Protein AF-A0A7S2Y6X2-F1 (afdb_monomer_lite)

Radius of gyration: 32.53 Å; chains: 1; bounding box: 78×64×89 Å

Secondary structure (DSSP, 8-state):
--HHHHHHHHHHHHHHHS-HHHHHHHHHHHHTT-SHHHHHHHHHHHHHHHHHHHHHHHHH-GGGHHHHHHHHHHHHHHHHHHHHHHHHH------HHHHHHHHHHHHTTS----------PPP-SHHHHHHHHHHHHHHHHHHHHHHHHH---HHHHHHHHHHHHHHHHHHHHHHTTSTTS-----HHHHHHHHHHHHS--THHHH-----S--------------------PPPHHHHHHHHHHHHHHHS--PPPHHHHHHHHHHHHHHHHHHHHTT-S-GGG--GGGGHHHHHHHHHHHS---S-TT------S---STTS-TTTSB-HHHHHHHHHHHHHHHHHHHHHHHHSTT-HHHHHHHHHHHHHHTS-TTT-BHHHHHHHHHHHHHHHHHHHHHS-GGG---HHHHHHHHHHHHHHHHHHHHHHHHHHHHHHHHHHHHHHHHHHHHHHHHHHHHHGGG-

Organism: NCBI:txid265537

pLDDT: mean 73.39, std 16.49, range [26.5, 90.88]

Foldseek 3Di:
DDVVVVCVVVVVCCVPLVPPVVLVVLLVCLVVVPPLVVSVVVLVVSLVVLVVSLVCLCVVPVVPCVPSVVVNVVSVVSNVVVVLSNLVNPDDDPLPLLQVLLLVLLCPPVDLDDPSVDPPDQDPDPLSLQLVLLSLVLLLLSLLQCCLPPNDDPSSVVSLVNSLVSVLVLAVQVVVPPPPPDPDDDPVRVVVVVVCVQPPDLLVVLDDDPDPDDDPPDPPPPPPVCPPPDRSHDDLVSLLSSLVSVVSSPDNDHDDPVSSVVSSVSSNSSSVSCVVVVSHRPNVDDPVSNVVSVVVVCVVPDDDDDDPPDPPCPPVVVPPLLAGQRFAFDLPLLVLLVPLLVLLLVLLVVLCVVVPPDPLSVSLNSLSVVLVPDDRHGDGLVSNLSSLVSSLVSLVVDQVPDDPVSHSPDSSVSSVVSSVVSVVSNVVNVVRNVVVVVVVVVSVVSSCVSVVVVVVVVVVVVVVPD

Structure (mmCIF, N/CA/C/O backbone):
data_AF-A0A7S2Y6X2-F1
#
_entry.id   AF-A0A7S2Y6X2-F1
#
loop_
_atom_site.gro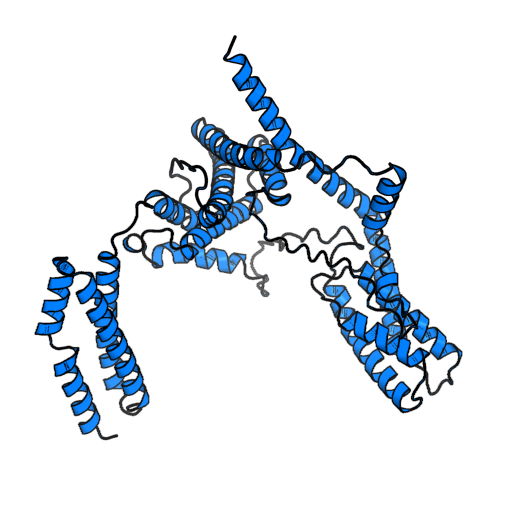up_PDB
_atom_site.id
_atom_site.type_symbol
_atom_site.label_atom_id
_atom_site.label_alt_id
_atom_site.label_comp_id
_atom_site.label_asym_id
_atom_site.label_entity_id
_atom_site.label_seq_id
_atom_site.pdbx_PDB_ins_code
_atom_site.Cartn_x
_atom_site.Cartn_y
_atom_site.Cartn_z
_atom_site.occupancy
_atom_site.B_iso_or_equiv
_atom_site.auth_seq_id
_atom_site.auth_comp_id
_atom_site.auth_asym_id
_atom_site.auth_atom_id
_atom_site.pdbx_PDB_model_num
ATOM 1 N N . THR A 1 1 ? 30.422 -34.957 28.552 1.00 59.53 1 THR A N 1
ATOM 2 C CA . THR A 1 1 ? 31.085 -35.410 27.317 1.00 59.53 1 THR A CA 1
ATOM 3 C C . THR A 1 1 ? 32.576 -35.330 27.522 1.00 59.53 1 THR A C 1
ATOM 5 O O . THR A 1 1 ? 33.057 -34.336 28.054 1.00 59.53 1 THR A O 1
ATOM 8 N N . SER A 1 2 ? 33.296 -36.404 27.213 1.00 77.38 2 SER A N 1
ATOM 9 C CA . SER A 1 2 ? 34.759 -36.416 27.315 1.00 77.38 2 SER A CA 1
ATOM 10 C C . SER A 1 2 ? 35.371 -35.797 26.058 1.00 77.38 2 SER A C 1
ATOM 12 O O . SER A 1 2 ? 34.874 -36.019 24.955 1.00 77.38 2 SER A O 1
ATOM 14 N N . PHE A 1 3 ? 36.490 -35.084 26.188 1.00 78.75 3 PHE A N 1
ATOM 15 C CA . PHE A 1 3 ? 37.264 -34.591 25.041 1.00 78.75 3 PHE A CA 1
ATOM 16 C C . PHE A 1 3 ? 37.654 -35.717 24.057 1.00 78.75 3 PHE A C 1
ATOM 18 O O . PHE A 1 3 ? 37.726 -35.504 22.849 1.00 78.75 3 PHE A O 1
ATOM 25 N N . SER A 1 4 ? 37.835 -36.945 24.556 1.00 81.81 4 SER A N 1
ATOM 26 C CA . SER A 1 4 ? 38.104 -38.125 23.723 1.00 81.81 4 SER A CA 1
ATOM 27 C C . SER A 1 4 ? 36.946 -38.491 22.786 1.00 81.81 4 SER A C 1
ATOM 29 O O . SER A 1 4 ? 37.185 -39.007 21.697 1.00 81.81 4 SER A O 1
ATOM 31 N N . GLU A 1 5 ? 35.701 -38.214 23.181 1.00 83.31 5 GLU A N 1
ATOM 32 C CA . GLU A 1 5 ? 34.513 -38.439 22.349 1.00 83.31 5 GLU A CA 1
ATOM 33 C C . GLU A 1 5 ? 34.414 -37.378 21.251 1.00 83.31 5 GLU A C 1
ATOM 35 O O . GLU A 1 5 ? 34.171 -37.728 20.098 1.00 83.31 5 GLU A O 1
ATOM 40 N N . LEU A 1 6 ? 34.706 -36.113 21.583 1.00 84.62 6 LEU A N 1
ATOM 41 C CA . LEU A 1 6 ? 34.789 -35.013 20.616 1.00 84.62 6 LEU A CA 1
ATOM 42 C C . LEU A 1 6 ? 35.841 -35.304 19.544 1.00 84.62 6 LEU A C 1
ATOM 44 O O . LEU A 1 6 ? 35.545 -35.232 18.352 1.00 84.62 6 LEU A O 1
ATOM 48 N N . TYR A 1 7 ? 37.057 -35.679 19.955 1.00 85.69 7 TYR A N 1
ATOM 49 C CA . TYR A 1 7 ? 38.126 -36.001 19.012 1.00 85.69 7 TYR A CA 1
ATOM 50 C C . TYR A 1 7 ? 37.735 -37.165 18.098 1.00 85.69 7 TYR A C 1
ATOM 52 O O . TYR A 1 7 ? 37.906 -37.068 16.886 1.00 85.69 7 TYR A O 1
ATOM 60 N N . ARG A 1 8 ? 37.161 -38.239 18.656 1.00 86.62 8 ARG A N 1
ATOM 61 C CA . ARG A 1 8 ? 36.721 -39.398 17.872 1.00 86.62 8 ARG A CA 1
ATOM 62 C C . ARG A 1 8 ? 35.659 -39.013 16.840 1.00 86.62 8 ARG A C 1
ATOM 64 O O . ARG A 1 8 ? 35.823 -39.345 15.672 1.00 86.62 8 ARG A O 1
ATOM 71 N N . GLU A 1 9 ? 34.621 -38.280 17.240 1.00 86.44 9 GLU A N 1
ATOM 72 C CA . GLU A 1 9 ? 33.540 -37.889 16.327 1.00 86.44 9 GLU A CA 1
ATOM 73 C C . GLU A 1 9 ? 34.017 -36.967 15.199 1.00 86.44 9 GLU A C 1
ATOM 75 O O . GLU A 1 9 ? 33.665 -37.179 14.038 1.00 86.44 9 GLU A O 1
ATOM 80 N N . PHE A 1 10 ? 34.849 -35.967 15.506 1.00 85.12 10 PHE A N 1
ATOM 81 C CA . PHE A 1 10 ? 35.412 -35.085 14.479 1.00 85.12 10 PHE A CA 1
ATOM 82 C C . PHE A 1 10 ? 36.413 -35.810 13.574 1.00 85.12 10 PHE A C 1
ATOM 84 O O . PHE A 1 10 ? 36.488 -35.513 12.381 1.00 85.12 10 PHE A O 1
ATOM 91 N N . HIS A 1 11 ? 37.164 -36.775 14.106 1.00 86.25 11 HIS A N 1
ATOM 92 C CA . HIS A 1 11 ? 38.108 -37.566 13.325 1.00 86.25 11 HIS A CA 1
ATOM 93 C C . HIS A 1 11 ? 37.397 -38.525 12.361 1.00 86.25 11 HIS A C 1
ATOM 95 O O . HIS A 1 11 ? 37.735 -38.559 11.178 1.00 86.25 11 HIS A O 1
ATOM 101 N N . GLU A 1 12 ? 36.368 -39.236 12.828 1.00 86.00 12 GLU A N 1
ATOM 102 C CA . GLU A 1 12 ? 35.522 -40.097 11.990 1.00 86.00 12 GLU A CA 1
ATOM 103 C C . GLU A 1 12 ? 34.808 -39.286 10.899 1.00 86.00 12 GLU A C 1
ATOM 105 O O . GLU A 1 12 ? 34.782 -39.680 9.729 1.00 86.00 12 GLU A O 1
ATOM 110 N N . PHE A 1 13 ? 34.289 -38.106 11.251 1.00 84.94 13 PHE A N 1
ATOM 111 C CA . PHE A 1 13 ? 33.659 -37.204 10.290 1.00 84.94 13 PHE A CA 1
ATOM 112 C C . PHE A 1 13 ? 34.651 -36.678 9.242 1.00 84.94 13 PHE A C 1
ATOM 114 O O . PHE A 1 13 ? 34.328 -36.655 8.051 1.00 84.94 13 PHE A O 1
ATOM 121 N N . SER A 1 14 ? 35.866 -36.314 9.664 1.00 83.44 14 SER A N 1
ATOM 122 C CA . SER A 1 14 ? 36.937 -35.854 8.775 1.00 83.44 14 SER A CA 1
ATOM 123 C C . SER A 1 14 ? 37.327 -36.922 7.746 1.00 83.44 14 SER A C 1
ATOM 125 O O . SER A 1 14 ? 37.345 -36.649 6.548 1.00 83.44 14 SER A O 1
ATOM 127 N N . GLN A 1 15 ? 37.533 -38.168 8.187 1.00 81.31 15 GLN A N 1
ATOM 128 C CA . GLN A 1 15 ? 37.893 -39.286 7.304 1.00 81.31 15 GLN A CA 1
ATOM 129 C C . GLN A 1 15 ? 36.755 -39.718 6.362 1.00 81.31 15 GLN A C 1
ATOM 131 O O . GLN A 1 15 ? 36.995 -40.214 5.257 1.00 81.31 15 GLN A O 1
ATOM 136 N N . GLY A 1 16 ? 35.500 -39.557 6.785 1.00 78.06 16 GLY A N 1
ATOM 137 C CA . GLY A 1 16 ? 34.335 -39.938 5.990 1.00 78.06 16 GLY A CA 1
ATOM 138 C C . GLY A 1 16 ? 33.939 -38.882 4.959 1.00 78.06 16 GLY A C 1
ATOM 139 O O . GLY A 1 16 ? 33.927 -39.152 3.753 1.00 78.06 16 GLY A O 1
ATOM 140 N N . PHE A 1 17 ? 33.591 -37.692 5.454 1.00 72.12 17 PHE A N 1
ATOM 141 C CA . PHE A 1 17 ? 32.843 -36.663 4.725 1.00 72.12 17 PHE A CA 1
ATOM 142 C C . PHE A 1 17 ? 33.683 -35.453 4.295 1.00 72.12 17 PHE A C 1
ATOM 144 O O . PHE A 1 17 ? 33.226 -34.696 3.439 1.00 72.12 17 PHE A O 1
ATOM 151 N N . LEU A 1 18 ? 34.883 -35.269 4.857 1.00 75.38 18 LEU A N 1
ATOM 152 C CA . LEU A 1 18 ? 35.821 -34.187 4.511 1.00 75.38 18 LEU A CA 1
ATOM 153 C C . LEU A 1 18 ? 37.168 -34.711 4.004 1.00 75.38 18 LEU A C 1
ATOM 155 O O . LEU A 1 18 ? 38.168 -33.995 4.020 1.00 75.38 18 LEU A O 1
ATOM 159 N N . ASP A 1 19 ? 37.197 -35.955 3.533 1.00 83.31 19 ASP A N 1
ATOM 160 C CA . ASP A 1 19 ? 38.401 -36.536 2.961 1.00 83.31 19 ASP A CA 1
ATOM 161 C C . ASP A 1 19 ? 38.896 -35.678 1.782 1.00 83.31 19 ASP A C 1
ATOM 163 O O . ASP A 1 19 ? 38.143 -35.353 0.852 1.00 83.31 19 ASP A O 1
ATOM 167 N N . VAL A 1 20 ? 40.170 -35.291 1.833 1.00 80.88 20 VAL A N 1
ATOM 168 C CA . VAL A 1 20 ? 40.781 -34.329 0.906 1.00 80.88 20 VAL A CA 1
ATOM 169 C C . VAL A 1 20 ? 40.758 -34.865 -0.524 1.00 80.88 20 VAL A C 1
ATOM 171 O O . VAL A 1 20 ? 40.501 -34.108 -1.457 1.00 80.88 20 VAL A O 1
ATOM 174 N N . SER A 1 21 ? 40.953 -36.177 -0.708 1.00 82.00 21 SER A N 1
ATOM 175 C CA . SER A 1 21 ? 40.884 -36.795 -2.039 1.00 82.00 21 SER A CA 1
ATOM 176 C C . SER A 1 21 ? 39.471 -36.702 -2.610 1.00 82.00 21 SER A C 1
ATOM 178 O O . SER A 1 21 ? 39.278 -36.197 -3.710 1.00 82.00 21 SER A O 1
ATOM 180 N N . LYS A 1 22 ? 38.457 -37.108 -1.834 1.00 81.06 22 LYS A N 1
ATOM 181 C CA . LYS A 1 22 ? 37.060 -37.144 -2.298 1.00 81.06 22 LYS A CA 1
ATOM 182 C C . LYS A 1 22 ? 36.500 -35.753 -2.582 1.00 81.06 22 LYS A C 1
ATOM 184 O O . LYS A 1 22 ? 35.732 -35.588 -3.526 1.00 81.06 22 LYS A O 1
ATOM 189 N N . THR A 1 23 ? 36.842 -34.769 -1.752 1.00 81.06 23 THR A N 1
ATOM 190 C CA . THR A 1 23 ? 36.396 -33.377 -1.922 1.00 81.06 23 THR A CA 1
ATOM 191 C C . THR A 1 23 ? 37.056 -32.721 -3.132 1.00 81.06 23 THR A C 1
ATOM 193 O O . THR A 1 23 ? 36.370 -32.040 -3.895 1.00 81.06 23 THR A O 1
ATOM 196 N N . LYS A 1 24 ? 38.348 -32.987 -3.366 1.00 83.25 24 LYS A N 1
ATOM 197 C CA . LYS A 1 24 ? 39.066 -32.534 -4.560 1.00 83.25 24 LYS A CA 1
ATOM 198 C C . LYS A 1 24 ? 38.526 -33.180 -5.837 1.00 83.25 24 LYS A C 1
ATOM 200 O O . LYS A 1 24 ? 38.216 -32.455 -6.776 1.00 83.25 24 LYS A O 1
ATOM 205 N N . ASP A 1 25 ? 38.329 -34.498 -5.845 1.00 82.81 25 ASP A N 1
ATOM 206 C CA . ASP A 1 25 ? 37.770 -35.218 -6.998 1.00 82.81 25 ASP A CA 1
ATOM 207 C C . ASP A 1 25 ? 36.377 -34.690 -7.359 1.00 82.81 25 ASP A C 1
ATOM 209 O O . ASP A 1 25 ? 36.046 -34.512 -8.529 1.00 82.81 25 ASP A O 1
ATOM 213 N N . LEU A 1 26 ? 35.556 -34.391 -6.348 1.00 81.50 26 LEU A N 1
ATOM 214 C CA . LEU A 1 26 ? 34.228 -33.826 -6.548 1.00 81.50 26 LEU A CA 1
ATOM 215 C C . LEU A 1 26 ? 34.307 -32.399 -7.115 1.00 81.50 26 LEU A C 1
ATOM 217 O O . LEU A 1 26 ? 33.567 -32.068 -8.040 1.00 81.50 26 LEU A O 1
ATOM 221 N N . ALA A 1 27 ? 35.208 -31.559 -6.599 1.00 81.44 27 ALA A N 1
ATOM 222 C CA . ALA A 1 27 ? 35.426 -30.214 -7.128 1.00 81.44 27 ALA A CA 1
ATOM 223 C C . ALA A 1 27 ? 35.930 -30.244 -8.584 1.00 81.44 27 ALA A C 1
ATOM 225 O O . ALA A 1 27 ? 35.465 -29.459 -9.408 1.00 81.44 27 ALA A O 1
ATOM 226 N N . GLU A 1 28 ? 36.818 -31.181 -8.927 1.00 82.88 28 GLU A N 1
ATOM 227 C CA . GLU A 1 28 ? 37.303 -31.380 -10.297 1.00 82.88 28 GLU A CA 1
ATOM 228 C C . GLU A 1 28 ? 36.206 -31.911 -11.233 1.00 82.88 28 GLU A C 1
ATOM 230 O O . GLU A 1 28 ? 36.119 -31.461 -12.375 1.00 82.88 28 GLU A O 1
ATOM 235 N N . GLN A 1 29 ? 35.326 -32.803 -10.763 1.00 80.00 29 GLN A N 1
ATOM 236 C CA . GLN A 1 29 ? 34.155 -33.269 -11.524 1.00 80.00 29 GLN A CA 1
ATOM 237 C C . GLN A 1 29 ? 33.185 -32.125 -11.840 1.00 80.00 29 GLN A C 1
ATOM 239 O O . GLN A 1 29 ? 32.742 -31.988 -12.983 1.00 80.00 29 GLN A O 1
ATOM 244 N N . LEU A 1 30 ? 32.912 -31.271 -10.848 1.00 75.94 30 LEU A N 1
ATOM 245 C CA . LEU A 1 30 ? 32.106 -30.062 -11.016 1.00 75.94 30 LEU A CA 1
ATOM 246 C C . LEU A 1 30 ? 32.770 -29.083 -11.995 1.00 75.94 30 LEU A C 1
ATOM 248 O O . LEU A 1 30 ? 32.112 -28.594 -12.909 1.00 75.94 30 LEU A O 1
ATOM 252 N N . TYR A 1 31 ? 34.078 -28.848 -11.866 1.00 76.31 31 TYR A N 1
ATOM 253 C CA . TYR A 1 31 ? 34.822 -27.943 -12.746 1.00 76.31 31 TYR A CA 1
ATOM 254 C C . TYR A 1 31 ? 34.881 -28.437 -14.201 1.00 76.31 31 TYR A C 1
ATOM 256 O O . TYR A 1 31 ? 34.699 -27.659 -15.135 1.00 76.31 31 TYR A O 1
ATOM 264 N N . GLN A 1 32 ? 35.089 -29.740 -14.412 1.00 78.19 32 GLN A N 1
ATOM 265 C CA . GLN A 1 32 ? 35.142 -30.351 -15.746 1.00 78.19 32 GLN A CA 1
ATOM 266 C C . GLN A 1 32 ? 33.758 -30.536 -16.392 1.00 78.19 32 GLN A C 1
ATOM 268 O O . GLN A 1 32 ? 33.685 -30.989 -17.535 1.00 78.19 32 GLN A O 1
ATOM 273 N N . ASN A 1 33 ? 32.671 -30.177 -15.696 1.00 67.75 33 ASN A N 1
ATOM 274 C CA . ASN A 1 33 ? 31.295 -30.231 -16.196 1.00 67.75 33 ASN A CA 1
ATOM 275 C C . ASN A 1 33 ? 30.862 -31.640 -16.670 1.00 67.75 33 ASN A C 1
ATOM 277 O O . ASN A 1 33 ? 30.034 -31.777 -17.573 1.00 67.75 33 ASN A O 1
ATOM 281 N N . LYS A 1 34 ? 31.438 -32.697 -16.078 1.00 57.97 34 LYS A N 1
ATOM 282 C CA . LYS A 1 34 ? 31.071 -34.101 -16.331 1.00 57.97 34 LYS A CA 1
ATOM 283 C C . LYS A 1 34 ? 30.041 -34.539 -15.283 1.00 57.97 34 LYS A C 1
ATOM 285 O O . LYS A 1 34 ? 30.251 -34.315 -14.098 1.00 57.97 34 LYS A O 1
ATOM 290 N N . ASP A 1 35 ? 28.933 -35.140 -15.719 1.00 60.91 35 ASP A N 1
ATOM 291 C CA . ASP A 1 35 ? 27.859 -35.677 -14.859 1.00 60.91 35 ASP A CA 1
ATOM 292 C C . ASP A 1 35 ? 27.267 -34.681 -13.839 1.00 60.91 35 ASP A C 1
ATOM 294 O O . ASP A 1 35 ? 27.099 -34.981 -12.652 1.00 60.91 35 ASP A O 1
ATOM 298 N N . THR A 1 36 ? 26.898 -33.488 -14.318 1.00 66.81 36 THR A N 1
ATOM 299 C CA . THR A 1 36 ? 26.380 -32.372 -13.503 1.00 66.81 36 THR A CA 1
ATOM 300 C C . THR A 1 36 ? 25.256 -32.772 -12.553 1.00 66.81 36 THR A C 1
ATOM 302 O O . THR A 1 36 ? 25.286 -32.400 -11.387 1.00 66.81 36 THR A O 1
ATOM 305 N N . THR A 1 37 ? 24.282 -33.571 -12.988 1.00 72.00 37 THR A N 1
ATOM 306 C CA . THR A 1 37 ? 23.109 -33.904 -12.161 1.00 72.00 37 THR A CA 1
ATOM 307 C C . THR A 1 37 ? 23.457 -34.805 -10.972 1.00 72.00 37 THR A C 1
ATOM 309 O O . THR A 1 37 ? 22.963 -34.591 -9.866 1.00 72.00 37 THR A O 1
ATOM 312 N N . MET A 1 38 ? 24.336 -35.795 -11.164 1.00 71.44 38 MET A N 1
ATOM 313 C CA . MET A 1 38 ? 24.763 -36.685 -10.077 1.00 71.44 38 MET A CA 1
ATOM 314 C C . MET A 1 38 ? 25.735 -35.989 -9.123 1.00 71.44 38 MET A C 1
ATOM 316 O O . MET A 1 38 ? 25.617 -36.154 -7.907 1.00 71.44 38 MET A O 1
ATOM 320 N N . ALA A 1 39 ? 26.654 -35.176 -9.652 1.00 73.12 39 ALA A N 1
ATOM 321 C CA . ALA A 1 39 ? 27.572 -34.387 -8.839 1.00 73.12 39 ALA A CA 1
ATOM 322 C C . ALA A 1 39 ? 26.821 -33.354 -7.975 1.00 73.12 39 ALA A C 1
ATOM 324 O O . ALA A 1 39 ? 27.085 -33.262 -6.778 1.00 73.12 39 ALA A O 1
ATOM 325 N N . VAL A 1 40 ? 25.820 -32.659 -8.534 1.00 76.69 40 VAL A N 1
ATOM 326 C CA . VAL A 1 40 ? 24.956 -31.709 -7.803 1.00 76.69 40 VAL A CA 1
ATOM 327 C C . VAL A 1 40 ? 24.217 -32.399 -6.653 1.00 76.69 40 VAL A C 1
ATOM 329 O O . VAL A 1 40 ? 24.297 -31.940 -5.513 1.00 76.69 40 VAL A O 1
ATOM 332 N N . ASN A 1 41 ? 23.564 -33.537 -6.912 1.00 80.81 41 ASN A N 1
ATOM 333 C CA . ASN A 1 41 ? 22.854 -34.293 -5.873 1.00 80.81 41 ASN A CA 1
ATOM 334 C C . ASN A 1 41 ? 23.802 -34.769 -4.763 1.00 80.81 41 ASN A C 1
ATOM 336 O O . ASN A 1 41 ? 23.464 -34.736 -3.579 1.00 80.81 41 ASN A O 1
ATOM 340 N N . ARG A 1 42 ? 25.023 -35.180 -5.126 1.00 81.25 42 ARG A N 1
ATOM 341 C CA . ARG A 1 42 ? 26.044 -35.596 -4.159 1.00 81.25 42 ARG A CA 1
ATOM 342 C C . ARG A 1 42 ? 26.486 -34.438 -3.264 1.00 81.25 42 ARG A C 1
ATOM 344 O O . ARG A 1 42 ? 26.600 -34.634 -2.057 1.00 81.25 42 ARG A O 1
ATOM 351 N N . VAL A 1 43 ? 26.687 -33.244 -3.820 1.00 82.56 43 VAL A N 1
ATOM 352 C CA . VAL A 1 43 ? 27.017 -32.038 -3.040 1.00 82.56 43 VAL A CA 1
ATOM 353 C C . VAL A 1 43 ? 25.881 -31.655 -2.103 1.00 82.56 43 VAL A C 1
ATOM 355 O O . VAL A 1 43 ? 26.135 -31.384 -0.933 1.00 82.56 43 VAL A O 1
ATOM 358 N N . GLN A 1 44 ? 24.635 -31.666 -2.579 1.00 83.31 44 GLN A N 1
ATOM 359 C CA . GLN A 1 44 ? 23.472 -31.341 -1.749 1.00 83.31 44 GLN A CA 1
ATOM 360 C C . GLN A 1 44 ? 23.348 -32.311 -0.564 1.00 83.31 44 GLN A C 1
ATOM 362 O O . GLN A 1 44 ? 23.188 -31.882 0.581 1.00 83.31 44 GLN A O 1
ATOM 367 N N . ASN A 1 45 ? 23.533 -33.612 -0.804 1.00 85.06 45 ASN A N 1
ATOM 368 C CA . ASN A 1 45 ? 23.550 -34.617 0.260 1.00 85.06 45 ASN A CA 1
ATOM 369 C C . ASN A 1 45 ? 24.684 -34.366 1.272 1.00 85.06 45 ASN A C 1
ATOM 371 O O . ASN A 1 45 ? 24.449 -34.397 2.483 1.00 85.06 45 ASN A O 1
ATOM 375 N N . LEU A 1 46 ? 25.894 -34.045 0.803 1.00 83.88 46 LEU A N 1
ATOM 376 C CA . LEU A 1 46 ? 27.014 -33.690 1.683 1.00 83.88 46 LEU A CA 1
ATOM 377 C C . LEU A 1 46 ? 26.715 -32.441 2.518 1.00 83.88 46 LEU A C 1
ATOM 379 O O . LEU A 1 46 ? 26.910 -32.462 3.728 1.00 83.88 46 LEU A O 1
ATOM 383 N N . GLN A 1 47 ? 26.159 -31.390 1.917 1.00 84.44 47 GLN A N 1
ATOM 384 C CA . GLN A 1 47 ? 25.799 -30.158 2.620 1.00 84.44 47 GLN A CA 1
ATOM 385 C C . GLN A 1 47 ? 24.740 -30.382 3.703 1.00 84.44 47 GLN A C 1
ATOM 387 O O . GLN A 1 47 ? 24.842 -29.793 4.780 1.00 84.44 47 GLN A O 1
ATOM 392 N N . THR A 1 48 ? 23.744 -31.243 3.463 1.00 85.81 48 THR A N 1
ATOM 393 C CA . THR A 1 48 ? 22.762 -31.599 4.506 1.00 85.81 48 THR A CA 1
ATOM 394 C C . THR A 1 48 ? 23.417 -32.339 5.671 1.00 85.81 48 THR A C 1
ATOM 396 O O . THR A 1 48 ? 23.143 -32.019 6.828 1.00 85.81 48 THR A O 1
ATOM 399 N N . SER A 1 49 ? 24.352 -33.250 5.383 1.00 86.94 49 SER A N 1
ATOM 400 C CA . SER A 1 49 ? 25.108 -33.984 6.404 1.00 86.94 49 SER A CA 1
ATOM 401 C C . SER A 1 49 ? 26.047 -33.071 7.193 1.00 86.94 49 SER A C 1
ATOM 403 O O . SER A 1 49 ? 26.117 -33.168 8.416 1.00 86.94 49 SER A O 1
ATOM 405 N N . TRP A 1 50 ? 26.712 -32.128 6.521 1.00 88.06 50 TRP A N 1
ATOM 406 C CA . TRP A 1 50 ? 27.561 -31.122 7.156 1.00 88.06 50 TRP A CA 1
ATOM 407 C C . TRP A 1 50 ? 26.757 -30.208 8.084 1.00 88.06 50 TRP A C 1
ATOM 409 O O . TRP A 1 50 ? 27.122 -30.060 9.245 1.00 88.06 50 TRP A O 1
ATOM 419 N N . LYS A 1 51 ? 25.616 -29.673 7.626 1.00 85.38 51 LYS A N 1
ATOM 420 C CA . LYS A 1 51 ? 24.730 -28.824 8.445 1.00 85.38 51 LYS A CA 1
ATOM 421 C C . LYS A 1 51 ? 24.180 -29.577 9.665 1.00 85.38 51 LYS A C 1
ATOM 423 O O . LYS A 1 51 ? 24.125 -29.009 10.756 1.00 85.38 51 LYS A O 1
ATOM 428 N N . ALA A 1 52 ? 23.811 -30.849 9.502 1.00 86.88 52 ALA A N 1
ATOM 429 C CA . ALA A 1 52 ? 23.338 -31.693 10.600 1.00 86.88 52 ALA A CA 1
ATOM 430 C C . ALA A 1 52 ? 24.441 -31.978 11.634 1.00 86.88 52 ALA A C 1
ATOM 432 O O . ALA A 1 52 ? 24.198 -31.857 12.835 1.00 86.88 52 ALA A O 1
ATOM 433 N N . PHE A 1 53 ? 25.657 -32.297 11.180 1.00 88.56 53 PHE A N 1
ATOM 434 C CA . PHE A 1 53 ? 26.805 -32.522 12.058 1.00 88.56 53 PHE A CA 1
ATOM 435 C C . PHE A 1 53 ? 27.208 -31.244 12.803 1.00 88.56 53 PHE A C 1
ATOM 437 O O . PHE A 1 53 ? 27.360 -31.277 14.018 1.00 88.56 53 PHE A O 1
ATOM 444 N N . SER A 1 54 ? 27.295 -30.103 12.113 1.00 87.94 54 SER A N 1
ATOM 445 C CA . SER A 1 54 ? 27.609 -28.810 12.730 1.00 87.94 54 SER A CA 1
ATOM 446 C C . SER A 1 54 ? 26.630 -28.442 13.848 1.00 87.94 54 SER A C 1
ATOM 448 O O . SER A 1 54 ? 27.066 -28.036 14.924 1.00 87.94 54 SER A O 1
ATOM 450 N N . ARG A 1 55 ? 25.321 -28.643 13.629 1.00 87.56 55 ARG A N 1
ATOM 451 C CA . ARG A 1 55 ? 24.290 -28.405 14.650 1.00 87.56 55 ARG A CA 1
ATOM 452 C C . ARG A 1 55 ? 24.450 -29.346 15.847 1.00 87.56 55 ARG A C 1
ATOM 454 O O . ARG A 1 55 ? 24.512 -28.881 16.981 1.00 87.56 55 ARG A O 1
ATOM 461 N N . ARG A 1 56 ? 24.598 -30.653 15.596 1.00 88.94 56 ARG A N 1
ATOM 462 C CA . ARG A 1 56 ? 24.773 -31.662 16.653 1.00 88.94 56 ARG A CA 1
ATOM 463 C C . ARG A 1 56 ? 26.011 -31.389 17.506 1.00 88.94 56 ARG A C 1
ATOM 465 O O . ARG A 1 56 ? 25.946 -31.504 18.728 1.00 88.94 56 ARG A O 1
ATOM 472 N N . SER A 1 57 ? 27.125 -31.020 16.878 1.00 84.62 57 SER A N 1
ATOM 473 C CA . SER A 1 57 ? 28.387 -30.750 17.570 1.00 84.62 57 SER A CA 1
ATOM 474 C C . SER A 1 57 ? 28.303 -29.511 18.465 1.00 84.62 57 SER A C 1
ATOM 476 O O . SER A 1 57 ? 28.798 -29.552 19.588 1.00 84.62 57 SER A O 1
ATOM 478 N N . MET A 1 58 ? 27.623 -28.447 18.022 1.00 85.00 58 MET A N 1
ATOM 479 C CA . MET A 1 58 ? 27.369 -27.257 18.848 1.00 85.00 58 MET A CA 1
ATOM 480 C C . MET A 1 58 ? 26.447 -27.552 20.043 1.00 85.00 58 MET A C 1
ATOM 482 O O . MET A 1 58 ? 26.663 -27.022 21.129 1.00 85.00 58 MET A O 1
ATOM 486 N N . GLU A 1 59 ? 25.451 -28.426 19.877 1.00 87.69 59 GLU A N 1
ATOM 487 C CA . GLU A 1 59 ? 24.518 -28.803 20.952 1.00 87.69 59 GLU A CA 1
ATOM 488 C C . GLU A 1 59 ? 25.141 -29.770 21.975 1.00 87.69 59 GLU A C 1
ATOM 490 O O . GLU A 1 59 ? 24.908 -29.644 23.175 1.00 87.69 59 GLU A O 1
ATOM 495 N N . THR A 1 60 ? 25.955 -30.725 21.518 1.00 86.38 60 THR A N 1
ATOM 496 C CA . THR A 1 60 ? 26.485 -31.823 22.352 1.00 86.38 60 THR A CA 1
ATOM 497 C C . THR A 1 60 ? 27.747 -31.427 23.131 1.00 86.38 60 THR A C 1
ATOM 499 O O . THR A 1 60 ? 28.010 -31.947 24.220 1.00 86.38 60 THR A O 1
ATOM 502 N N . PHE A 1 61 ? 28.539 -30.494 22.594 1.00 85.12 61 PHE A N 1
ATOM 503 C CA . PHE A 1 61 ? 29.849 -30.113 23.132 1.00 85.12 61 PHE A CA 1
ATOM 504 C C . PHE A 1 61 ? 29.925 -28.633 23.538 1.00 85.12 61 PHE A C 1
ATOM 506 O O . PHE A 1 61 ? 30.949 -27.985 23.337 1.00 85.12 61 PHE A O 1
ATOM 513 N N . GLN A 1 62 ? 28.869 -28.111 24.172 1.00 80.25 62 GLN A N 1
ATOM 514 C CA . GLN A 1 62 ? 28.812 -26.723 24.669 1.00 80.25 62 GLN A CA 1
ATOM 515 C C . GLN A 1 62 ? 29.984 -26.352 25.598 1.00 80.25 62 GLN A C 1
ATOM 517 O O . GLN A 1 62 ? 30.416 -25.207 25.624 1.00 80.25 62 GLN A O 1
ATOM 522 N N . GLY A 1 63 ? 30.540 -27.320 26.337 1.00 81.56 63 GLY A N 1
ATOM 523 C CA . GLY A 1 63 ? 31.693 -27.108 27.223 1.00 81.56 63 GLY A CA 1
ATOM 524 C C . GLY A 1 63 ? 33.053 -26.944 26.523 1.00 81.56 63 GLY A C 1
ATOM 525 O O . GLY A 1 63 ? 34.035 -26.689 27.212 1.00 81.56 63 GLY A O 1
ATOM 526 N N . TYR A 1 64 ? 33.120 -27.103 25.196 1.00 85.31 64 TYR A N 1
ATOM 527 C CA . TYR A 1 64 ? 34.333 -26.973 24.369 1.00 85.31 64 TYR A CA 1
ATOM 528 C C . TYR A 1 64 ? 34.091 -26.028 23.177 1.00 85.31 64 TYR A C 1
ATOM 530 O O . TYR A 1 64 ? 34.506 -26.301 22.047 1.00 85.31 64 TYR A O 1
ATOM 538 N N . GLU A 1 65 ? 33.343 -24.944 23.401 1.00 85.50 65 GLU A N 1
ATOM 539 C CA . GLU A 1 65 ? 32.959 -23.982 22.358 1.00 85.50 65 GLU A CA 1
ATOM 540 C C . GLU A 1 65 ? 34.174 -23.394 21.620 1.00 85.50 65 GLU A C 1
ATOM 542 O O . GLU A 1 65 ? 34.142 -23.236 20.400 1.00 85.50 65 GLU A O 1
ATOM 547 N N . ASP A 1 66 ? 35.273 -23.167 22.338 1.00 87.19 66 ASP A N 1
ATOM 548 C CA . ASP A 1 66 ? 36.552 -22.671 21.825 1.00 87.19 66 ASP A CA 1
ATOM 549 C C . ASP A 1 66 ? 37.172 -23.562 20.736 1.00 87.19 66 ASP A C 1
ATOM 551 O O . ASP A 1 66 ? 37.855 -23.062 19.841 1.00 87.19 66 ASP A O 1
ATOM 555 N N . ILE A 1 67 ? 36.900 -24.869 20.768 1.00 86.12 67 ILE A N 1
ATOM 556 C CA . ILE A 1 67 ? 37.395 -25.848 19.791 1.00 86.12 67 ILE A CA 1
ATOM 557 C C . ILE A 1 67 ? 36.329 -26.158 18.734 1.00 86.12 67 ILE A C 1
ATOM 559 O O . ILE A 1 67 ? 36.633 -26.278 17.545 1.00 86.12 67 ILE A O 1
ATOM 563 N N . VAL A 1 68 ? 35.065 -26.274 19.139 1.00 87.50 68 VAL A N 1
ATOM 564 C CA . VAL A 1 68 ? 33.962 -26.653 18.244 1.00 87.50 68 VAL A CA 1
ATOM 565 C C . VAL A 1 68 ? 33.611 -25.524 17.277 1.00 87.50 68 VAL A C 1
ATOM 567 O O . VAL A 1 68 ? 33.413 -25.788 16.090 1.00 87.50 68 VAL A O 1
ATOM 570 N N . ALA A 1 69 ? 33.570 -24.271 17.737 1.00 87.06 69 ALA A N 1
ATOM 571 C CA . ALA A 1 69 ? 33.221 -23.122 16.903 1.00 87.06 69 ALA A CA 1
ATOM 572 C C . ALA A 1 69 ? 34.152 -22.936 15.684 1.00 87.06 69 ALA A C 1
ATOM 574 O O . ALA A 1 69 ? 33.633 -22.860 14.565 1.00 87.06 69 ALA A O 1
ATOM 575 N N . PRO A 1 70 ? 35.497 -22.927 15.816 1.00 89.69 70 PRO A N 1
ATOM 576 C CA . PRO A 1 70 ? 36.382 -22.797 14.656 1.00 89.69 70 PRO A CA 1
ATOM 577 C C . PRO A 1 70 ? 36.318 -24.007 13.711 1.00 89.69 70 PRO A C 1
ATOM 579 O O . PRO A 1 70 ? 36.422 -23.837 12.494 1.00 89.69 70 PRO A O 1
ATOM 582 N N . LEU A 1 71 ? 36.092 -25.222 14.226 1.00 86.50 71 LEU A N 1
ATOM 583 C CA . LEU A 1 71 ? 35.914 -26.415 13.388 1.00 86.50 71 LEU A CA 1
ATOM 584 C C . LEU A 1 71 ? 34.594 -26.381 12.607 1.00 86.50 71 LEU A C 1
ATOM 586 O O . LEU A 1 71 ? 34.548 -26.748 11.438 1.00 86.50 71 LEU A O 1
ATOM 590 N N . VAL A 1 72 ? 33.508 -25.902 13.209 1.00 88.38 72 VAL A N 1
ATOM 591 C CA . VAL A 1 72 ? 32.240 -25.714 12.492 1.00 88.38 72 VAL A CA 1
ATOM 592 C C . VAL A 1 72 ? 32.342 -24.580 11.467 1.00 88.38 72 VAL A C 1
ATOM 594 O O . VAL A 1 72 ? 31.784 -24.689 10.369 1.00 88.38 72 VAL A O 1
ATOM 597 N N . ALA A 1 73 ? 33.093 -23.520 11.772 1.00 86.69 73 ALA A N 1
ATOM 598 C CA . ALA A 1 73 ? 33.359 -22.442 10.826 1.00 86.69 73 ALA A CA 1
ATOM 599 C C . ALA A 1 73 ? 34.122 -22.941 9.587 1.00 86.69 73 ALA A C 1
ATOM 601 O O . ALA A 1 73 ? 33.758 -22.585 8.466 1.00 86.69 73 ALA A O 1
ATOM 602 N N . SER A 1 74 ? 35.119 -23.819 9.750 1.00 87.31 74 SER A N 1
ATOM 603 C CA . SER A 1 74 ? 35.856 -24.389 8.612 1.00 87.31 74 SER A CA 1
ATOM 604 C C . SER A 1 74 ? 34.980 -25.293 7.735 1.00 87.31 74 SER A C 1
ATOM 606 O O . SER A 1 74 ? 35.017 -25.175 6.510 1.00 87.31 74 SER A O 1
ATOM 608 N N . ILE A 1 75 ? 34.106 -26.108 8.338 1.00 87.38 75 ILE A N 1
ATOM 609 C CA . ILE A 1 75 ? 33.091 -26.895 7.612 1.00 87.38 75 ILE A CA 1
ATOM 610 C C . ILE A 1 75 ? 32.164 -25.973 6.811 1.00 87.38 75 ILE A C 1
ATOM 612 O O . ILE A 1 75 ? 31.862 -26.238 5.646 1.00 87.38 75 ILE A O 1
ATOM 616 N N . SER A 1 76 ? 31.743 -24.861 7.415 1.00 84.00 76 SER A N 1
ATOM 617 C CA . SER A 1 76 ? 30.859 -23.880 6.778 1.00 84.00 76 SER A CA 1
ATOM 618 C C . SER A 1 76 ? 31.529 -23.172 5.595 1.00 84.00 76 SER A C 1
ATOM 620 O O . SER A 1 76 ? 30.872 -22.917 4.585 1.00 84.00 76 SER A O 1
ATOM 622 N N . LEU A 1 77 ? 32.837 -22.902 5.675 1.00 86.31 77 LEU A N 1
ATOM 623 C CA . LEU A 1 77 ? 33.613 -22.343 4.563 1.00 86.31 77 LEU A CA 1
ATOM 624 C C . LEU A 1 77 ? 33.671 -23.304 3.370 1.00 86.31 77 LEU A C 1
ATOM 626 O O . LEU A 1 77 ? 33.418 -22.890 2.238 1.00 86.31 77 LEU A O 1
ATOM 630 N N . VAL A 1 78 ? 33.936 -24.591 3.620 1.00 85.00 78 VAL A N 1
ATOM 631 C CA . VAL A 1 78 ? 33.935 -25.623 2.569 1.00 85.00 78 VAL A CA 1
ATOM 632 C C . VAL A 1 78 ? 32.541 -25.760 1.951 1.00 85.00 78 VAL A C 1
ATOM 634 O O . VAL A 1 78 ? 32.407 -25.772 0.726 1.00 85.00 78 VAL A O 1
ATOM 637 N N . ALA A 1 79 ? 31.492 -25.779 2.779 1.00 84.31 79 ALA A N 1
ATOM 638 C CA . ALA A 1 79 ? 30.107 -25.821 2.317 1.00 84.31 79 ALA A CA 1
ATOM 639 C C . ALA A 1 79 ? 29.775 -24.656 1.377 1.00 84.31 79 ALA A C 1
ATOM 641 O O . ALA A 1 79 ? 29.249 -24.882 0.286 1.00 84.31 79 ALA A O 1
ATOM 642 N N . ARG A 1 80 ? 30.153 -23.432 1.762 1.00 81.44 80 ARG A N 1
ATOM 643 C CA . ARG A 1 80 ? 29.927 -22.212 0.978 1.00 81.44 80 ARG A CA 1
ATOM 644 C C . ARG A 1 80 ? 30.716 -22.199 -0.335 1.00 81.44 80 ARG A C 1
ATOM 646 O O . ARG A 1 80 ? 30.199 -21.730 -1.346 1.00 81.44 80 ARG A O 1
ATOM 653 N N . GLY A 1 81 ? 31.929 -22.757 -0.347 1.00 82.88 81 GLY A N 1
ATOM 654 C CA . GLY A 1 81 ? 32.713 -22.947 -1.572 1.00 82.88 81 GLY A CA 1
ATOM 655 C C . GLY A 1 81 ? 31.989 -23.826 -2.597 1.00 82.88 81 GLY A C 1
ATOM 656 O O . GLY A 1 81 ? 31.883 -23.459 -3.767 1.00 82.88 81 GLY A O 1
ATOM 657 N N . PHE A 1 82 ? 31.408 -24.944 -2.152 1.00 81.94 82 PHE A N 1
ATOM 658 C CA . PHE A 1 82 ? 30.599 -25.804 -3.018 1.00 81.94 82 PHE A CA 1
ATOM 659 C C . PHE A 1 82 ? 29.260 -25.170 -3.426 1.00 81.94 82 PHE A C 1
ATOM 661 O O . PHE A 1 82 ? 28.850 -25.350 -4.569 1.00 81.94 82 PHE A O 1
ATOM 668 N N . GLU A 1 83 ? 28.593 -24.405 -2.551 1.00 78.88 83 GLU A N 1
ATOM 669 C CA . GLU A 1 83 ? 27.388 -23.634 -2.922 1.00 78.88 83 GLU A CA 1
ATOM 670 C C . GLU A 1 83 ? 27.691 -22.646 -4.065 1.00 78.88 83 GLU A C 1
ATOM 672 O O . GLU A 1 83 ? 26.918 -22.555 -5.017 1.00 78.88 83 GLU A O 1
ATOM 677 N N . SER A 1 84 ? 28.847 -21.974 -4.019 1.00 75.44 84 SER A N 1
ATOM 678 C CA . SER A 1 84 ? 29.301 -21.067 -5.083 1.00 75.44 84 SER A CA 1
ATOM 679 C C . SER A 1 84 ? 29.574 -21.803 -6.404 1.00 75.44 84 SER A C 1
ATOM 681 O O . SER A 1 84 ? 29.102 -21.386 -7.461 1.00 75.44 84 SER A O 1
ATOM 683 N N . LEU A 1 85 ? 30.263 -22.951 -6.352 1.00 76.50 85 LEU A N 1
ATOM 684 C CA . LEU A 1 85 ? 30.533 -23.776 -7.538 1.00 76.50 85 LEU A CA 1
ATOM 685 C C . LEU A 1 85 ? 29.252 -24.336 -8.173 1.00 76.50 85 LEU A C 1
ATOM 687 O O . LEU A 1 85 ? 29.144 -24.373 -9.396 1.00 76.50 85 LEU A O 1
ATOM 691 N N . LEU A 1 86 ? 28.269 -24.746 -7.365 1.00 74.69 86 LEU A N 1
ATOM 692 C CA . LEU A 1 86 ? 26.960 -25.173 -7.865 1.00 74.69 86 LEU A CA 1
ATOM 693 C C . LEU A 1 86 ? 26.207 -24.019 -8.538 1.00 74.69 86 LEU A C 1
ATOM 695 O O . LEU A 1 86 ? 25.642 -24.216 -9.612 1.00 74.69 86 LEU A O 1
ATOM 699 N N . GLY A 1 87 ? 26.247 -22.818 -7.949 1.00 65.06 87 GLY A N 1
ATOM 700 C CA . GLY A 1 87 ? 25.665 -21.610 -8.544 1.00 65.06 87 GLY A CA 1
ATOM 701 C C . GLY A 1 87 ? 26.278 -21.256 -9.903 1.00 65.06 87 GLY A C 1
ATOM 702 O O . GLY A 1 87 ? 25.557 -20.902 -10.835 1.00 65.06 87 GLY A O 1
ATOM 703 N N . ALA A 1 88 ? 27.589 -21.453 -10.062 1.00 66.06 88 ALA A N 1
ATOM 704 C CA . ALA A 1 88 ? 28.285 -21.246 -11.332 1.00 66.06 88 ALA A CA 1
ATOM 705 C C . ALA A 1 88 ? 27.908 -22.272 -12.425 1.00 66.06 88 ALA A C 1
ATOM 707 O O . ALA A 1 88 ? 28.057 -21.991 -13.615 1.00 66.06 88 ALA A O 1
ATOM 708 N N . LEU A 1 89 ? 27.426 -23.463 -12.044 1.00 64.88 89 LEU A N 1
ATOM 709 C CA . LEU A 1 89 ? 27.102 -24.569 -12.958 1.00 64.88 89 LEU A CA 1
ATOM 710 C C . LEU A 1 89 ? 25.626 -24.643 -13.366 1.00 64.88 89 LEU A C 1
ATOM 712 O O . LEU A 1 89 ? 25.308 -25.339 -14.337 1.00 64.88 89 LEU A O 1
ATOM 716 N N . GLU A 1 90 ? 24.725 -23.935 -12.676 1.00 59.50 90 GLU A N 1
ATOM 717 C CA . GLU A 1 90 ? 23.329 -23.762 -13.097 1.00 59.50 90 GLU A CA 1
ATOM 718 C C . GLU A 1 90 ? 23.276 -22.989 -14.434 1.00 59.50 90 GLU A C 1
ATOM 720 O O . GLU A 1 90 ? 23.074 -21.781 -14.482 1.00 59.50 90 GLU A O 1
ATOM 725 N N . LYS A 1 91 ? 23.447 -23.681 -15.570 1.00 52.44 91 LYS A N 1
ATOM 726 C CA . LYS A 1 91 ? 23.135 -23.109 -16.889 1.00 52.44 91 LYS A CA 1
ATOM 727 C C . LYS A 1 91 ? 21.625 -22.898 -16.994 1.00 52.44 91 LYS A C 1
ATOM 729 O O . LYS A 1 91 ? 20.913 -23.903 -16.994 1.00 52.44 91 LYS A O 1
ATOM 734 N N . LYS A 1 92 ? 21.168 -21.644 -17.161 1.00 51.50 92 LYS A N 1
ATOM 735 C CA . LYS A 1 92 ? 19.910 -21.185 -17.825 1.00 51.50 92 LYS A CA 1
ATOM 736 C C . LYS A 1 92 ? 19.567 -19.739 -17.409 1.00 51.50 92 LYS A C 1
ATOM 738 O O . LYS A 1 92 ? 19.990 -19.331 -16.336 1.00 51.50 92 LYS A O 1
ATOM 743 N N . PRO A 1 93 ? 18.611 -19.069 -18.082 1.00 46.53 93 PRO A N 1
ATOM 744 C CA . PRO A 1 93 ? 18.433 -18.780 -19.506 1.00 46.53 93 PRO A CA 1
ATOM 745 C C . PRO A 1 93 ? 18.848 -17.317 -19.813 1.00 46.53 93 PRO A C 1
ATOM 747 O O . PRO A 1 93 ? 19.363 -16.610 -18.954 1.00 46.53 93 PRO A O 1
ATOM 750 N N . ALA A 1 94 ? 18.651 -16.863 -21.052 1.00 47.44 94 ALA A N 1
ATOM 751 C CA . ALA A 1 94 ? 19.045 -15.550 -21.574 1.00 47.44 94 ALA A CA 1
ATOM 752 C C . ALA A 1 94 ? 18.263 -14.351 -20.973 1.00 47.44 94 ALA A C 1
ATOM 754 O O . ALA A 1 94 ? 17.547 -13.659 -21.687 1.00 47.44 94 ALA A O 1
ATOM 755 N N . TYR A 1 95 ? 18.414 -14.076 -19.674 1.00 54.44 95 TYR A N 1
ATOM 756 C CA . TYR A 1 95 ? 17.886 -12.873 -19.000 1.00 54.44 95 TYR A CA 1
ATOM 757 C C . TYR A 1 95 ? 18.992 -11.853 -18.678 1.00 54.44 95 TYR A C 1
ATOM 759 O O . TYR A 1 95 ? 18.990 -11.196 -17.633 1.00 54.44 95 TYR A O 1
ATOM 767 N N . VAL A 1 96 ? 19.969 -11.719 -19.582 1.00 54.47 96 VAL A N 1
ATOM 768 C CA . VAL A 1 96 ? 21.069 -10.744 -19.449 1.00 54.47 96 VAL A CA 1
ATOM 769 C C . VAL A 1 96 ? 20.520 -9.311 -19.345 1.00 54.47 96 VAL A C 1
ATOM 771 O O . VAL A 1 96 ? 21.050 -8.503 -18.583 1.00 54.47 96 VAL A O 1
ATOM 774 N N . ASP A 1 97 ? 19.408 -9.024 -20.030 1.00 63.81 97 ASP A N 1
ATOM 775 C CA . ASP A 1 97 ? 18.758 -7.708 -20.019 1.00 63.81 97 ASP A CA 1
ATOM 776 C C . ASP A 1 97 ? 18.107 -7.382 -18.657 1.00 63.81 97 ASP A C 1
ATOM 778 O O . ASP A 1 97 ? 18.471 -6.395 -18.021 1.00 63.81 97 ASP A O 1
ATOM 782 N N . LEU A 1 98 ? 17.258 -8.270 -18.113 1.00 69.94 98 LEU A N 1
ATOM 783 C CA . LEU A 1 98 ? 16.606 -8.058 -16.805 1.00 69.94 98 LEU A CA 1
ATOM 784 C C . LEU A 1 98 ? 17.605 -7.989 -15.639 1.00 69.94 98 LEU A C 1
ATOM 786 O O . LEU A 1 98 ? 17.399 -7.237 -14.688 1.00 69.94 98 LEU A O 1
ATOM 790 N N . THR A 1 99 ? 18.714 -8.732 -15.714 1.00 70.56 99 THR A N 1
ATOM 791 C CA . THR A 1 99 ? 19.789 -8.659 -14.706 1.00 70.56 99 THR A CA 1
ATOM 792 C C . THR A 1 99 ? 20.446 -7.279 -14.700 1.00 70.56 99 THR A C 1
ATOM 794 O O . THR A 1 99 ? 20.711 -6.713 -13.637 1.00 70.56 99 THR A O 1
ATOM 797 N N . THR A 1 100 ? 20.691 -6.724 -15.887 1.00 73.94 100 THR A N 1
ATOM 798 C CA . THR A 1 100 ? 21.276 -5.389 -16.054 1.00 73.94 100 THR A CA 1
ATOM 799 C C . THR A 1 100 ? 20.299 -4.319 -15.573 1.00 73.94 100 THR A C 1
ATOM 801 O O . THR A 1 100 ? 20.673 -3.460 -14.779 1.00 73.94 100 THR A O 1
ATOM 804 N N . GLN A 1 101 ? 19.022 -4.431 -15.941 1.00 75.19 101 GLN A N 1
ATOM 805 C CA . GLN A 1 101 ? 17.969 -3.517 -15.491 1.00 75.19 101 GLN A CA 1
ATOM 806 C C . GLN A 1 101 ? 17.776 -3.557 -13.972 1.00 75.19 101 GLN A C 1
ATOM 808 O O . GLN A 1 101 ? 17.654 -2.510 -13.341 1.00 75.19 101 GLN A O 1
ATOM 813 N N . MET A 1 102 ? 17.823 -4.741 -13.356 1.00 77.88 102 MET A N 1
ATOM 814 C CA . MET A 1 102 ? 17.763 -4.880 -11.901 1.00 77.88 102 MET A CA 1
ATOM 815 C C . MET A 1 102 ? 18.935 -4.165 -11.217 1.00 77.88 102 MET A C 1
ATOM 817 O O . MET A 1 102 ? 18.726 -3.450 -10.237 1.00 77.88 102 MET A O 1
ATOM 821 N N . LYS A 1 103 ? 20.156 -4.302 -11.753 1.00 77.25 103 LYS A N 1
ATOM 822 C CA . LYS A 1 103 ? 21.338 -3.580 -11.257 1.00 77.25 103 LYS A CA 1
ATOM 823 C C . LYS A 1 103 ? 21.175 -2.070 -11.379 1.00 77.25 103 LYS A C 1
ATOM 825 O O . LYS A 1 103 ? 21.419 -1.363 -10.405 1.00 77.25 103 LYS A O 1
ATOM 830 N N . VAL A 1 104 ? 20.719 -1.579 -12.534 1.00 78.25 104 VAL A N 1
ATOM 831 C CA . VAL A 1 104 ? 20.446 -0.149 -12.756 1.00 78.25 104 VAL A CA 1
ATOM 832 C C . VAL A 1 104 ? 19.411 0.354 -11.746 1.00 78.25 104 VAL A C 1
ATOM 834 O O . VAL A 1 104 ? 19.650 1.349 -11.062 1.00 78.25 104 VAL A O 1
ATOM 837 N N . CYS A 1 105 ? 18.318 -0.385 -11.561 1.00 81.06 105 CYS A N 1
ATOM 838 C CA . CYS A 1 105 ? 17.241 -0.032 -10.644 1.00 81.06 105 CYS A CA 1
ATOM 839 C C . CYS A 1 105 ? 17.668 -0.010 -9.168 1.00 81.06 105 CYS A C 1
ATOM 841 O O . CYS A 1 105 ? 17.305 0.930 -8.460 1.00 81.06 105 CYS A O 1
ATOM 843 N N . PHE A 1 106 ? 18.466 -0.981 -8.704 1.00 81.94 106 PHE A N 1
ATOM 844 C CA . PHE A 1 106 ? 19.038 -0.945 -7.352 1.00 81.94 106 PHE A CA 1
ATOM 845 C C . PHE A 1 106 ? 20.128 0.120 -7.200 1.00 81.94 106 PHE A C 1
ATOM 847 O O . PHE A 1 106 ? 20.306 0.665 -6.118 1.00 81.94 106 PHE A O 1
ATOM 854 N N . SER A 1 107 ? 20.861 0.445 -8.265 1.00 79.62 107 SER A N 1
ATOM 855 C CA . SER A 1 107 ? 21.903 1.474 -8.210 1.00 79.62 107 SER A CA 1
ATOM 856 C C . SER A 1 107 ? 21.351 2.903 -8.192 1.00 79.62 107 SER A C 1
ATOM 858 O O . SER A 1 107 ? 22.094 3.832 -7.878 1.00 79.62 107 SER A O 1
ATOM 860 N N . PHE A 1 108 ? 20.067 3.111 -8.501 1.00 76.50 108 PHE A N 1
ATOM 861 C CA . PHE A 1 108 ? 19.423 4.422 -8.420 1.00 76.50 108 PHE A CA 1
ATOM 862 C C . PHE A 1 108 ? 19.430 4.939 -6.966 1.00 76.50 108 PHE A C 1
ATOM 864 O O . PHE A 1 108 ? 19.104 4.177 -6.053 1.00 76.50 108 PHE A O 1
ATOM 871 N N . PRO A 1 109 ? 19.797 6.211 -6.699 1.00 70.44 109 PRO A N 1
ATOM 872 C CA . PRO A 1 109 ? 20.001 7.336 -7.627 1.00 70.44 109 PRO A CA 1
ATOM 873 C C . PRO A 1 109 ? 21.453 7.550 -8.105 1.00 70.44 109 PRO A C 1
ATOM 875 O O . PRO A 1 109 ? 21.782 8.615 -8.608 1.00 70.44 109 PRO A O 1
ATOM 878 N N . ARG A 1 110 ? 22.369 6.598 -7.910 1.00 66.00 110 ARG A N 1
ATOM 879 C CA . ARG A 1 110 ? 23.810 6.787 -8.169 1.00 66.00 110 ARG A CA 1
ATOM 880 C C . ARG A 1 110 ? 24.166 6.822 -9.660 1.00 66.00 110 ARG A C 1
ATOM 882 O O . ARG A 1 110 ? 25.076 7.553 -10.039 1.00 66.00 110 ARG A O 1
ATOM 889 N N . ASN A 1 111 ? 23.442 6.071 -10.488 1.00 62.09 111 ASN A N 1
ATOM 890 C CA . ASN A 1 111 ? 23.691 5.945 -11.924 1.00 62.09 111 ASN A CA 1
ATOM 891 C C . ASN A 1 111 ? 22.579 6.643 -12.721 1.00 62.09 111 ASN A C 1
ATOM 893 O O . ASN A 1 111 ? 21.617 6.011 -13.142 1.00 62.09 111 ASN A O 1
ATOM 897 N N . TYR A 1 112 ? 22.702 7.959 -12.909 1.00 55.44 112 TYR A N 1
ATOM 898 C CA . TYR A 1 112 ? 21.791 8.734 -13.768 1.00 55.44 112 TYR A CA 1
ATOM 899 C C . TYR A 1 112 ? 22.078 8.568 -15.269 1.00 55.44 112 TYR A C 1
ATOM 901 O O . TYR A 1 112 ? 21.265 8.987 -16.083 1.00 55.44 112 TYR A O 1
ATOM 909 N N . ALA A 1 113 ? 23.247 8.030 -15.628 1.00 43.72 113 ALA A N 1
ATOM 910 C CA . ALA A 1 113 ? 23.879 8.291 -16.919 1.00 43.72 113 ALA A CA 1
ATOM 911 C C . ALA A 1 113 ? 23.908 7.112 -17.901 1.00 43.72 113 ALA A C 1
ATOM 913 O O . ALA A 1 113 ? 24.467 7.281 -18.979 1.00 43.72 113 ALA A O 1
ATOM 914 N N . ASP A 1 114 ? 23.357 5.942 -17.564 1.00 44.34 114 ASP A N 1
ATOM 915 C CA . ASP A 1 114 ? 23.453 4.798 -18.476 1.00 44.34 114 ASP A CA 1
ATOM 916 C C . ASP A 1 114 ? 22.216 4.653 -19.364 1.00 44.34 114 ASP A C 1
ATOM 918 O O . ASP A 1 114 ? 21.107 4.379 -18.903 1.00 44.34 114 ASP A O 1
ATOM 922 N N . GLU A 1 115 ? 22.466 4.817 -20.663 1.00 47.16 115 GLU A N 1
ATOM 923 C CA . GLU A 1 115 ? 21.608 4.512 -21.805 1.00 47.16 115 GLU A CA 1
ATOM 924 C C . GLU A 1 115 ? 21.332 3.000 -21.901 1.00 47.16 115 GLU A C 1
ATOM 926 O O . GLU A 1 115 ? 21.644 2.350 -22.906 1.00 47.16 115 GLU A O 1
ATOM 931 N N . SER A 1 116 ? 20.733 2.388 -20.879 1.00 45.28 116 SER A N 1
ATOM 932 C CA . SER A 1 116 ? 20.148 1.067 -21.079 1.00 45.28 116 SER A CA 1
ATOM 933 C C . SER A 1 116 ? 18.926 1.245 -21.975 1.00 45.28 116 SER A C 1
ATOM 935 O O . SER A 1 116 ? 17.831 1.545 -21.506 1.00 45.28 116 SER A O 1
ATOM 937 N N . LYS A 1 117 ? 19.140 1.104 -23.287 1.00 49.41 117 LYS A N 1
ATOM 938 C CA . LYS A 1 117 ? 18.099 0.937 -24.304 1.00 49.41 117 LYS A CA 1
ATOM 939 C C . LYS A 1 117 ? 17.291 -0.298 -23.930 1.00 49.41 117 LYS A C 1
ATOM 941 O O . LYS A 1 117 ? 17.617 -1.407 -24.342 1.00 49.41 117 LYS A O 1
ATOM 946 N N . THR A 1 118 ? 16.271 -0.114 -23.108 1.00 50.31 118 THR A N 1
ATOM 947 C CA . THR A 1 118 ? 15.350 -1.178 -22.748 1.00 50.31 118 THR A CA 1
ATOM 948 C C . THR A 1 118 ? 14.477 -1.461 -23.965 1.00 50.31 118 THR A C 1
ATOM 950 O O . THR A 1 118 ? 13.696 -0.626 -24.422 1.00 50.31 118 THR A O 1
ATOM 953 N N . SER A 1 119 ? 14.617 -2.651 -24.541 1.00 49.91 119 SER A N 1
ATOM 954 C CA . SER A 1 119 ? 13.563 -3.204 -25.381 1.00 49.91 119 SER A CA 1
ATOM 955 C C . SER A 1 119 ? 12.562 -3.863 -24.441 1.00 49.91 119 SER A C 1
ATOM 957 O O . SER A 1 119 ? 12.667 -5.058 -24.165 1.00 49.91 119 SER A O 1
ATOM 959 N N . LEU A 1 120 ? 11.625 -3.077 -23.901 1.00 55.41 120 LEU A N 1
ATOM 960 C CA . LEU A 1 120 ? 10.426 -3.623 -23.263 1.00 55.41 120 LEU A CA 1
ATOM 961 C C . LEU A 1 120 ? 9.710 -4.467 -24.327 1.00 55.41 120 LEU A C 1
ATOM 963 O O . LEU A 1 120 ? 9.061 -3.944 -25.229 1.00 55.41 120 LEU A O 1
ATOM 967 N N . THR A 1 121 ? 9.928 -5.780 -24.294 1.00 52.88 121 THR A N 1
ATOM 968 C CA . THR A 1 121 ? 9.243 -6.723 -25.182 1.00 52.88 121 THR A CA 1
ATOM 969 C C . THR A 1 121 ? 7.842 -6.982 -24.645 1.00 52.88 121 THR A C 1
ATOM 971 O O . THR A 1 121 ? 7.599 -6.872 -23.441 1.00 52.88 121 THR A O 1
ATOM 974 N N . SER A 1 122 ? 6.901 -7.297 -25.540 1.00 49.47 122 SER A N 1
ATOM 975 C CA . SER A 1 122 ? 5.518 -7.598 -25.166 1.00 49.47 122 SER A CA 1
ATOM 976 C C . SER A 1 122 ? 5.478 -8.677 -24.069 1.00 49.47 122 SER A C 1
ATOM 978 O O . SER A 1 122 ? 6.146 -9.706 -24.228 1.00 49.47 122 SER A O 1
ATOM 980 N N . PRO A 1 123 ? 4.711 -8.483 -22.984 1.00 52.09 123 PRO A N 1
ATOM 981 C CA . PRO A 1 123 ? 4.685 -9.406 -21.853 1.00 52.09 123 PRO A CA 1
ATOM 982 C C . PRO A 1 123 ? 4.188 -10.791 -22.299 1.00 52.09 123 PRO A C 1
ATOM 984 O O . PRO A 1 123 ? 3.076 -10.923 -22.804 1.00 52.09 123 PRO A O 1
ATOM 987 N N . GLY A 1 124 ? 5.004 -11.834 -22.115 1.00 51.88 124 GLY A N 1
ATOM 988 C CA . GLY A 1 124 ? 4.630 -13.216 -22.439 1.00 51.88 124 GLY A CA 1
ATOM 989 C C . GLY A 1 124 ? 3.945 -13.956 -21.283 1.00 51.88 124 GLY A C 1
ATOM 990 O O . GLY A 1 124 ? 3.110 -14.827 -21.516 1.00 51.88 124 GLY A O 1
ATOM 991 N N . THR A 1 125 ? 4.271 -13.622 -20.027 1.00 57.34 125 THR A N 1
ATOM 992 C CA . THR A 1 125 ? 3.719 -14.268 -18.817 1.00 57.34 125 THR A CA 1
ATOM 993 C C . THR A 1 125 ? 3.307 -13.261 -17.730 1.00 57.34 125 THR A C 1
ATOM 995 O O . THR A 1 125 ? 3.833 -12.153 -17.652 1.00 57.34 125 THR A O 1
ATOM 998 N N . ARG A 1 126 ? 2.377 -13.653 -16.841 1.00 58.34 126 ARG A N 1
ATOM 999 C CA . ARG A 1 126 ? 1.869 -12.830 -15.714 1.00 58.34 126 ARG A CA 1
ATOM 1000 C C . ARG A 1 126 ? 2.984 -12.284 -14.815 1.00 58.34 126 ARG A C 1
ATOM 1002 O O . ARG A 1 126 ? 2.938 -11.133 -14.395 1.00 58.34 126 ARG A O 1
ATOM 1009 N N . GLU A 1 127 ? 3.993 -13.104 -14.541 1.00 60.81 127 GLU A N 1
ATOM 1010 C CA . GLU A 1 127 ? 5.151 -12.722 -13.724 1.00 60.81 127 GLU A CA 1
ATOM 1011 C C . GLU A 1 127 ? 6.019 -11.665 -14.417 1.00 60.81 127 GLU A C 1
ATOM 1013 O O . GLU A 1 127 ? 6.539 -10.769 -13.755 1.00 60.81 127 GLU A O 1
ATOM 1018 N N . GLN A 1 128 ? 6.118 -11.714 -15.750 1.00 65.12 128 GLN A N 1
ATOM 1019 C CA . GLN A 1 128 ? 6.808 -10.688 -16.530 1.00 65.12 128 GLN A CA 1
ATOM 1020 C C . GLN A 1 128 ? 6.038 -9.370 -16.484 1.00 65.12 128 GLN A C 1
ATOM 1022 O O . GLN A 1 128 ? 6.648 -8.348 -16.198 1.00 65.12 128 GLN A O 1
ATOM 1027 N N . TRP A 1 129 ? 4.711 -9.382 -16.655 1.00 66.00 129 TRP A N 1
ATOM 1028 C CA . TRP A 1 129 ? 3.897 -8.166 -16.525 1.00 66.00 129 TRP A CA 1
ATOM 1029 C C . TRP A 1 129 ? 4.091 -7.477 -15.169 1.00 66.00 129 TRP A C 1
ATOM 1031 O O . TRP A 1 129 ? 4.402 -6.289 -15.110 1.00 66.00 129 TRP A O 1
ATOM 1041 N N . MET A 1 130 ? 4.000 -8.245 -14.077 1.00 66.38 130 MET A N 1
ATOM 1042 C CA . MET A 1 130 ? 4.168 -7.715 -12.721 1.00 66.38 130 MET A CA 1
ATOM 1043 C C . MET A 1 130 ? 5.545 -7.074 -12.491 1.00 66.38 130 MET A C 1
ATOM 1045 O O . MET A 1 130 ? 5.665 -6.200 -11.632 1.00 66.38 130 MET A O 1
ATOM 1049 N N . CYS A 1 131 ? 6.577 -7.494 -13.224 1.00 69.94 131 CYS A N 1
ATOM 1050 C CA . CYS A 1 131 ? 7.916 -6.906 -13.151 1.00 69.94 131 CYS A CA 1
ATOM 1051 C C . CYS A 1 131 ? 8.099 -5.723 -14.118 1.00 69.94 131 CYS A C 1
ATOM 1053 O O . CYS A 1 131 ? 8.779 -4.759 -13.770 1.00 69.94 131 CYS A O 1
ATOM 1055 N N . LEU A 1 132 ? 7.497 -5.789 -15.309 1.00 72.94 132 LEU A N 1
ATOM 1056 C CA . LEU A 1 132 ? 7.656 -4.805 -16.383 1.00 72.94 132 LEU A CA 1
ATOM 1057 C C . LEU A 1 132 ? 6.892 -3.501 -16.117 1.00 72.94 132 LEU A C 1
ATOM 1059 O O . LEU A 1 132 ? 7.357 -2.442 -16.522 1.00 72.94 132 LEU A O 1
ATOM 1063 N N . GLU A 1 133 ? 5.761 -3.548 -15.412 1.00 77.19 133 GLU A N 1
ATOM 1064 C CA . GLU A 1 133 ? 4.955 -2.358 -15.102 1.00 77.19 133 GLU A CA 1
ATOM 1065 C C . GLU A 1 133 ? 5.705 -1.351 -14.191 1.00 77.19 133 GLU A C 1
ATOM 1067 O O . GLU A 1 133 ? 5.916 -0.214 -14.626 1.00 77.19 133 GLU A O 1
ATOM 1072 N N . PRO A 1 134 ? 6.229 -1.722 -13.000 1.00 77.69 134 PRO A N 1
ATOM 1073 C CA . PRO A 1 134 ? 7.039 -0.800 -12.194 1.00 77.69 134 PRO A CA 1
ATOM 1074 C C . PRO A 1 134 ? 8.340 -0.382 -12.879 1.00 77.69 134 PRO A C 1
ATOM 1076 O O . PRO A 1 134 ? 8.826 0.727 -12.657 1.00 77.69 134 PRO A O 1
ATOM 1079 N N . LEU A 1 135 ? 8.909 -1.261 -13.712 1.00 81.19 135 LEU A N 1
ATOM 1080 C CA . LEU A 1 135 ? 10.097 -0.945 -14.495 1.00 81.19 135 LEU A CA 1
ATOM 1081 C C . LEU A 1 135 ? 9.801 0.181 -15.492 1.00 81.19 135 LEU A C 1
ATOM 1083 O O . LEU A 1 135 ? 10.528 1.171 -15.502 1.00 81.19 135 LEU A O 1
ATOM 1087 N N . ALA A 1 136 ? 8.715 0.079 -16.262 1.00 81.00 136 ALA A N 1
ATOM 1088 C CA . ALA A 1 136 ? 8.301 1.103 -17.216 1.00 81.00 136 ALA A CA 1
ATOM 1089 C C . ALA A 1 136 ? 8.026 2.449 -16.523 1.00 81.00 136 ALA A C 1
ATOM 1091 O O . ALA A 1 136 ? 8.496 3.486 -16.992 1.00 81.00 136 ALA A O 1
ATOM 1092 N N . PHE A 1 137 ? 7.375 2.445 -15.354 1.00 82.88 137 PHE A N 1
ATOM 1093 C CA . PHE A 1 137 ? 7.235 3.663 -14.548 1.00 82.88 137 PHE A CA 1
ATOM 1094 C C . PHE A 1 137 ? 8.581 4.217 -14.076 1.00 82.88 137 PHE A C 1
ATOM 1096 O O . PHE A 1 137 ? 8.796 5.427 -14.137 1.00 82.88 137 PHE A O 1
ATOM 1103 N N . SER A 1 138 ? 9.513 3.361 -13.649 1.00 82.62 138 SER A N 1
ATOM 1104 C CA . SER A 1 138 ? 10.849 3.806 -13.248 1.00 82.62 138 SER A CA 1
ATOM 1105 C C . SER A 1 138 ? 11.610 4.477 -14.400 1.00 82.62 138 SER A C 1
ATOM 1107 O O . SER A 1 138 ? 12.270 5.490 -14.170 1.00 82.62 138 SER A O 1
ATOM 1109 N N . GLU A 1 139 ? 11.457 3.987 -15.637 1.00 80.69 139 GLU A N 1
ATOM 1110 C CA . GLU A 1 139 ? 12.046 4.615 -16.826 1.00 80.69 139 GLU A CA 1
ATOM 1111 C C . GLU A 1 139 ? 11.406 5.976 -17.127 1.00 80.69 139 GLU A C 1
ATOM 1113 O O . GLU A 1 139 ? 12.126 6.945 -17.360 1.00 80.69 139 GLU A O 1
ATOM 1118 N N . LEU A 1 140 ? 10.076 6.098 -17.032 1.00 84.31 140 LEU A N 1
ATOM 1119 C CA . LEU A 1 140 ? 9.384 7.384 -17.202 1.00 84.31 140 LEU A CA 1
ATOM 1120 C C . LEU A 1 140 ? 9.835 8.420 -16.161 1.00 84.31 140 LEU A C 1
ATOM 1122 O O . LEU A 1 140 ? 10.067 9.584 -16.492 1.00 84.31 140 LEU A O 1
ATOM 1126 N N . PHE A 1 141 ? 10.014 8.009 -14.903 1.00 83.06 141 PHE A N 1
ATOM 1127 C CA . PHE A 1 141 ? 10.535 8.885 -13.853 1.00 83.06 141 PHE A CA 1
ATOM 1128 C C . PHE A 1 141 ? 11.992 9.295 -14.099 1.00 83.06 141 PHE A C 1
ATOM 1130 O O . PHE A 1 141 ? 12.348 10.451 -13.864 1.00 83.06 141 PHE A O 1
ATOM 1137 N N . ARG A 1 142 ? 12.847 8.392 -14.593 1.00 79.69 142 ARG A N 1
ATOM 1138 C CA . ARG A 1 142 ? 14.223 8.745 -14.981 1.00 79.69 142 ARG A CA 1
ATOM 1139 C C . ARG A 1 142 ? 14.247 9.697 -16.168 1.00 79.69 142 ARG A C 1
ATOM 1141 O O . ARG A 1 142 ? 15.005 10.662 -16.126 1.00 79.69 142 ARG A O 1
ATOM 1148 N N . ALA A 1 143 ? 13.398 9.476 -17.171 1.00 80.00 143 ALA A N 1
ATOM 1149 C CA . ALA A 1 143 ? 13.240 10.372 -18.311 1.00 80.00 143 ALA A CA 1
ATOM 1150 C C . ALA A 1 143 ? 12.793 11.770 -17.859 1.00 80.00 143 ALA A C 1
ATOM 1152 O O . ALA A 1 143 ? 13.370 12.763 -18.292 1.00 80.00 143 ALA A O 1
ATOM 1153 N N . LEU A 1 144 ? 11.847 11.856 -16.917 1.00 83.50 144 LEU A N 1
ATOM 1154 C CA . LEU A 1 144 ? 11.418 13.121 -16.317 1.00 83.50 144 LEU A CA 1
ATOM 1155 C C . LEU A 1 144 ? 12.561 13.836 -15.581 1.00 83.50 144 LEU A C 1
ATOM 1157 O O . LEU A 1 144 ? 12.724 15.050 -15.712 1.00 83.50 144 LEU A O 1
ATOM 1161 N N . ILE A 1 145 ? 13.347 13.105 -14.785 1.00 80.12 145 ILE A N 1
ATOM 1162 C CA . ILE A 1 145 ? 14.482 13.693 -14.064 1.00 80.12 145 ILE A CA 1
ATOM 1163 C C . ILE A 1 145 ? 15.545 14.167 -15.061 1.00 80.12 145 ILE A C 1
ATOM 1165 O O . ILE A 1 145 ? 15.989 15.306 -14.953 1.00 80.12 145 ILE A O 1
ATOM 1169 N N . SER A 1 146 ? 15.885 13.338 -16.052 1.00 78.88 146 SER A N 1
ATOM 1170 C CA . SER A 1 146 ? 16.851 13.652 -17.110 1.00 78.88 146 SER A CA 1
ATOM 1171 C C . SER A 1 146 ? 16.435 14.881 -17.923 1.00 78.88 146 SER A C 1
ATOM 1173 O O . SER A 1 146 ? 17.226 15.810 -18.079 1.00 78.88 146 SER A O 1
ATOM 1175 N N . ALA A 1 147 ? 15.168 14.946 -18.351 1.00 80.19 147 ALA A N 1
ATOM 1176 C CA . ALA A 1 147 ? 14.609 16.079 -19.087 1.00 80.19 147 ALA A CA 1
ATOM 1177 C C . ALA A 1 147 ? 14.736 17.399 -18.312 1.00 80.19 147 ALA A C 1
ATOM 1179 O O . ALA A 1 147 ? 15.020 18.443 -18.895 1.00 80.19 147 ALA A O 1
ATOM 1180 N N . ASN A 1 148 ? 14.578 17.356 -16.989 1.00 79.31 148 ASN A N 1
ATOM 1181 C CA . ASN A 1 148 ? 14.688 18.540 -16.143 1.00 79.31 148 ASN A CA 1
ATOM 1182 C C . ASN A 1 148 ? 16.130 18.904 -15.763 1.00 79.31 148 ASN A C 1
ATOM 1184 O O . ASN A 1 148 ? 16.402 20.068 -15.473 1.00 79.31 148 ASN A O 1
ATOM 1188 N N . THR A 1 149 ? 17.058 17.942 -15.724 1.00 76.25 149 THR A N 1
ATOM 1189 C CA . THR A 1 149 ? 18.468 18.211 -15.394 1.00 76.25 149 THR A CA 1
ATOM 1190 C C . THR A 1 149 ? 19.304 18.587 -16.612 1.00 76.25 149 THR A C 1
ATOM 1192 O O . THR A 1 149 ? 20.181 19.440 -16.495 1.00 76.25 149 THR A O 1
ATOM 1195 N N . PHE A 1 150 ? 19.051 17.956 -17.760 1.00 75.56 150 PHE A N 1
ATOM 1196 C CA . PHE A 1 150 ? 19.851 18.094 -18.982 1.00 75.56 150 PHE A CA 1
ATOM 1197 C C . PHE A 1 150 ? 19.086 18.739 -20.148 1.00 75.56 150 PHE A C 1
ATOM 1199 O O . PHE A 1 150 ? 19.707 19.115 -21.140 1.00 75.56 150 PHE A O 1
ATOM 1206 N N . GLY A 1 151 ? 17.767 18.923 -20.022 1.00 75.62 151 GLY A N 1
ATOM 1207 C CA . GLY A 1 151 ? 16.890 19.380 -21.102 1.00 75.62 151 GLY A CA 1
ATOM 1208 C C . GLY A 1 151 ? 16.245 18.221 -21.870 1.00 75.62 151 GLY A C 1
ATOM 1209 O O . GLY A 1 151 ? 16.624 17.059 -21.721 1.00 75.62 151 GLY A O 1
ATOM 1210 N N . LEU A 1 152 ? 15.246 18.535 -22.702 1.00 79.62 152 LEU A N 1
ATOM 1211 C CA . LEU A 1 152 ? 14.616 17.549 -23.585 1.00 79.62 152 LEU A CA 1
ATOM 1212 C C . LEU A 1 152 ? 15.549 17.206 -24.753 1.00 79.62 152 LEU A C 1
ATOM 1214 O O . LEU A 1 152 ? 15.655 17.965 -25.715 1.00 79.62 152 LEU A O 1
ATOM 1218 N N . ASP A 1 153 ? 16.201 16.050 -24.659 1.00 80.62 153 ASP A N 1
ATOM 1219 C CA . ASP A 1 153 ? 16.974 15.441 -25.743 1.00 80.62 153 ASP A CA 1
ATOM 1220 C C . ASP A 1 153 ? 16.132 14.425 -26.541 1.00 80.62 153 ASP A C 1
ATOM 1222 O O . ASP A 1 153 ? 15.151 13.863 -26.041 1.00 80.62 153 ASP A O 1
ATOM 1226 N N . ALA A 1 154 ? 16.537 14.160 -27.786 1.00 80.38 154 ALA A N 1
ATOM 1227 C CA . ALA A 1 154 ? 15.903 13.183 -28.667 1.00 80.38 154 ALA A CA 1
ATOM 1228 C C . ALA A 1 154 ? 15.919 11.766 -28.068 1.00 80.38 154 ALA A C 1
ATOM 1230 O O . ALA A 1 154 ? 14.960 11.017 -28.245 1.00 80.38 154 ALA A O 1
ATOM 1231 N N . SER A 1 155 ? 16.969 11.414 -27.318 1.00 77.12 155 SER A N 1
ATOM 1232 C CA . SER A 1 155 ? 17.081 10.128 -26.618 1.00 77.12 155 SER A CA 1
ATOM 1233 C C . SER A 1 155 ? 16.014 9.960 -25.525 1.00 77.12 155 SER A C 1
ATOM 1235 O O . SER A 1 155 ? 15.349 8.926 -25.452 1.00 77.12 155 SER A O 1
ATOM 1237 N N . THR A 1 156 ? 15.789 11.000 -24.719 1.00 76.88 156 THR A N 1
ATOM 1238 C CA . THR A 1 156 ? 14.779 11.026 -23.653 1.00 76.88 156 THR A CA 1
ATOM 1239 C C . THR A 1 156 ? 13.359 10.961 -24.219 1.00 76.88 156 THR A C 1
ATOM 1241 O O . THR A 1 156 ? 12.505 10.274 -23.660 1.00 76.88 156 THR A O 1
ATOM 1244 N N . LEU A 1 157 ? 13.105 11.640 -25.343 1.00 80.69 157 LEU A N 1
ATOM 1245 C CA . LEU A 1 157 ? 11.817 11.591 -26.041 1.00 80.69 157 LEU A CA 1
ATOM 1246 C C . LEU A 1 157 ? 11.548 10.229 -26.697 1.00 80.69 157 LEU A C 1
ATOM 1248 O O . LEU A 1 157 ? 10.419 9.750 -26.649 1.00 80.69 157 LEU A O 1
ATOM 1252 N N . ASP A 1 158 ? 12.567 9.583 -27.268 1.00 79.88 158 ASP A N 1
ATOM 1253 C CA . ASP A 1 158 ? 12.456 8.229 -27.829 1.00 79.88 158 ASP A CA 1
ATOM 1254 C C . ASP A 1 158 ? 12.184 7.188 -26.730 1.00 79.88 158 ASP A C 1
ATOM 1256 O O . ASP A 1 158 ? 11.285 6.358 -26.871 1.00 79.88 158 ASP A O 1
ATOM 1260 N N . LEU A 1 159 ? 12.880 7.277 -25.589 1.00 79.31 159 LEU A N 1
ATOM 1261 C CA . LEU A 1 159 ? 12.613 6.427 -24.422 1.00 79.31 159 LEU A CA 1
ATOM 1262 C C . LEU A 1 159 ? 11.184 6.620 -23.895 1.00 79.31 159 LEU A C 1
ATOM 1264 O O . LEU A 1 159 ? 10.477 5.645 -23.628 1.00 79.31 159 LEU A O 1
ATOM 1268 N N . TRP A 1 160 ? 10.748 7.874 -23.772 1.00 82.75 160 TRP A N 1
ATOM 1269 C CA . TRP A 1 160 ? 9.395 8.220 -23.350 1.00 82.75 160 TRP A CA 1
ATOM 1270 C C . TRP A 1 160 ? 8.332 7.679 -24.313 1.00 82.75 160 TRP A C 1
ATOM 1272 O O . TRP A 1 160 ? 7.381 7.029 -23.890 1.00 82.75 160 TRP A O 1
ATOM 1282 N N . SER A 1 161 ? 8.511 7.886 -25.618 1.00 81.44 161 SER A N 1
ATOM 1283 C CA . SER A 1 161 ? 7.573 7.409 -26.639 1.00 81.44 161 SER A CA 1
ATOM 1284 C C . SER A 1 161 ? 7.424 5.885 -26.599 1.00 81.44 161 SER A C 1
ATOM 1286 O O . SER A 1 161 ? 6.313 5.371 -26.507 1.00 81.44 161 SER A O 1
ATOM 1288 N N . ARG A 1 162 ? 8.538 5.143 -26.540 1.00 79.81 162 ARG A N 1
ATOM 1289 C CA . ARG A 1 162 ? 8.517 3.669 -26.476 1.00 79.81 162 ARG A CA 1
ATOM 1290 C C . ARG A 1 162 ? 7.834 3.131 -25.223 1.00 79.81 162 ARG A C 1
ATOM 1292 O O . ARG A 1 162 ? 7.099 2.149 -25.290 1.00 79.81 162 ARG A O 1
ATOM 1299 N N . THR A 1 163 ? 8.095 3.752 -24.076 1.00 77.38 163 THR A N 1
ATOM 1300 C CA . THR A 1 163 ? 7.497 3.341 -22.797 1.00 77.38 163 THR A CA 1
ATOM 1301 C C . THR A 1 163 ? 6.001 3.643 -22.762 1.00 77.38 163 THR A C 1
ATOM 1303 O O . THR A 1 163 ? 5.228 2.808 -22.299 1.00 77.38 163 THR A O 1
ATOM 1306 N N . VAL A 1 164 ? 5.562 4.773 -23.321 1.00 81.19 164 VAL A N 1
ATOM 1307 C CA . VAL A 1 164 ? 4.134 5.081 -23.478 1.00 81.19 164 VAL A CA 1
ATOM 1308 C C . VAL A 1 164 ? 3.462 4.125 -24.468 1.00 81.19 164 VAL A C 1
ATOM 1310 O O . VAL A 1 164 ? 2.420 3.569 -24.135 1.00 81.19 164 VAL A O 1
ATOM 1313 N N . GLN A 1 165 ? 4.074 3.840 -25.620 1.00 78.12 165 GLN A N 1
ATOM 1314 C CA . GLN A 1 165 ? 3.555 2.872 -26.597 1.00 78.12 165 GLN A CA 1
ATOM 1315 C C . GLN A 1 165 ? 3.402 1.465 -26.015 1.00 78.12 165 GLN A C 1
ATOM 1317 O O . GLN A 1 165 ? 2.426 0.776 -26.309 1.00 78.12 165 GLN A O 1
ATOM 1322 N N . TYR A 1 166 ? 4.319 1.049 -25.137 1.00 76.81 166 TYR A N 1
ATOM 1323 C CA . TYR A 1 166 ? 4.172 -0.191 -24.376 1.00 76.81 166 TYR A CA 1
ATOM 1324 C C . TYR A 1 166 ? 2.884 -0.193 -23.536 1.00 76.81 166 TYR A C 1
ATOM 1326 O O . TYR A 1 166 ? 2.132 -1.166 -23.570 1.00 76.81 166 TYR A O 1
ATOM 1334 N N . PHE A 1 167 ? 2.585 0.900 -22.825 1.00 76.50 167 PHE A N 1
ATOM 1335 C CA . PHE A 1 167 ? 1.343 1.026 -22.058 1.00 76.50 167 PHE A CA 1
ATOM 1336 C C . PHE A 1 167 ? 0.094 1.071 -22.949 1.00 76.50 167 PHE A C 1
ATOM 1338 O O . PHE A 1 167 ? -0.917 0.461 -22.603 1.00 76.50 167 PHE A O 1
ATOM 1345 N N . LEU A 1 168 ? 0.158 1.743 -24.100 1.00 73.75 168 LEU A N 1
ATOM 1346 C CA . LEU A 1 168 ? -0.950 1.824 -25.057 1.00 73.75 168 LEU A CA 1
ATOM 1347 C C . LEU A 1 168 ? -1.289 0.452 -25.662 1.00 73.75 168 LEU A C 1
ATOM 1349 O O . LEU A 1 168 ? -2.445 0.033 -25.613 1.00 73.75 168 LEU A O 1
ATOM 1353 N N . ALA A 1 169 ? -0.279 -0.299 -26.112 1.00 71.81 169 ALA A N 1
ATOM 1354 C CA . ALA A 1 169 ? -0.457 -1.641 -26.673 1.00 71.81 169 ALA A CA 1
ATOM 1355 C C . ALA A 1 169 ? -1.119 -2.619 -25.684 1.00 71.81 169 ALA A C 1
ATOM 1357 O O . ALA A 1 169 ? -1.884 -3.503 -26.074 1.00 71.81 169 ALA A O 1
ATOM 1358 N N . VAL A 1 170 ? -0.845 -2.454 -24.389 1.00 68.25 170 VAL A N 1
ATOM 1359 C CA . VAL A 1 170 ? -1.473 -3.247 -23.328 1.00 68.25 170 VAL A CA 1
ATOM 1360 C C . VAL A 1 170 ? -2.950 -2.888 -23.177 1.00 68.25 170 VAL A C 1
ATOM 1362 O O . VAL A 1 170 ? -3.791 -3.779 -23.054 1.00 68.25 170 VAL A O 1
ATOM 1365 N N . VAL A 1 171 ? -3.283 -1.596 -23.212 1.00 66.75 171 VAL A N 1
ATOM 1366 C CA . VAL A 1 171 ? -4.665 -1.124 -23.065 1.00 66.75 171 VAL A CA 1
ATOM 1367 C C . VAL A 1 171 ? -5.536 -1.582 -24.232 1.00 66.75 171 VAL A C 1
ATOM 1369 O O . VAL A 1 171 ? -6.638 -2.081 -23.988 1.00 66.75 171 VAL A O 1
ATOM 1372 N N . ASP A 1 172 ? -5.049 -1.508 -25.470 1.00 59.81 172 ASP A N 1
ATOM 1373 C CA . ASP A 1 172 ? -5.797 -1.966 -26.650 1.00 59.81 172 ASP A CA 1
ATOM 1374 C C . ASP A 1 172 ? -6.155 -3.455 -26.577 1.00 59.81 172 ASP A C 1
ATOM 1376 O O . ASP A 1 172 ? -7.272 -3.851 -26.919 1.00 59.81 172 ASP A O 1
ATOM 1380 N N . CYS A 1 173 ? -5.267 -4.284 -26.015 1.00 52.84 173 CYS A N 1
ATOM 1381 C CA . CYS A 1 173 ? -5.547 -5.702 -25.774 1.00 52.84 173 CYS A CA 1
ATOM 1382 C C . CYS A 1 173 ? -6.705 -5.927 -24.782 1.00 52.84 173 CYS A C 1
ATOM 1384 O O . CYS A 1 173 ? -7.368 -6.963 -24.833 1.00 52.84 173 CYS A O 1
ATOM 1386 N N . THR A 1 174 ? -6.964 -4.974 -23.880 1.00 51.88 174 THR A N 1
ATOM 1387 C CA . THR A 1 174 ? -8.028 -5.065 -22.863 1.00 51.88 174 THR A CA 1
ATOM 1388 C C . THR A 1 174 ? -9.340 -4.399 -23.276 1.00 51.88 174 THR A C 1
ATOM 1390 O O . THR A 1 174 ? -10.415 -4.871 -22.901 1.00 51.88 174 THR A O 1
ATOM 1393 N N . ALA A 1 175 ? -9.285 -3.340 -24.090 1.00 50.09 175 ALA A N 1
ATOM 1394 C CA . ALA A 1 175 ? -10.460 -2.586 -24.527 1.00 50.09 175 ALA A CA 1
ATOM 1395 C C . ALA A 1 175 ? -11.396 -3.404 -25.437 1.00 50.09 175 ALA A C 1
ATOM 1397 O O . ALA A 1 175 ? -12.614 -3.214 -25.399 1.00 50.09 175 ALA A O 1
ATOM 1398 N N . VAL A 1 176 ? -10.853 -4.370 -26.187 1.00 43.75 176 VAL A N 1
ATOM 1399 C CA . VAL A 1 176 ? -11.626 -5.290 -27.042 1.00 43.75 176 VAL A CA 1
ATOM 1400 C C . VAL A 1 176 ? -12.586 -6.185 -26.229 1.00 43.75 176 VAL A C 1
ATOM 1402 O O . VAL A 1 176 ? -13.556 -6.696 -26.784 1.00 43.75 176 VAL A O 1
ATOM 1405 N N . GLY A 1 177 ? -12.388 -6.336 -24.910 1.00 37.78 177 GLY A N 1
ATOM 1406 C CA . GLY A 1 177 ? -13.219 -7.190 -24.048 1.00 37.78 177 GLY A CA 1
ATOM 1407 C C . GLY A 1 177 ? -14.417 -6.521 -23.354 1.00 37.78 177 GLY A C 1
ATOM 1408 O O . GLY A 1 177 ? -15.348 -7.223 -22.970 1.00 37.78 177 GLY A O 1
ATOM 1409 N N . ASN A 1 178 ? -14.435 -5.191 -23.193 1.00 40.75 178 ASN A N 1
ATOM 1410 C CA . ASN A 1 178 ? -15.335 -4.515 -22.235 1.00 40.75 178 ASN A CA 1
ATOM 1411 C C . ASN A 1 178 ? -16.497 -3.710 -22.852 1.00 40.75 178 ASN A C 1
ATOM 1413 O O . ASN A 1 178 ? -17.189 -2.977 -22.149 1.00 40.75 178 ASN A O 1
ATOM 1417 N N . THR A 1 179 ? -16.758 -3.831 -24.153 1.00 34.81 179 THR A N 1
ATOM 1418 C CA . THR A 1 179 ? -17.747 -2.988 -24.857 1.00 34.81 179 THR A CA 1
ATOM 1419 C C . THR A 1 179 ? -19.203 -3.478 -24.808 1.00 34.81 179 THR A C 1
ATOM 1421 O O . THR A 1 179 ? -20.055 -2.860 -25.442 1.00 34.81 179 THR A O 1
ATOM 1424 N N . GLN A 1 180 ? -19.547 -4.531 -24.052 1.00 38.28 180 GLN A N 1
ATOM 1425 C CA . GLN A 1 180 ? -20.893 -5.139 -24.116 1.00 38.28 180 GLN A CA 1
ATOM 1426 C C . GLN A 1 180 ? -21.854 -4.889 -22.933 1.00 38.28 180 GLN A C 1
ATOM 1428 O O . GLN A 1 180 ? -22.978 -5.377 -22.993 1.00 38.28 180 GLN A O 1
ATOM 1433 N N . HIS A 1 181 ? -21.516 -4.105 -21.899 1.00 40.44 181 HIS A N 1
ATOM 1434 C CA . HIS A 1 181 ? -22.352 -4.063 -20.680 1.00 40.44 181 HIS A CA 1
ATOM 1435 C C . HIS A 1 181 ? -22.663 -2.676 -20.077 1.00 40.44 181 HIS A C 1
ATOM 1437 O O . HIS A 1 181 ? -22.645 -2.530 -18.866 1.00 40.44 181 HIS A O 1
ATOM 1443 N N . GLU A 1 182 ? -23.041 -1.655 -20.857 1.00 41.44 182 GLU A N 1
ATOM 1444 C CA . GLU A 1 182 ? -23.600 -0.406 -20.272 1.00 41.44 182 GLU A CA 1
ATOM 1445 C C . GLU A 1 182 ? -24.742 0.224 -21.097 1.00 41.44 182 GLU A C 1
ATOM 1447 O O . GLU A 1 182 ? -24.789 1.430 -21.322 1.00 41.44 182 GLU A O 1
ATOM 1452 N N . ALA A 1 183 ? -25.713 -0.576 -21.545 1.00 37.72 183 ALA A N 1
ATOM 1453 C CA . ALA A 1 183 ? -26.917 -0.062 -22.206 1.00 37.72 183 ALA A CA 1
ATOM 1454 C C . ALA A 1 183 ? -28.186 -0.533 -21.478 1.00 37.72 183 ALA A C 1
ATOM 1456 O O . ALA A 1 183 ? -28.797 -1.522 -21.870 1.00 37.72 183 ALA A O 1
ATOM 1457 N N . GLY A 1 184 ? -28.586 0.154 -20.397 1.00 45.50 184 GLY A N 1
ATOM 1458 C CA . GLY A 1 184 ? -29.866 -0.168 -19.748 1.00 45.50 184 GLY A CA 1
ATOM 1459 C C . GLY A 1 184 ? -30.171 0.431 -18.374 1.00 45.50 184 GLY A C 1
ATOM 1460 O O . GLY A 1 184 ? -30.832 -0.240 -17.589 1.00 45.50 184 GLY A O 1
ATOM 1461 N N . SER A 1 185 ? -29.733 1.650 -18.037 1.00 49.53 185 SER A N 1
ATOM 1462 C CA . SER A 1 185 ? -30.180 2.296 -16.787 1.00 49.53 185 SER A CA 1
ATOM 1463 C C . SER A 1 185 ? -30.828 3.655 -17.044 1.00 49.53 185 SER A C 1
ATOM 1465 O O . SER A 1 185 ? -30.275 4.493 -17.751 1.00 49.53 185 SER A O 1
ATOM 1467 N N . THR A 1 186 ? -32.033 3.844 -16.502 1.00 62.88 186 THR A N 1
ATOM 1468 C CA . THR A 1 186 ? -32.796 5.098 -16.544 1.00 62.88 186 THR A CA 1
ATOM 1469 C C . THR A 1 186 ? -32.049 6.196 -15.781 1.00 62.88 186 THR A C 1
ATOM 1471 O O . THR A 1 186 ? -31.520 5.931 -14.700 1.00 62.88 186 THR A O 1
ATOM 1474 N N . ASP A 1 187 ? -32.046 7.427 -16.299 1.00 71.62 187 ASP A N 1
ATOM 1475 C CA . ASP A 1 187 ? -31.277 8.569 -15.762 1.00 71.62 187 ASP A CA 1
ATOM 1476 C C . ASP A 1 187 ? -31.558 8.850 -14.268 1.00 71.62 187 ASP A C 1
ATOM 1478 O O . ASP A 1 187 ? -30.648 9.107 -13.481 1.00 71.62 187 ASP A O 1
ATOM 1482 N N . GLU A 1 188 ? -32.805 8.665 -13.829 1.00 74.12 188 GLU A N 1
ATOM 1483 C CA . GLU A 1 188 ? -33.222 8.827 -12.428 1.00 74.12 188 GLU A CA 1
ATOM 1484 C C . GLU A 1 188 ? -32.618 7.764 -11.489 1.00 74.12 188 GLU A C 1
ATOM 1486 O O . GLU A 1 188 ? -32.171 8.072 -10.384 1.00 74.12 188 GLU A O 1
ATOM 1491 N N . SER A 1 189 ? -32.506 6.512 -11.947 1.00 75.12 189 SER A N 1
ATOM 1492 C CA . SER A 1 189 ? -31.865 5.438 -11.174 1.00 75.12 189 SER A CA 1
ATOM 1493 C C . SER A 1 189 ? -30.357 5.668 -11.043 1.00 75.12 189 SER A C 1
ATOM 1495 O O . SER A 1 189 ? -29.763 5.391 -9.999 1.00 75.12 189 SER A O 1
ATOM 1497 N N . VAL A 1 190 ? -29.732 6.219 -12.086 1.00 74.56 190 VAL A N 1
ATOM 1498 C CA . VAL A 1 190 ? -28.316 6.604 -12.065 1.00 74.56 190 VAL A CA 1
ATOM 1499 C C . VAL A 1 190 ? -28.087 7.775 -11.108 1.00 74.56 190 VAL A C 1
ATOM 1501 O O . VAL A 1 190 ? -27.100 7.769 -10.370 1.00 74.56 190 VAL A O 1
ATOM 1504 N N . ALA A 1 191 ? -28.994 8.756 -11.073 1.00 74.56 191 ALA A N 1
ATOM 1505 C CA . ALA A 1 191 ? -28.931 9.881 -10.144 1.00 74.56 191 ALA A CA 1
ATOM 1506 C C . ALA A 1 191 ? -29.054 9.436 -8.675 1.00 74.56 191 ALA A C 1
ATOM 1508 O O . ALA A 1 191 ? -28.231 9.840 -7.854 1.00 74.56 191 ALA A O 1
ATOM 1509 N N . GLU A 1 192 ? -29.994 8.542 -8.354 1.00 77.19 192 GLU A N 1
ATOM 1510 C CA . GLU A 1 192 ? -30.152 7.992 -6.997 1.00 77.19 192 GLU A CA 1
ATOM 1511 C C . GLU A 1 192 ? -28.930 7.163 -6.567 1.00 77.19 192 GLU A C 1
ATOM 1513 O O . GLU A 1 192 ? -28.433 7.301 -5.447 1.00 77.19 192 GLU A O 1
ATOM 1518 N N . LYS A 1 193 ? -28.369 6.341 -7.467 1.00 76.56 193 LYS A N 1
ATOM 1519 C CA . LYS A 1 193 ? -27.117 5.608 -7.197 1.00 76.56 193 LYS A CA 1
ATOM 1520 C C . LYS A 1 193 ? -25.951 6.559 -6.924 1.00 76.56 193 LYS A C 1
ATOM 1522 O O . LYS A 1 193 ? -25.172 6.318 -6.003 1.00 76.56 193 LYS A O 1
ATOM 1527 N N . ARG A 1 194 ? -25.844 7.658 -7.682 1.00 75.25 194 ARG A N 1
ATOM 1528 C CA . ARG A 1 194 ? -24.838 8.706 -7.439 1.00 75.25 194 ARG A CA 1
ATOM 1529 C C . ARG A 1 194 ? -25.052 9.367 -6.082 1.00 75.25 194 ARG A C 1
ATOM 1531 O O . ARG A 1 194 ? -24.086 9.521 -5.343 1.00 75.25 194 ARG A O 1
ATOM 1538 N N . PHE A 1 195 ? -26.289 9.699 -5.724 1.00 77.31 195 PHE A N 1
ATOM 1539 C CA . PHE A 1 195 ? -26.599 10.285 -4.423 1.00 77.31 195 PHE A CA 1
ATOM 1540 C C . PHE A 1 195 ? -26.178 9.367 -3.266 1.00 77.31 195 PHE A C 1
ATOM 1542 O O . PHE A 1 195 ? -25.450 9.803 -2.379 1.00 77.31 195 PHE A O 1
ATOM 1549 N N . ARG A 1 196 ? -26.517 8.074 -3.326 1.00 78.25 196 ARG A N 1
ATOM 1550 C CA . ARG A 1 196 ? -26.114 7.092 -2.301 1.00 78.25 196 ARG A CA 1
ATOM 1551 C C . ARG A 1 196 ? -24.616 6.821 -2.259 1.00 78.25 196 ARG A C 1
ATOM 1553 O O . ARG A 1 196 ? -24.092 6.506 -1.198 1.00 78.25 196 ARG A O 1
ATOM 1560 N N . SER A 1 197 ? -23.923 6.950 -3.391 1.00 75.44 197 SER A N 1
ATOM 1561 C CA . SER A 1 197 ? -22.460 6.863 -3.408 1.00 75.44 197 SER A CA 1
ATOM 1562 C C . SER A 1 197 ? -21.799 8.042 -2.689 1.00 75.44 197 SER A C 1
ATOM 1564 O O . SER A 1 197 ? -20.731 7.861 -2.119 1.00 75.44 197 SER A O 1
ATOM 1566 N N . LEU A 1 198 ? -22.437 9.219 -2.690 1.00 71.50 198 LEU A N 1
ATOM 1567 C CA . LEU A 1 198 ? -21.941 10.441 -2.046 1.00 71.50 198 LEU A CA 1
ATOM 1568 C C . LEU A 1 198 ? -22.310 10.502 -0.562 1.00 71.50 198 LEU A C 1
ATOM 1570 O O . LEU A 1 198 ? -21.498 10.921 0.253 1.00 71.50 198 LEU A O 1
ATOM 1574 N N . PHE A 1 199 ? -23.514 10.050 -0.214 1.00 73.44 199 PHE A N 1
ATOM 1575 C CA . PHE A 1 199 ? -24.010 10.003 1.158 1.00 73.44 199 PHE A CA 1
ATOM 1576 C C . PHE A 1 199 ? -24.453 8.576 1.491 1.00 73.44 199 PHE A C 1
ATOM 1578 O O . PHE A 1 199 ? -25.641 8.254 1.374 1.00 73.44 199 PHE A O 1
ATOM 1585 N N . PRO A 1 200 ? -23.510 7.694 1.867 1.00 79.12 200 PRO A N 1
ATOM 1586 C CA . PRO A 1 200 ? -23.855 6.346 2.286 1.00 79.12 200 PRO A CA 1
ATOM 1587 C C . PRO A 1 200 ? -24.714 6.382 3.554 1.00 79.12 200 PRO A C 1
ATOM 1589 O O . PRO A 1 200 ? -24.372 7.042 4.536 1.00 79.12 200 PRO A O 1
ATOM 1592 N N . ASP A 1 201 ? -25.823 5.646 3.552 1.00 78.75 201 ASP A N 1
ATOM 1593 C CA . ASP A 1 201 ? -26.662 5.488 4.739 1.00 78.75 201 ASP A CA 1
ATOM 1594 C C . ASP A 1 201 ? -26.105 4.381 5.641 1.00 78.75 201 ASP A C 1
ATOM 1596 O O . ASP A 1 201 ? -26.445 3.201 5.514 1.00 78.75 201 ASP A O 1
ATOM 1600 N N . TYR A 1 202 ? -25.228 4.775 6.561 1.00 80.25 202 TYR A N 1
ATOM 1601 C CA . TYR A 1 202 ? -24.595 3.858 7.503 1.00 80.25 202 TYR A CA 1
ATOM 1602 C C . TYR A 1 202 ? -25.530 3.354 8.608 1.00 80.25 202 TYR A C 1
ATOM 1604 O O . TYR A 1 202 ? -25.201 2.364 9.262 1.00 80.25 202 TYR A O 1
ATOM 1612 N N . HIS A 1 203 ? -26.703 3.963 8.819 1.00 77.81 203 HIS A N 1
ATOM 1613 C CA . HIS A 1 203 ? -27.631 3.506 9.860 1.00 77.81 203 HIS A CA 1
ATOM 1614 C C . HIS A 1 203 ? -28.192 2.112 9.561 1.00 77.81 203 HIS A C 1
ATOM 1616 O O . HIS A 1 203 ? -28.493 1.353 10.486 1.00 77.81 203 HIS A O 1
ATOM 1622 N N . ARG A 1 204 ? -28.269 1.724 8.280 1.00 78.75 204 ARG A N 1
ATOM 1623 C CA . ARG A 1 204 ? -28.725 0.386 7.866 1.00 78.75 204 ARG A CA 1
ATOM 1624 C C . ARG A 1 204 ? -27.831 -0.737 8.397 1.00 78.75 204 ARG A C 1
ATOM 1626 O O . ARG A 1 204 ? -28.354 -1.794 8.743 1.00 78.75 204 ARG A O 1
ATOM 1633 N N . ASP A 1 205 ? -26.530 -0.494 8.549 1.00 77.94 205 ASP A N 1
ATOM 1634 C CA . ASP A 1 205 ? -25.567 -1.484 9.059 1.00 77.94 205 ASP A CA 1
ATOM 1635 C C . ASP A 1 205 ? -25.771 -1.781 10.560 1.00 77.94 205 ASP A C 1
ATOM 1637 O O . ASP A 1 205 ? -25.461 -2.871 11.061 1.00 77.94 205 ASP A O 1
ATOM 1641 N N . PHE A 1 206 ? -26.315 -0.810 11.297 1.00 78.62 206 PHE A N 1
ATOM 1642 C CA . PHE A 1 206 ? -26.521 -0.893 12.745 1.00 78.62 206 PHE A CA 1
ATOM 1643 C C . PHE A 1 206 ? -27.973 -1.160 13.140 1.00 78.62 206 PHE A C 1
ATOM 1645 O O . PHE A 1 206 ? -28.221 -1.520 14.291 1.00 78.62 206 PHE A O 1
ATOM 1652 N N . ALA A 1 207 ? -28.911 -1.090 12.191 1.00 75.94 207 ALA A N 1
ATOM 1653 C CA . ALA A 1 207 ? -30.306 -1.429 12.418 1.00 75.94 207 ALA A CA 1
ATOM 1654 C C . ALA A 1 207 ? -30.450 -2.852 12.992 1.00 75.94 207 ALA A C 1
ATOM 1656 O O . ALA A 1 207 ? -29.856 -3.836 12.525 1.00 75.94 207 ALA A O 1
ATOM 1657 N N . ILE A 1 208 ? -31.248 -2.964 14.050 1.00 66.12 208 ILE A N 1
ATOM 1658 C CA . ILE A 1 208 ? -31.532 -4.231 14.719 1.00 66.12 208 ILE A CA 1
ATOM 1659 C C . ILE A 1 208 ? -32.810 -4.788 14.110 1.00 66.12 208 ILE A C 1
ATOM 1661 O O . ILE A 1 208 ? -33.915 -4.396 14.480 1.00 66.12 208 ILE A O 1
ATOM 1665 N N . LYS A 1 209 ? -32.655 -5.696 13.146 1.00 63.84 209 LYS A N 1
ATOM 1666 C CA . LYS A 1 209 ? -33.773 -6.469 12.609 1.00 63.84 209 LYS A CA 1
ATOM 1667 C C . LYS A 1 209 ? -34.234 -7.466 13.680 1.00 63.84 209 LYS A C 1
ATOM 1669 O O . LYS A 1 209 ? -33.493 -8.376 14.046 1.00 63.84 209 LYS A O 1
ATOM 1674 N N . ASN A 1 210 ? -35.431 -7.250 14.220 1.00 46.56 210 ASN A N 1
ATOM 1675 C CA . ASN A 1 210 ? -36.102 -8.176 15.130 1.00 46.56 210 ASN A CA 1
ATOM 1676 C C . ASN A 1 210 ? -36.872 -9.220 14.312 1.00 46.56 210 ASN A C 1
ATOM 1678 O O . ASN A 1 210 ? -38.095 -9.155 14.240 1.00 46.56 210 ASN A O 1
ATOM 1682 N N . THR A 1 211 ? -36.167 -10.172 13.707 1.00 37.47 211 THR A N 1
ATOM 1683 C CA . THR A 1 211 ? -36.798 -11.378 13.160 1.00 37.47 211 THR A CA 1
ATOM 1684 C C . THR A 1 211 ? -35.776 -12.508 13.158 1.00 37.47 211 THR A C 1
ATOM 1686 O O . THR A 1 211 ? -34.733 -12.403 12.521 1.00 37.47 211 THR A O 1
ATOM 1689 N N . GLU A 1 212 ? -36.064 -13.573 13.906 1.00 42.38 212 GLU A N 1
ATOM 1690 C CA . GLU A 1 212 ? -35.340 -14.852 13.840 1.00 42.38 212 GLU A CA 1
ATOM 1691 C C . GLU A 1 212 ? -35.760 -15.701 12.624 1.00 42.38 212 GLU A C 1
ATOM 1693 O O . GLU A 1 212 ? -35.232 -16.787 12.437 1.00 42.38 212 GLU A O 1
ATOM 1698 N N . ASP A 1 213 ? -36.626 -15.185 11.752 1.00 36.94 213 ASP A N 1
ATOM 1699 C CA . ASP A 1 213 ? -36.976 -15.790 10.468 1.00 36.94 213 ASP A CA 1
ATOM 1700 C C . ASP A 1 213 ? -36.731 -14.776 9.354 1.00 36.94 213 ASP A C 1
ATOM 1702 O O . ASP A 1 213 ? -37.627 -14.050 8.940 1.00 36.94 213 ASP A O 1
ATOM 1706 N N . GLU A 1 214 ? -35.485 -14.696 8.910 1.00 35.97 214 GLU A N 1
ATOM 1707 C CA . GLU A 1 214 ? -35.137 -14.456 7.515 1.00 35.97 214 GLU A CA 1
ATOM 1708 C C . GLU A 1 214 ? -33.664 -14.837 7.373 1.00 35.97 214 GLU A C 1
ATOM 1710 O O . GLU A 1 214 ? -32.774 -14.268 8.012 1.00 35.97 214 GLU A O 1
ATOM 1715 N N . LEU A 1 215 ? -33.430 -15.877 6.567 1.00 34.09 215 LEU A N 1
ATOM 1716 C CA . LEU A 1 215 ? -32.129 -16.206 5.989 1.00 34.09 215 LEU A CA 1
ATOM 1717 C C . LEU A 1 215 ? -31.413 -14.905 5.623 1.00 34.09 215 LEU A C 1
ATOM 1719 O O . LEU A 1 215 ? -32.096 -13.994 5.154 1.00 34.09 215 LEU A O 1
ATOM 1723 N N . PRO A 1 216 ? -30.087 -14.801 5.833 1.00 32.78 216 PRO A N 1
ATOM 1724 C CA . PRO A 1 216 ? -29.366 -13.564 5.584 1.00 32.78 216 PRO A CA 1
ATOM 1725 C C . PRO A 1 216 ? -29.749 -13.067 4.195 1.00 32.78 216 PRO A C 1
ATOM 1727 O O . PRO A 1 216 ? -29.394 -13.709 3.206 1.00 32.78 216 PRO A O 1
ATOM 1730 N N . GLU A 1 217 ? -30.516 -11.965 4.142 1.00 29.69 217 GLU A N 1
ATOM 1731 C CA . GLU A 1 217 ? -30.635 -11.158 2.936 1.00 29.69 217 GLU A CA 1
ATOM 1732 C C . GLU A 1 217 ? -29.207 -11.018 2.478 1.00 29.69 217 GLU A C 1
ATOM 1734 O O . GLU A 1 217 ? -28.362 -10.53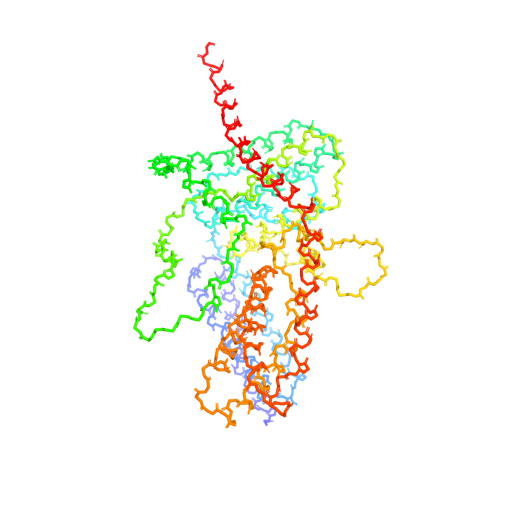3 3.240 1.00 29.69 217 GLU A O 1
ATOM 1739 N N . THR A 1 218 ? -28.951 -11.597 1.311 1.00 30.28 218 THR A N 1
ATOM 1740 C CA . THR A 1 218 ? -27.670 -11.591 0.651 1.00 30.28 218 THR A CA 1
ATOM 1741 C C . THR A 1 218 ? -27.099 -10.205 0.857 1.00 30.28 218 THR A C 1
ATOM 1743 O O . THR A 1 218 ? -27.537 -9.229 0.249 1.00 30.28 218 THR A O 1
ATOM 1746 N N . ALA A 1 219 ? -26.103 -10.120 1.742 1.00 29.48 219 ALA A N 1
ATOM 1747 C CA . ALA A 1 219 ? -25.002 -9.249 1.444 1.00 29.48 219 ALA A CA 1
ATOM 1748 C C . ALA A 1 219 ? -24.754 -9.506 -0.041 1.00 29.48 219 ALA A C 1
ATOM 1750 O O . ALA A 1 219 ? -24.572 -10.669 -0.418 1.00 29.48 219 ALA A O 1
ATOM 1751 N N . ASP A 1 220 ? -24.802 -8.463 -0.862 1.00 27.97 220 ASP A N 1
ATOM 1752 C CA . ASP A 1 220 ? -24.019 -8.400 -2.090 1.00 27.97 220 ASP A CA 1
ATOM 1753 C C . ASP A 1 220 ? -22.546 -8.574 -1.670 1.00 27.97 220 ASP A C 1
ATOM 1755 O O . ASP A 1 220 ? -21.704 -7.684 -1.734 1.00 27.97 220 ASP A O 1
ATOM 1759 N N . ARG A 1 221 ? -22.223 -9.758 -1.150 1.00 27.25 221 ARG A N 1
ATOM 1760 C CA . ARG A 1 221 ? -21.040 -10.468 -1.517 1.00 27.25 221 ARG A CA 1
ATOM 1761 C C . ARG A 1 221 ? -21.278 -10.710 -2.989 1.00 27.25 221 ARG A C 1
ATOM 1763 O O . ARG A 1 221 ? -21.898 -11.693 -3.380 1.00 27.25 221 ARG A O 1
ATOM 1770 N N . ASN A 1 222 ? -20.746 -9.796 -3.783 1.00 27.06 222 ASN A N 1
ATOM 1771 C CA . ASN A 1 222 ? -20.088 -10.197 -5.004 1.00 27.06 222 ASN A CA 1
ATOM 1772 C C . ASN A 1 222 ? -19.009 -11.216 -4.584 1.00 27.06 222 ASN A C 1
ATOM 1774 O O . ASN A 1 222 ? -17.822 -10.916 -4.528 1.00 27.06 222 ASN A O 1
ATOM 1778 N N . GLU A 1 223 ? -19.438 -12.433 -4.241 1.00 27.27 223 GLU A N 1
ATOM 1779 C CA . GLU A 1 223 ? -18.774 -13.662 -4.635 1.00 27.27 223 GLU A CA 1
ATOM 1780 C C . GLU A 1 223 ? -19.032 -13.769 -6.144 1.00 27.27 223 GLU A C 1
ATOM 1782 O O . GLU A 1 223 ? -19.662 -14.696 -6.645 1.00 27.27 223 GLU A O 1
ATOM 1787 N N . ASP A 1 224 ? -18.545 -12.761 -6.878 1.00 26.50 224 ASP A N 1
ATOM 1788 C CA . ASP A 1 224 ? -18.002 -13.049 -8.175 1.00 26.50 224 ASP A CA 1
ATOM 1789 C C . ASP A 1 224 ? -16.850 -13.992 -7.850 1.00 26.50 224 ASP A C 1
ATOM 1791 O O . ASP A 1 224 ? -15.787 -13.598 -7.360 1.00 26.50 224 ASP A O 1
ATOM 1795 N N . ASP A 1 225 ? -17.120 -15.271 -8.064 1.00 28.84 225 ASP A N 1
ATOM 1796 C CA . ASP A 1 225 ? -16.138 -16.284 -8.383 1.00 28.84 225 ASP A CA 1
ATOM 1797 C C . ASP A 1 225 ? -15.437 -15.796 -9.666 1.00 28.84 225 ASP A C 1
ATOM 1799 O O . ASP A 1 225 ? -15.652 -16.279 -10.778 1.00 28.84 225 ASP A O 1
ATOM 1803 N N . VAL A 1 226 ? -14.652 -14.718 -9.534 1.00 31.67 226 VAL A N 1
ATOM 1804 C CA . VAL A 1 226 ? -13.751 -14.248 -10.565 1.00 31.67 226 VAL A CA 1
ATOM 1805 C C . VAL A 1 226 ? -12.586 -15.214 -10.481 1.00 31.67 226 VAL A C 1
ATOM 1807 O O . VAL A 1 226 ? -11.522 -14.933 -9.924 1.00 31.67 226 VAL A O 1
ATOM 1810 N N . GLU A 1 227 ? -12.772 -16.366 -11.113 1.00 30.56 227 GLU A N 1
ATOM 1811 C CA . GLU A 1 227 ? -11.695 -16.993 -11.852 1.00 30.56 227 GLU A CA 1
ATOM 1812 C C . GLU A 1 227 ? -11.237 -15.946 -12.885 1.00 30.56 227 GLU A C 1
ATOM 1814 O O . GLU A 1 227 ? -11.660 -15.910 -14.042 1.00 30.56 227 GLU A O 1
ATOM 1819 N N . SER A 1 228 ? -10.465 -14.966 -12.394 1.00 30.33 228 SER A N 1
ATOM 1820 C CA . SER A 1 228 ? -10.018 -13.806 -13.146 1.00 30.33 228 SER A CA 1
ATOM 1821 C C . SER A 1 228 ? -9.049 -14.322 -14.174 1.00 30.33 228 SER A C 1
ATOM 1823 O O . SER A 1 228 ? -7.855 -14.513 -13.939 1.00 30.33 228 SER A O 1
ATOM 1825 N N . LYS A 1 229 ? -9.593 -14.568 -15.363 1.00 30.88 229 LYS A N 1
ATOM 1826 C CA . LYS A 1 229 ? -8.835 -14.428 -16.590 1.00 30.88 229 LYS A CA 1
ATOM 1827 C C . LYS A 1 229 ? -8.214 -13.039 -16.526 1.00 30.88 229 LYS A C 1
ATOM 1829 O O . LYS A 1 229 ? -8.877 -12.035 -16.751 1.00 30.88 229 LYS A O 1
ATOM 1834 N N . PHE A 1 230 ? -6.961 -13.014 -16.092 1.00 34.00 230 PHE A N 1
ATOM 1835 C CA . PHE A 1 230 ? -6.149 -11.826 -15.941 1.00 34.00 230 PHE A CA 1
ATOM 1836 C C . PHE A 1 230 ? -6.078 -11.126 -17.298 1.00 34.00 230 PHE A C 1
ATOM 1838 O O . PHE A 1 230 ? -5.341 -11.553 -18.185 1.00 34.00 230 PHE A O 1
ATOM 1845 N N . SER A 1 231 ? -6.867 -10.073 -17.476 1.00 39.69 231 SER A N 1
ATOM 1846 C CA . SER A 1 231 ? -6.581 -9.049 -18.469 1.00 39.69 231 SER A CA 1
ATOM 1847 C C . SER A 1 231 ? -5.566 -8.113 -17.827 1.00 39.69 231 SER A C 1
ATOM 1849 O O . SER A 1 231 ? -5.845 -7.575 -16.754 1.00 39.69 231 SER A O 1
ATOM 1851 N N . ALA A 1 232 ? -4.397 -7.936 -18.440 1.00 51.16 232 ALA A N 1
ATOM 1852 C CA . ALA A 1 232 ? -3.425 -6.925 -18.036 1.00 51.16 232 ALA A CA 1
ATOM 1853 C C . ALA A 1 232 ? -4.037 -5.524 -18.230 1.00 51.16 232 ALA A C 1
ATOM 1855 O O . ALA A 1 232 ? -3.808 -4.879 -19.241 1.00 51.16 232 ALA A O 1
ATOM 1856 N N . SER A 1 233 ? -4.901 -5.092 -17.311 1.00 59.91 233 SER A N 1
ATOM 1857 C CA . SER A 1 233 ? -5.535 -3.775 -17.320 1.00 59.91 233 SER A CA 1
ATOM 1858 C C . SER A 1 233 ? -4.745 -2.864 -16.397 1.00 59.91 233 SER A C 1
ATOM 1860 O O . SER A 1 233 ? -4.477 -3.237 -15.256 1.00 59.91 233 SER A O 1
ATOM 1862 N N . LEU A 1 234 ? -4.400 -1.670 -16.875 1.00 66.44 234 LEU A N 1
ATOM 1863 C CA . LEU A 1 234 ? -3.815 -0.632 -16.030 1.00 66.44 234 LEU A CA 1
ATOM 1864 C C . LEU A 1 234 ? -4.789 -0.256 -14.911 1.00 66.44 234 LEU A C 1
ATOM 1866 O O . LEU A 1 234 ? -6.000 -0.174 -15.142 1.00 66.44 234 LEU A O 1
ATOM 1870 N N . SER A 1 235 ? -4.258 -0.028 -13.708 1.00 72.69 235 SER A N 1
ATOM 1871 C CA . SER A 1 235 ? -5.036 0.514 -12.595 1.00 72.69 235 SER A CA 1
ATOM 1872 C C . SER A 1 235 ? -5.481 1.945 -12.909 1.00 72.69 235 SER A C 1
ATOM 1874 O O . SER A 1 235 ? -4.836 2.674 -13.670 1.00 72.69 235 SER A O 1
ATOM 1876 N N . ASP A 1 236 ? -6.563 2.390 -12.267 1.00 68.75 236 ASP A N 1
ATOM 1877 C CA . ASP A 1 236 ? -6.972 3.798 -12.294 1.00 68.75 236 ASP A CA 1
ATOM 1878 C C . ASP A 1 236 ? -5.826 4.722 -11.843 1.00 68.75 236 ASP A C 1
ATOM 1880 O O . ASP A 1 236 ? -5.590 5.766 -12.453 1.00 68.75 236 ASP A O 1
ATOM 1884 N N . GLN A 1 237 ? -5.061 4.283 -10.839 1.00 75.12 237 GLN A N 1
ATOM 1885 C CA . GLN A 1 237 ? -3.905 5.010 -10.308 1.00 75.12 237 GLN A CA 1
ATOM 1886 C C . GLN A 1 237 ? -2.759 5.102 -11.325 1.00 75.12 237 GLN A C 1
ATOM 1888 O O . GLN A 1 237 ? -2.113 6.144 -11.434 1.00 75.12 237 GLN A O 1
ATOM 1893 N N . ASP A 1 238 ? -2.541 4.049 -12.113 1.00 78.38 238 ASP A N 1
ATOM 1894 C CA . ASP A 1 238 ? -1.497 4.006 -13.141 1.00 78.38 238 ASP A CA 1
ATOM 1895 C C . ASP A 1 238 ? -1.824 4.979 -14.277 1.00 78.38 238 ASP A C 1
ATOM 1897 O O . ASP A 1 238 ? -0.962 5.722 -14.745 1.00 78.38 238 ASP A O 1
ATOM 1901 N N . CYS A 1 239 ? -3.096 5.036 -14.681 1.00 77.88 239 CYS A N 1
ATOM 1902 C CA . CYS A 1 239 ? -3.572 5.964 -15.705 1.00 77.88 239 CYS A CA 1
ATOM 1903 C C . CYS A 1 239 ? -3.414 7.428 -15.268 1.00 77.88 239 CYS A C 1
ATOM 1905 O O . CYS A 1 239 ? -3.022 8.287 -16.062 1.00 77.88 239 CYS A O 1
ATOM 1907 N N . GLU A 1 240 ? -3.715 7.724 -14.002 1.00 80.12 240 GLU A N 1
ATOM 1908 C CA . GLU A 1 240 ? -3.493 9.048 -13.417 1.00 80.12 240 GLU A CA 1
ATOM 1909 C C . GLU A 1 240 ? -2.014 9.414 -13.387 1.00 80.12 240 GLU A C 1
ATOM 1911 O O . GLU A 1 240 ? -1.651 10.533 -13.764 1.00 80.12 240 GLU A O 1
ATOM 1916 N N . LEU A 1 241 ? -1.172 8.470 -12.965 1.00 83.38 241 LEU A N 1
ATOM 1917 C CA . LEU A 1 241 ? 0.264 8.659 -12.878 1.00 83.38 241 LEU A CA 1
ATOM 1918 C C . LEU A 1 241 ? 0.875 8.919 -14.256 1.00 83.38 241 LEU A C 1
ATOM 1920 O O . LEU A 1 241 ? 1.666 9.847 -14.389 1.00 83.38 241 LEU A O 1
ATOM 1924 N N . LEU A 1 242 ? 0.469 8.172 -15.286 1.00 84.69 242 LEU A N 1
ATOM 1925 C CA . LEU A 1 242 ? 0.902 8.393 -16.669 1.00 84.69 242 LEU A CA 1
ATOM 1926 C C . LEU A 1 242 ? 0.535 9.795 -17.164 1.00 84.69 242 LEU A C 1
ATOM 1928 O O . LEU A 1 242 ? 1.398 10.528 -17.647 1.00 84.69 242 LEU A O 1
ATOM 1932 N N . ALA A 1 243 ? -0.725 10.204 -16.990 1.00 84.06 243 ALA A N 1
ATOM 1933 C CA . ALA A 1 243 ? -1.179 11.531 -17.400 1.00 84.06 243 ALA A CA 1
ATOM 1934 C C . ALA A 1 243 ? -0.457 12.651 -16.628 1.00 84.06 243 ALA A C 1
ATOM 1936 O O . ALA A 1 243 ? -0.142 13.706 -17.185 1.00 84.06 243 ALA A O 1
ATOM 1937 N N . TRP A 1 244 ? -0.189 12.436 -15.338 1.00 86.19 244 TRP A N 1
ATOM 1938 C CA . TRP A 1 244 ? 0.571 13.368 -14.512 1.00 86.19 244 TRP A CA 1
ATOM 1939 C C . TRP A 1 244 ? 2.039 13.456 -14.944 1.00 86.19 244 TRP A C 1
ATOM 1941 O O . TRP A 1 244 ? 2.531 14.566 -15.141 1.00 86.19 244 TRP A O 1
ATOM 1951 N N . LEU A 1 245 ? 2.712 12.322 -15.165 1.00 86.31 245 LEU A N 1
ATOM 1952 C CA . LEU A 1 245 ? 4.094 12.274 -15.646 1.00 86.31 245 LEU A CA 1
ATOM 1953 C C . LEU A 1 245 ? 4.210 12.972 -17.006 1.00 86.31 245 LEU A C 1
ATOM 1955 O O . LEU A 1 245 ? 5.110 13.786 -17.190 1.00 86.31 245 LEU A O 1
ATOM 1959 N N . HIS A 1 246 ? 3.269 12.719 -17.924 1.00 86.81 246 HIS A N 1
ATOM 1960 C CA . HIS A 1 246 ? 3.221 13.378 -19.230 1.00 86.81 246 HIS A CA 1
ATOM 1961 C C . HIS A 1 246 ? 3.098 14.894 -19.079 1.00 86.81 246 HIS A C 1
ATOM 1963 O O . HIS A 1 246 ? 3.900 15.650 -19.619 1.00 86.81 246 HIS A O 1
ATOM 1969 N N . SER A 1 247 ? 2.124 15.355 -18.291 1.00 86.19 247 SER A N 1
ATOM 1970 C CA . SER A 1 247 ? 1.954 16.782 -18.013 1.00 86.19 247 SER A CA 1
ATOM 1971 C C . SER A 1 247 ? 3.224 17.400 -17.425 1.00 86.19 247 SER A C 1
ATOM 1973 O O . SER A 1 247 ? 3.584 18.511 -17.800 1.00 86.19 247 SER A O 1
ATOM 1975 N N . LYS A 1 248 ? 3.905 16.692 -16.519 1.00 84.75 248 LYS A N 1
ATOM 1976 C CA . LYS A 1 248 ? 5.096 17.189 -15.828 1.00 84.75 248 LYS A CA 1
ATOM 1977 C C . LYS A 1 248 ? 6.348 17.183 -16.706 1.00 84.75 248 LYS A C 1
ATOM 1979 O O . LYS A 1 248 ? 7.190 18.053 -16.533 1.00 84.75 248 LYS A O 1
ATOM 1984 N N . MET A 1 249 ? 6.453 16.265 -17.667 1.00 82.50 249 MET A N 1
ATOM 1985 C CA . MET A 1 249 ? 7.560 16.222 -18.629 1.00 82.50 249 MET A CA 1
ATOM 1986 C C . MET A 1 249 ? 7.580 17.455 -19.540 1.00 82.50 249 MET A C 1
ATOM 1988 O O . MET A 1 249 ? 8.647 17.971 -19.861 1.00 82.50 249 MET A O 1
ATOM 1992 N N . PHE A 1 250 ? 6.400 17.942 -19.935 1.00 82.19 250 PHE A N 1
ATOM 1993 C CA . PHE A 1 250 ? 6.254 19.093 -20.834 1.00 82.19 250 PHE A CA 1
ATOM 1994 C C . PHE A 1 250 ? 5.997 20.421 -20.106 1.00 82.19 250 PHE A C 1
ATOM 1996 O O . PHE A 1 250 ? 5.931 21.473 -20.742 1.00 82.19 250 PHE A O 1
ATOM 2003 N N . GLN A 1 251 ? 5.866 20.399 -18.779 1.00 83.44 251 GLN A N 1
ATOM 2004 C CA . GLN A 1 251 ? 5.852 21.602 -17.952 1.00 83.44 251 GLN A CA 1
ATOM 2005 C C . GLN A 1 251 ? 7.272 21.899 -17.474 1.00 83.44 251 GLN A C 1
ATOM 2007 O O . GLN A 1 251 ? 7.883 21.070 -16.807 1.00 83.44 251 GLN A O 1
ATOM 2012 N N . SER A 1 252 ? 7.778 23.102 -17.757 1.00 63.16 252 SER A N 1
ATOM 2013 C CA . SER A 1 252 ? 9.076 23.591 -17.271 1.00 63.16 252 SER A CA 1
ATOM 2014 C C . SER A 1 252 ? 9.056 23.800 -15.749 1.00 63.16 252 SER A C 1
ATOM 2016 O O . SER A 1 252 ? 8.987 24.928 -15.263 1.00 63.16 252 SER A O 1
ATOM 2018 N N . SER A 1 253 ? 9.056 22.706 -14.990 1.00 69.38 253 SER A N 1
ATOM 2019 C CA . SER A 1 253 ? 8.952 22.683 -13.532 1.00 69.38 253 SER A CA 1
ATOM 2020 C C . SER A 1 253 ? 10.190 22.039 -12.915 1.00 69.38 253 SER A C 1
ATOM 2022 O O . SER A 1 253 ? 10.769 21.105 -13.464 1.00 69.38 253 SER A O 1
ATOM 2024 N N . HIS A 1 254 ? 10.629 22.546 -11.763 1.00 71.75 254 HIS A N 1
ATOM 2025 C CA . HIS A 1 254 ? 11.736 21.931 -11.038 1.00 71.75 254 HIS A CA 1
ATOM 2026 C C . HIS A 1 254 ? 11.313 20.573 -10.462 1.00 71.75 254 HIS A C 1
ATOM 2028 O O . HIS A 1 254 ? 10.223 20.441 -9.912 1.00 71.75 254 HIS A O 1
ATOM 2034 N N . VAL A 1 255 ? 12.198 19.574 -10.552 1.00 72.50 255 VAL A N 1
ATOM 2035 C CA . VAL A 1 255 ? 11.995 18.260 -9.920 1.00 72.50 255 VAL A CA 1
ATOM 2036 C C . VAL A 1 255 ? 12.002 18.427 -8.407 1.00 72.50 255 VAL A C 1
ATOM 2038 O O . VAL A 1 255 ? 13.018 18.820 -7.824 1.00 72.50 255 VAL A O 1
ATOM 2041 N N . GLU A 1 256 ? 10.891 18.077 -7.772 1.00 78.81 256 GLU A N 1
ATOM 2042 C CA . GLU A 1 256 ? 10.745 18.119 -6.325 1.00 78.81 256 GLU A CA 1
ATOM 2043 C C . GLU A 1 256 ? 11.420 16.905 -5.674 1.00 78.81 256 GLU A C 1
ATOM 2045 O O . GLU A 1 256 ? 11.655 15.865 -6.296 1.00 78.81 256 GLU A O 1
ATOM 2050 N N . VAL A 1 257 ? 11.732 17.017 -4.380 1.00 77.94 257 VAL A N 1
ATOM 2051 C CA . VAL A 1 257 ? 12.282 15.895 -3.598 1.00 77.94 257 VAL A CA 1
ATOM 2052 C C . VAL A 1 257 ? 11.314 14.705 -3.609 1.00 77.94 257 VAL A C 1
ATOM 2054 O O . VAL A 1 257 ? 11.750 13.564 -3.743 1.00 77.94 257 VAL A O 1
ATOM 2057 N N . GLU A 1 258 ? 10.012 14.983 -3.562 1.00 78.69 258 GLU A N 1
ATOM 2058 C CA . GLU A 1 258 ? 8.929 14.000 -3.634 1.00 78.69 258 GLU A CA 1
ATOM 2059 C C . GLU A 1 258 ? 8.978 13.165 -4.926 1.00 78.69 258 GLU A C 1
ATOM 2061 O O . GLU A 1 258 ? 8.830 11.944 -4.894 1.00 78.69 258 GLU A O 1
ATOM 2066 N N . ASP A 1 259 ? 9.275 13.793 -6.067 1.00 78.81 259 ASP A N 1
ATOM 2067 C CA . ASP A 1 259 ? 9.380 13.097 -7.355 1.00 78.81 259 ASP A CA 1
ATOM 2068 C C . ASP A 1 259 ? 10.564 12.132 -7.377 1.00 78.81 259 ASP A C 1
ATOM 2070 O O . ASP A 1 259 ? 10.476 11.038 -7.933 1.00 78.81 259 ASP A O 1
ATOM 2074 N N . ARG A 1 260 ? 11.677 12.520 -6.745 1.00 80.94 260 ARG A N 1
ATOM 2075 C CA . ARG A 1 260 ? 12.875 11.675 -6.631 1.00 80.94 260 ARG A CA 1
ATOM 2076 C C . ARG A 1 260 ? 12.636 10.491 -5.701 1.00 80.94 260 ARG A C 1
ATOM 2078 O O . ARG A 1 260 ? 13.136 9.402 -5.974 1.00 80.94 260 ARG A O 1
ATOM 2085 N N . ILE A 1 261 ? 11.859 10.689 -4.634 1.00 82.94 261 ILE A N 1
ATOM 2086 C CA . ILE A 1 261 ? 11.434 9.612 -3.732 1.00 82.94 261 ILE A CA 1
ATOM 2087 C C . ILE A 1 261 ? 10.522 8.634 -4.481 1.00 82.94 261 ILE A C 1
ATOM 2089 O O . ILE A 1 261 ? 10.742 7.427 -4.400 1.00 82.94 261 ILE A O 1
ATOM 2093 N N . LYS A 1 262 ? 9.559 9.129 -5.269 1.00 81.94 262 LYS A N 1
ATOM 2094 C CA . LYS A 1 262 ? 8.697 8.287 -6.119 1.00 81.94 262 LYS A CA 1
ATOM 2095 C C . LYS A 1 262 ? 9.505 7.523 -7.166 1.00 81.94 262 LYS A C 1
ATOM 2097 O O . LYS A 1 262 ? 9.336 6.313 -7.290 1.00 81.94 262 LYS A O 1
ATOM 2102 N N . ALA A 1 263 ? 10.437 8.188 -7.850 1.00 83.12 263 ALA A N 1
ATOM 2103 C CA . ALA A 1 263 ? 11.345 7.551 -8.802 1.00 83.12 263 ALA A CA 1
ATOM 2104 C C . ALA A 1 263 ? 12.142 6.405 -8.154 1.00 83.12 263 ALA A C 1
ATOM 2106 O O . ALA A 1 263 ? 12.213 5.311 -8.714 1.00 83.12 263 ALA A O 1
ATOM 2107 N N . PHE A 1 264 ? 12.675 6.637 -6.947 1.00 85.75 264 PHE A N 1
ATOM 2108 C CA . PHE A 1 264 ? 13.371 5.612 -6.170 1.00 85.75 264 PHE A CA 1
ATOM 2109 C C . PHE A 1 264 ? 12.440 4.472 -5.746 1.00 85.75 264 PHE A C 1
ATOM 2111 O O . PHE A 1 264 ? 12.824 3.307 -5.814 1.00 85.75 264 PHE A O 1
ATOM 2118 N N . HIS A 1 265 ? 11.213 4.780 -5.327 1.00 85.06 265 HIS A N 1
ATOM 2119 C CA . HIS A 1 265 ? 10.239 3.769 -4.931 1.00 85.06 265 HIS A CA 1
ATOM 2120 C C . HIS A 1 265 ? 9.913 2.819 -6.089 1.00 85.06 265 HIS A C 1
ATOM 2122 O O . HIS A 1 265 ? 10.021 1.605 -5.921 1.00 85.06 265 HIS A O 1
ATOM 2128 N N . TYR A 1 266 ? 9.587 3.354 -7.271 1.00 84.50 266 TYR A N 1
ATOM 2129 C CA . TYR A 1 266 ? 9.286 2.536 -8.449 1.00 84.50 266 TYR A CA 1
ATOM 2130 C C . TYR A 1 266 ? 10.510 1.760 -8.945 1.00 84.50 266 TYR A C 1
ATOM 2132 O O . TYR A 1 266 ? 10.380 0.583 -9.282 1.00 84.50 266 TYR A O 1
ATOM 2140 N N . SER A 1 267 ? 11.713 2.352 -8.918 1.00 85.12 267 SER A N 1
ATOM 2141 C CA . SER A 1 267 ? 12.937 1.629 -9.288 1.00 85.12 267 SER A CA 1
ATOM 2142 C C . SER A 1 267 ? 13.246 0.495 -8.308 1.00 85.12 267 SER A C 1
ATOM 2144 O O . SER A 1 267 ? 13.527 -0.628 -8.722 1.00 85.12 267 SER A O 1
ATOM 2146 N N . TYR A 1 268 ? 13.144 0.749 -7.004 1.00 85.69 268 TYR A N 1
ATOM 2147 C CA . TYR A 1 268 ? 13.359 -0.270 -5.982 1.00 85.69 268 TYR A CA 1
ATOM 2148 C C . TYR A 1 268 ? 12.305 -1.379 -6.069 1.00 85.69 268 TYR A C 1
ATOM 2150 O O . TYR A 1 268 ? 12.645 -2.557 -5.992 1.00 85.69 268 TYR A O 1
ATOM 2158 N N . GLN A 1 269 ? 11.035 -1.025 -6.287 1.00 85.56 269 GLN A N 1
ATOM 2159 C CA . GLN A 1 269 ? 9.953 -1.990 -6.458 1.00 85.56 269 GLN A CA 1
ATOM 2160 C C . GLN A 1 269 ? 10.167 -2.867 -7.698 1.00 85.56 269 GLN A C 1
ATOM 2162 O O . GLN A 1 269 ? 10.010 -4.084 -7.602 1.00 85.56 269 GLN A O 1
ATOM 2167 N N . ALA A 1 270 ? 10.567 -2.287 -8.834 1.00 82.38 270 ALA A N 1
ATOM 2168 C CA . ALA A 1 270 ? 10.900 -3.036 -10.046 1.00 82.38 270 ALA A CA 1
ATOM 2169 C C . ALA A 1 270 ? 12.035 -4.039 -9.787 1.00 82.38 270 ALA A C 1
ATOM 2171 O O . ALA A 1 270 ? 11.889 -5.233 -10.052 1.00 82.38 270 ALA A O 1
ATOM 2172 N N . ALA A 1 271 ? 13.133 -3.574 -9.184 1.00 83.56 271 ALA A N 1
ATOM 2173 C CA . ALA A 1 271 ? 14.281 -4.413 -8.856 1.00 83.56 271 ALA A CA 1
ATOM 2174 C C . ALA A 1 271 ? 13.922 -5.534 -7.871 1.00 83.56 271 ALA A C 1
ATOM 2176 O O . ALA A 1 271 ? 14.298 -6.686 -8.079 1.00 83.56 271 ALA A O 1
ATOM 2177 N N . ALA A 1 272 ? 13.147 -5.220 -6.830 1.00 83.50 272 ALA A N 1
ATOM 2178 C CA . ALA A 1 272 ? 12.686 -6.191 -5.849 1.00 83.50 272 ALA A CA 1
ATOM 2179 C C . ALA A 1 272 ? 11.775 -7.249 -6.483 1.00 83.50 272 ALA A C 1
ATOM 2181 O O . ALA A 1 272 ? 11.926 -8.432 -6.186 1.00 83.50 272 ALA A O 1
ATOM 2182 N N . ARG A 1 273 ? 10.863 -6.866 -7.388 1.00 81.81 273 ARG A N 1
ATOM 2183 C CA . ARG A 1 273 ? 10.004 -7.827 -8.098 1.00 81.81 273 ARG A CA 1
ATOM 2184 C C . ARG A 1 273 ? 10.819 -8.751 -9.008 1.00 81.81 273 ARG A C 1
ATOM 2186 O O . ARG A 1 273 ? 10.618 -9.960 -8.942 1.00 81.81 273 ARG A O 1
ATOM 2193 N N . ILE A 1 274 ? 11.795 -8.223 -9.755 1.00 78.19 274 ILE A N 1
ATOM 2194 C CA . ILE A 1 274 ? 12.725 -9.029 -10.574 1.00 78.19 274 ILE A CA 1
ATOM 2195 C C . ILE A 1 274 ? 13.552 -9.979 -9.689 1.00 78.19 274 ILE A C 1
ATOM 2197 O O . ILE A 1 274 ? 13.713 -11.159 -10.016 1.00 78.19 274 ILE A O 1
ATOM 2201 N N . PHE A 1 275 ? 14.027 -9.487 -8.541 1.00 78.19 275 PHE A N 1
ATOM 2202 C CA . PHE A 1 275 ? 14.777 -10.268 -7.559 1.00 78.19 275 PHE A CA 1
ATOM 2203 C C . PHE A 1 275 ? 13.932 -11.408 -6.967 1.00 78.19 275 PHE A C 1
ATOM 2205 O O . PHE A 1 275 ? 14.343 -12.568 -6.966 1.00 78.19 275 PHE A O 1
ATOM 2212 N N . HIS A 1 276 ? 12.710 -11.118 -6.519 1.00 78.88 276 HIS A N 1
ATOM 2213 C CA . HIS A 1 276 ? 11.803 -12.125 -5.966 1.00 78.88 276 HIS A CA 1
ATOM 2214 C C . HIS A 1 276 ? 11.352 -13.154 -7.007 1.00 78.88 276 HIS A C 1
ATOM 2216 O O . HIS A 1 276 ? 11.277 -14.342 -6.690 1.00 78.88 276 HIS A O 1
ATOM 2222 N N . ALA A 1 277 ? 11.124 -12.724 -8.250 1.00 72.88 277 ALA A N 1
ATOM 2223 C CA . ALA A 1 277 ? 10.789 -13.602 -9.368 1.00 72.88 277 ALA A CA 1
ATOM 2224 C C . ALA A 1 277 ? 11.987 -14.439 -9.864 1.00 72.88 277 ALA A C 1
ATOM 2226 O O . ALA A 1 277 ? 11.818 -15.301 -10.724 1.00 72.88 277 ALA A O 1
ATOM 2227 N N . LYS A 1 278 ? 13.198 -14.223 -9.320 1.00 71.25 278 LYS A N 1
ATOM 2228 C CA . LYS A 1 278 ? 14.448 -14.900 -9.718 1.00 71.25 278 LYS A CA 1
ATOM 2229 C C . LYS A 1 278 ? 14.745 -14.772 -11.218 1.00 71.25 278 LYS A C 1
ATOM 2231 O O . LYS A 1 278 ? 15.352 -15.662 -11.811 1.00 71.25 278 LYS A O 1
ATOM 2236 N N . LEU A 1 279 ? 14.347 -13.653 -11.826 1.00 67.38 279 LEU A N 1
ATOM 2237 C CA . LEU A 1 279 ? 14.531 -13.361 -13.253 1.00 67.38 279 LEU A CA 1
ATOM 2238 C C . LEU A 1 279 ? 15.900 -12.707 -13.539 1.00 67.38 279 LEU A C 1
ATOM 2240 O O . LEU A 1 279 ? 16.009 -11.833 -14.396 1.00 67.38 279 LEU A O 1
ATOM 2244 N N . TYR A 1 280 ? 16.945 -13.100 -12.802 1.00 68.94 280 TYR A N 1
ATOM 2245 C CA . TYR A 1 280 ? 18.280 -12.497 -12.857 1.00 68.94 280 TYR A CA 1
ATOM 2246 C C . TYR A 1 280 ? 19.405 -13.546 -12.780 1.00 68.94 280 TYR A C 1
ATOM 2248 O O . TYR A 1 280 ? 19.223 -14.628 -12.219 1.00 68.94 280 TYR A O 1
ATOM 2256 N N . ASP A 1 281 ? 20.593 -13.209 -13.293 1.00 65.75 281 ASP A N 1
ATOM 2257 C CA . ASP A 1 281 ? 21.800 -14.037 -13.178 1.00 65.75 281 ASP A CA 1
ATOM 2258 C C . ASP A 1 281 ? 22.467 -13.873 -11.801 1.00 65.75 281 ASP A C 1
ATOM 2260 O O . ASP A 1 281 ? 23.024 -12.822 -11.470 1.00 65.75 281 ASP A O 1
ATOM 2264 N N . LYS A 1 282 ? 22.424 -14.940 -10.993 1.00 63.84 282 LYS A N 1
ATOM 2265 C CA . LYS A 1 282 ? 22.994 -14.981 -9.637 1.00 63.84 282 LYS A CA 1
ATOM 2266 C C . LYS A 1 282 ? 24.511 -14.786 -9.618 1.00 63.84 282 LYS A C 1
ATOM 2268 O O . LYS A 1 282 ? 25.023 -14.262 -8.634 1.00 63.84 282 LYS A O 1
ATOM 2273 N N . ASN A 1 283 ? 25.220 -15.178 -10.679 1.00 57.31 283 ASN A N 1
ATOM 2274 C CA . ASN A 1 283 ? 26.685 -15.106 -10.733 1.00 57.31 283 ASN A CA 1
ATOM 2275 C C . ASN A 1 283 ? 27.194 -13.681 -10.980 1.00 57.31 283 ASN A C 1
ATOM 2277 O O . ASN A 1 283 ? 28.360 -13.383 -10.735 1.00 57.31 283 ASN A O 1
ATOM 2281 N N . SER A 1 284 ? 26.314 -12.793 -11.448 1.00 61.12 284 SER A N 1
ATOM 2282 C CA . SER A 1 284 ? 26.638 -11.399 -11.734 1.00 61.12 284 SER A CA 1
ATOM 2283 C C . SER A 1 284 ? 26.496 -10.488 -10.508 1.00 61.12 284 SER A C 1
ATOM 2285 O O . SER A 1 284 ? 26.814 -9.307 -10.603 1.00 61.12 284 SER A O 1
ATOM 2287 N N . ILE A 1 285 ? 25.979 -10.978 -9.376 1.00 63.12 285 ILE A N 1
ATOM 2288 C CA . ILE A 1 285 ? 25.532 -10.119 -8.272 1.00 63.12 285 ILE A CA 1
ATOM 2289 C C . ILE A 1 285 ? 26.372 -10.317 -7.022 1.00 63.12 285 ILE A C 1
ATOM 2291 O O . ILE A 1 285 ? 26.403 -11.395 -6.428 1.00 63.12 285 ILE A O 1
ATOM 2295 N N . CYS A 1 286 ? 26.945 -9.216 -6.551 1.00 59.91 286 CYS A N 1
ATOM 2296 C CA . CYS A 1 286 ? 27.511 -9.114 -5.218 1.00 59.91 286 CYS A CA 1
ATOM 2297 C C . CYS A 1 286 ? 26.469 -8.488 -4.283 1.00 59.91 286 CYS A C 1
ATOM 2299 O O . CYS A 1 286 ? 25.993 -7.383 -4.527 1.00 59.91 286 CYS A O 1
ATOM 2301 N N . ALA A 1 287 ? 26.128 -9.165 -3.180 1.00 60.62 287 ALA A N 1
ATOM 2302 C CA . ALA A 1 287 ? 25.153 -8.662 -2.200 1.00 60.62 287 ALA A CA 1
ATOM 2303 C C . ALA A 1 287 ? 25.527 -7.277 -1.622 1.00 60.62 287 ALA A C 1
ATOM 2305 O O . ALA A 1 287 ? 24.657 -6.517 -1.202 1.00 60.62 287 ALA A O 1
ATOM 2306 N N . GLU A 1 288 ? 26.817 -6.937 -1.639 1.00 65.38 288 GLU A N 1
ATOM 2307 C CA . GLU A 1 288 ? 27.347 -5.647 -1.192 1.00 65.38 288 GLU A CA 1
ATOM 2308 C C . GLU A 1 288 ? 26.972 -4.482 -2.127 1.00 65.38 288 GLU A C 1
ATOM 2310 O O . GLU A 1 288 ? 26.840 -3.351 -1.661 1.00 65.38 288 GLU A O 1
ATOM 2315 N N . GLU A 1 289 ? 26.724 -4.738 -3.419 1.00 69.00 289 GLU A N 1
ATOM 2316 C CA . GLU A 1 289 ? 26.407 -3.696 -4.412 1.00 69.00 289 GLU A CA 1
ATOM 2317 C C . GLU A 1 289 ? 25.042 -3.041 -4.170 1.00 69.00 289 GLU A C 1
ATOM 2319 O O . GLU A 1 289 ? 24.835 -1.883 -4.534 1.00 69.00 289 GLU A O 1
ATOM 2324 N N . PHE A 1 290 ? 24.116 -3.759 -3.530 1.00 77.81 290 PHE A N 1
ATOM 2325 C CA . PHE A 1 290 ? 22.740 -3.300 -3.323 1.00 77.81 290 PHE A CA 1
ATOM 2326 C C . PHE A 1 290 ? 22.451 -2.872 -1.885 1.00 77.81 290 PHE A C 1
ATOM 2328 O O . PHE A 1 290 ? 21.340 -2.428 -1.593 1.00 77.81 290 PHE A O 1
ATOM 2335 N N . LEU A 1 291 ? 23.417 -2.989 -0.969 1.00 81.69 291 LEU A N 1
ATOM 2336 C CA . LEU A 1 291 ? 23.212 -2.673 0.446 1.00 81.69 291 LEU A CA 1
ATOM 2337 C C . LEU A 1 291 ? 22.737 -1.225 0.646 1.00 81.69 291 LEU A C 1
ATOM 2339 O O . LEU A 1 291 ? 21.824 -0.973 1.429 1.00 81.69 291 LEU A O 1
ATOM 2343 N N . SER A 1 292 ? 23.302 -0.281 -0.107 1.00 80.19 292 SER A N 1
ATOM 2344 C CA . SER A 1 292 ? 22.900 1.130 -0.079 1.00 80.19 292 SER A CA 1
ATOM 2345 C C . SER A 1 292 ? 21.431 1.337 -0.458 1.00 80.19 292 SER A C 1
ATOM 2347 O O . SER A 1 292 ? 20.744 2.125 0.191 1.00 80.19 292 SER A O 1
ATOM 2349 N N . ALA A 1 293 ? 20.937 0.611 -1.464 1.00 84.19 293 ALA A N 1
ATOM 2350 C CA . ALA A 1 293 ? 19.549 0.678 -1.911 1.00 84.19 293 ALA A CA 1
ATOM 2351 C C . ALA A 1 293 ? 18.591 0.181 -0.824 1.00 84.19 293 ALA A C 1
ATOM 2353 O O . ALA A 1 293 ? 17.602 0.840 -0.517 1.00 84.19 293 ALA A O 1
ATOM 2354 N N . HIS A 1 294 ? 18.922 -0.945 -0.188 1.00 86.56 294 HIS A N 1
ATOM 2355 C CA . HIS A 1 294 ? 18.128 -1.501 0.907 1.00 86.56 294 HIS A CA 1
ATOM 2356 C C . HIS A 1 294 ? 18.117 -0.570 2.124 1.00 86.56 294 HIS A C 1
ATOM 2358 O O . HIS A 1 294 ? 17.059 -0.333 2.701 1.00 86.56 294 HIS A O 1
ATOM 2364 N N . ILE A 1 295 ? 19.265 0.010 2.492 1.00 85.25 295 ILE A N 1
ATOM 2365 C CA . ILE A 1 295 ? 19.352 0.977 3.597 1.00 85.25 295 ILE A CA 1
ATOM 2366 C C . ILE A 1 295 ? 18.496 2.213 3.306 1.00 85.25 295 ILE A C 1
ATOM 2368 O O . ILE A 1 295 ? 17.762 2.663 4.184 1.00 85.25 295 ILE A O 1
ATOM 2372 N N . LEU A 1 296 ? 18.549 2.749 2.082 1.00 83.75 296 LEU A N 1
ATOM 2373 C CA . LEU A 1 296 ? 17.733 3.898 1.691 1.00 83.75 296 LEU A CA 1
ATOM 2374 C C . LEU A 1 296 ? 16.236 3.556 1.691 1.00 83.75 296 LEU A C 1
ATOM 2376 O O . LEU A 1 296 ? 15.443 4.332 2.217 1.00 83.75 296 LEU A O 1
ATOM 2380 N N . ALA A 1 297 ? 15.854 2.385 1.176 1.00 84.38 297 ALA A N 1
ATOM 2381 C CA . ALA A 1 297 ? 14.470 1.917 1.195 1.00 84.38 297 ALA A CA 1
ATOM 2382 C C . ALA A 1 297 ? 13.938 1.759 2.622 1.00 84.38 297 ALA A C 1
ATOM 2384 O O . ALA A 1 297 ? 12.843 2.227 2.914 1.00 84.38 297 ALA A O 1
ATOM 2385 N N . ILE A 1 298 ? 14.727 1.176 3.529 1.00 82.75 298 ILE A N 1
ATOM 2386 C CA . ILE A 1 298 ? 14.366 1.061 4.946 1.00 82.75 298 ILE A CA 1
ATOM 2387 C C . ILE A 1 298 ? 14.252 2.452 5.576 1.00 82.75 298 ILE A C 1
ATOM 2389 O O . ILE A 1 298 ? 13.253 2.741 6.226 1.00 82.75 298 ILE A O 1
ATOM 2393 N N . SER A 1 299 ? 15.223 3.337 5.343 1.00 82.00 299 SER A N 1
ATOM 2394 C CA . SER A 1 299 ? 15.214 4.709 5.867 1.00 82.00 299 SER A CA 1
ATOM 2395 C C . SER A 1 299 ? 13.966 5.493 5.437 1.00 82.00 299 SER A C 1
ATOM 2397 O O . SER A 1 299 ? 13.349 6.164 6.259 1.00 82.00 299 SER A O 1
ATOM 2399 N N . LEU A 1 300 ? 13.544 5.352 4.174 1.00 79.12 300 LEU A N 1
ATOM 2400 C CA . LEU A 1 300 ? 12.335 5.989 3.638 1.00 79.12 300 LEU A CA 1
ATOM 2401 C C . LEU A 1 300 ? 11.035 5.303 4.086 1.00 79.12 300 LEU A C 1
ATOM 2403 O O . LEU A 1 300 ? 10.015 5.972 4.228 1.00 79.12 300 LEU A O 1
ATOM 2407 N N . ALA A 1 301 ? 11.053 3.985 4.301 1.00 71.56 301 ALA A N 1
ATOM 2408 C CA . ALA A 1 301 ? 9.888 3.214 4.737 1.00 71.56 301 ALA A CA 1
ATOM 2409 C C . ALA A 1 301 ? 9.636 3.299 6.247 1.00 71.56 301 ALA A C 1
ATOM 2411 O O . ALA A 1 301 ? 8.544 2.961 6.702 1.00 71.56 301 ALA A O 1
ATOM 2412 N N . THR A 1 302 ? 10.630 3.718 7.036 1.00 66.19 302 THR A N 1
ATOM 2413 C CA . THR A 1 302 ? 10.468 3.830 8.484 1.00 66.19 302 THR A CA 1
ATOM 2414 C C . THR A 1 302 ? 9.612 5.066 8.779 1.00 66.19 302 THR A C 1
ATOM 2416 O O . THR A 1 302 ? 10.073 6.188 8.548 1.00 66.19 302 THR A O 1
ATOM 2419 N N . PRO A 1 303 ? 8.374 4.917 9.292 1.00 54.34 303 PRO A N 1
ATOM 2420 C CA . PRO A 1 303 ? 7.601 6.069 9.734 1.00 54.34 303 PRO A CA 1
ATOM 2421 C C . PRO A 1 303 ? 8.403 6.756 10.838 1.00 54.34 303 PRO A C 1
ATOM 2423 O O . PRO A 1 303 ? 8.870 6.080 11.750 1.00 54.34 303 PRO A O 1
ATOM 2426 N N . LYS A 1 304 ? 8.619 8.072 10.719 1.00 51.09 304 LYS A N 1
ATOM 2427 C CA . LYS A 1 304 ? 9.474 8.884 11.601 1.00 51.09 304 LYS A CA 1
ATOM 2428 C C . LYS A 1 304 ? 9.329 8.507 13.080 1.00 51.09 304 LYS A C 1
ATOM 2430 O O . LYS A 1 304 ? 8.510 9.074 13.802 1.00 51.09 304 LYS A O 1
ATOM 2435 N N . CYS A 1 305 ? 10.185 7.619 13.566 1.00 37.78 305 CYS A N 1
ATOM 2436 C CA . CYS A 1 305 ? 10.420 7.465 14.988 1.00 37.78 305 CYS A CA 1
ATOM 2437 C C . CYS A 1 305 ? 11.278 8.658 15.422 1.00 37.78 305 CYS A C 1
ATOM 2439 O O . CYS A 1 305 ? 12.494 8.630 15.289 1.00 37.78 305 CYS A O 1
ATOM 2441 N N . GLN A 1 306 ? 10.625 9.732 15.874 1.00 39.34 306 GLN A N 1
ATOM 2442 C CA . GLN A 1 306 ? 11.139 10.654 16.898 1.00 39.34 306 GLN A CA 1
ATOM 2443 C C . GLN A 1 306 ? 12.616 11.101 16.775 1.00 39.34 306 GLN A C 1
ATOM 2445 O O . GLN A 1 306 ? 13.347 11.096 17.762 1.00 39.34 306 GLN A O 1
ATOM 2450 N N . PHE A 1 307 ? 13.067 11.548 15.600 1.00 38.34 307 PHE A N 1
ATOM 2451 C CA . PHE A 1 307 ? 14.306 12.328 15.486 1.00 38.34 307 PHE A CA 1
ATOM 2452 C C . PHE A 1 307 ? 13.970 13.765 15.072 1.00 38.34 307 PHE A C 1
ATOM 2454 O O . PHE A 1 307 ? 13.803 14.077 13.896 1.00 38.34 307 PHE A O 1
ATOM 2461 N N . GLU A 1 308 ? 13.862 14.649 16.066 1.00 38.69 308 GLU A N 1
ATOM 2462 C CA . GLU A 1 308 ? 13.599 16.091 15.917 1.00 38.69 308 GLU A CA 1
ATOM 2463 C C . GLU A 1 308 ? 14.789 16.894 15.344 1.00 38.69 308 GLU A C 1
ATOM 2465 O O . GLU A 1 308 ? 14.719 18.116 15.260 1.00 38.69 308 GLU A O 1
ATOM 2470 N N . SER A 1 309 ? 15.894 16.263 14.932 1.00 40.03 309 SER A N 1
ATOM 2471 C CA . SER A 1 309 ? 17.150 16.983 14.657 1.00 40.03 309 SER A CA 1
ATOM 2472 C C . SER A 1 309 ? 17.539 17.165 13.187 1.00 40.03 309 SER A C 1
ATOM 2474 O O . SER A 1 309 ? 18.624 17.675 12.915 1.00 40.03 309 SER A O 1
ATOM 2476 N N . THR A 1 310 ? 16.680 16.849 12.216 1.00 35.28 310 THR A N 1
ATOM 2477 C CA . THR A 1 310 ? 16.924 17.285 10.830 1.00 35.28 310 THR A CA 1
ATOM 2478 C C . THR A 1 310 ? 15.695 17.992 10.279 1.00 35.28 310 THR A C 1
ATOM 2480 O O . THR A 1 310 ? 14.608 17.429 10.211 1.00 35.28 310 THR A O 1
ATOM 2483 N N . GLY A 1 311 ? 15.863 19.257 9.880 1.00 38.06 311 GLY A N 1
ATOM 2484 C CA . GLY A 1 311 ? 14.819 20.124 9.313 1.00 38.06 311 GLY A CA 1
ATOM 2485 C C . GLY A 1 311 ? 14.226 19.648 7.979 1.00 38.06 311 GLY A C 1
ATOM 2486 O O . GLY A 1 311 ? 13.534 20.410 7.314 1.00 38.06 311 GLY A O 1
ATOM 2487 N N . LEU A 1 312 ? 14.465 18.396 7.587 1.00 34.84 312 LEU A N 1
ATOM 2488 C CA . LEU A 1 312 ? 13.767 17.717 6.509 1.00 34.84 312 LEU A CA 1
ATOM 2489 C C . LEU A 1 312 ? 12.469 17.140 7.074 1.00 34.84 312 LEU A C 1
ATOM 2491 O O . LEU A 1 312 ? 12.339 15.953 7.387 1.00 34.84 312 LEU A O 1
ATOM 2495 N N . LYS A 1 313 ? 11.461 18.008 7.174 1.00 32.62 313 LYS A N 1
ATOM 2496 C CA . LYS A 1 313 ? 10.074 17.560 7.176 1.00 32.62 313 LYS A CA 1
ATOM 2497 C C . LYS A 1 313 ? 9.785 16.949 5.801 1.00 32.62 313 LYS A C 1
ATOM 2499 O O . LYS A 1 313 ? 9.174 17.584 4.958 1.00 32.62 313 LYS A O 1
ATOM 2504 N N . ILE A 1 314 ? 10.200 15.703 5.577 1.00 39.31 314 ILE A N 1
ATOM 2505 C CA . ILE A 1 314 ? 9.467 14.832 4.656 1.00 39.31 314 ILE A CA 1
ATOM 2506 C C . ILE A 1 314 ? 8.179 14.557 5.408 1.00 39.31 314 ILE A C 1
ATOM 2508 O O . ILE A 1 314 ? 8.128 13.646 6.230 1.00 39.31 314 ILE A O 1
ATOM 2512 N N . GLU A 1 315 ? 7.229 15.489 5.360 1.00 30.83 315 GLU A N 1
ATOM 2513 C CA . GLU A 1 315 ? 5.869 15.212 5.807 1.00 30.83 315 GLU A CA 1
ATOM 2514 C C . GLU A 1 315 ? 5.552 13.842 5.222 1.00 30.83 315 GLU A C 1
ATOM 2516 O O . GLU A 1 315 ? 5.757 13.640 4.026 1.00 30.83 315 GLU A O 1
ATOM 2521 N N . ALA A 1 316 ? 5.253 12.857 6.082 1.00 32.03 316 ALA A N 1
ATOM 2522 C CA . ALA A 1 316 ? 4.700 11.604 5.593 1.00 32.03 316 ALA A CA 1
ATOM 2523 C C . ALA A 1 316 ? 3.612 12.056 4.638 1.00 32.03 316 ALA A C 1
ATOM 2525 O O . ALA A 1 316 ? 2.756 12.779 5.154 1.00 32.03 316 ALA A O 1
ATOM 2526 N N . ILE A 1 317 ? 3.796 11.796 3.322 1.00 32.28 317 ILE A N 1
ATOM 2527 C CA . ILE A 1 317 ? 3.010 12.339 2.197 1.00 32.28 317 ILE A CA 1
ATOM 2528 C C . ILE A 1 317 ? 1.691 12.728 2.801 1.00 32.28 317 ILE A C 1
ATOM 2530 O O . ILE A 1 317 ? 1.049 11.761 3.224 1.00 32.28 317 ILE A O 1
ATOM 2534 N N . PRO A 1 318 ? 1.400 14.030 3.050 1.00 32.09 318 PRO A N 1
ATOM 2535 C CA . PRO A 1 318 ? 0.270 14.412 3.878 1.00 32.09 318 PRO A CA 1
ATOM 2536 C C . PRO A 1 318 ? -0.872 13.636 3.294 1.00 32.09 318 PRO A C 1
ATOM 2538 O O . PRO A 1 318 ? -1.222 13.834 2.128 1.00 32.09 318 PRO A O 1
ATOM 2541 N N . GLY A 1 319 ? -1.260 12.588 4.021 1.00 39.66 319 GLY A N 1
ATOM 2542 C CA . GLY A 1 319 ? -2.140 11.620 3.436 1.00 39.66 319 GLY A CA 1
ATOM 2543 C C . GLY A 1 319 ? -3.356 12.467 3.194 1.00 39.66 319 GLY A C 1
ATOM 2544 O O . GLY A 1 319 ? -3.832 13.122 4.121 1.00 39.66 319 GLY A O 1
ATOM 2545 N N . ASP A 1 320 ? -3.774 12.546 1.942 1.00 43.62 320 ASP A N 1
ATOM 2546 C CA . ASP A 1 320 ? -4.829 13.432 1.458 1.00 43.62 320 ASP A CA 1
ATOM 2547 C C . ASP A 1 320 ? -6.203 13.090 2.094 1.00 43.62 320 ASP A C 1
ATOM 2549 O O . ASP A 1 320 ? -7.253 13.520 1.634 1.00 43.62 320 ASP A O 1
ATOM 2553 N N . TYR A 1 321 ? -6.179 12.325 3.195 1.00 47.34 321 TYR A N 1
ATOM 2554 C CA . TYR A 1 321 ? -7.182 12.016 4.209 1.00 47.34 321 TYR A CA 1
ATOM 2555 C C . TYR A 1 321 ? -7.886 13.239 4.803 1.00 47.34 321 TYR A C 1
ATOM 2557 O O . TYR A 1 321 ? -8.731 13.087 5.679 1.00 47.34 321 TYR A O 1
ATOM 2565 N N . ASP A 1 322 ? -7.573 14.446 4.347 1.00 52.88 322 ASP A N 1
ATOM 2566 C CA . ASP A 1 322 ? -8.106 15.667 4.923 1.00 52.88 322 ASP A CA 1
ATOM 2567 C C . ASP A 1 322 ? -9.426 16.131 4.276 1.00 52.88 322 ASP A C 1
ATOM 2569 O O . ASP A 1 322 ? -9.854 17.254 4.547 1.00 52.88 322 ASP A O 1
ATOM 2573 N N . GLN A 1 323 ? -10.072 15.339 3.400 1.00 62.94 323 GLN A N 1
ATOM 2574 C CA . GLN A 1 323 ? -11.091 15.897 2.488 1.00 62.94 323 GLN A CA 1
ATOM 2575 C C . GLN A 1 323 ? -12.453 15.194 2.369 1.00 62.94 323 GLN A C 1
ATOM 2577 O O . GLN A 1 323 ? -13.355 15.820 1.814 1.00 62.94 323 GLN A O 1
ATOM 2582 N N . ASP A 1 324 ? -12.677 13.991 2.912 1.00 69.44 324 ASP A N 1
ATOM 2583 C CA . ASP A 1 324 ? -14.028 13.390 2.893 1.00 69.44 324 ASP A CA 1
ATOM 2584 C C . ASP A 1 324 ? -14.357 12.590 4.163 1.00 69.44 324 ASP A C 1
ATOM 2586 O O . ASP A 1 324 ? -13.881 11.472 4.371 1.00 69.44 324 ASP A O 1
ATOM 2590 N N . PHE A 1 325 ? -15.195 13.181 5.018 1.00 78.62 325 PHE A N 1
ATOM 2591 C CA . PHE A 1 325 ? -15.673 12.579 6.265 1.00 78.62 325 PHE A CA 1
ATOM 2592 C C . PHE A 1 325 ? -16.455 11.275 6.034 1.00 78.62 325 PHE A C 1
ATOM 2594 O O . PHE A 1 325 ? -16.464 10.388 6.897 1.00 78.62 325 PHE A O 1
ATOM 2601 N N . HIS A 1 326 ? -17.109 11.139 4.877 1.00 75.88 326 HIS A N 1
ATOM 2602 C CA . HIS A 1 326 ? -17.975 10.001 4.598 1.00 75.88 326 HIS A CA 1
ATOM 2603 C C . HIS A 1 326 ? -17.196 8.793 4.076 1.00 75.88 326 HIS A C 1
ATOM 2605 O O . HIS A 1 326 ? -17.579 7.673 4.394 1.00 75.88 326 HIS A O 1
ATOM 2611 N N . HIS A 1 327 ? -16.071 8.974 3.378 1.00 74.25 327 HIS A N 1
ATOM 2612 C CA . HIS A 1 327 ? -15.363 7.861 2.723 1.00 74.25 327 HIS A CA 1
ATOM 2613 C C . HIS A 1 327 ? -13.994 7.530 3.316 1.00 74.25 327 HIS A C 1
ATOM 2615 O O . HIS A 1 327 ? -13.574 6.378 3.204 1.00 74.25 327 HIS A O 1
ATOM 2621 N N . TYR A 1 328 ? -13.300 8.475 3.960 1.00 72.31 328 TYR A N 1
ATOM 2622 C CA . TYR A 1 328 ? -11.941 8.224 4.452 1.00 72.31 328 TYR A CA 1
ATOM 2623 C C . TYR A 1 328 ? -11.895 7.720 5.901 1.00 72.31 328 TYR A C 1
ATOM 2625 O O . TYR A 1 328 ? -12.668 8.178 6.754 1.00 72.31 328 TYR A O 1
ATOM 2633 N N . PRO A 1 329 ? -10.971 6.787 6.208 1.00 75.19 329 PRO A N 1
ATOM 2634 C CA . PRO A 1 329 ? -10.788 6.281 7.557 1.00 75.19 329 PRO A CA 1
ATOM 2635 C C . PRO A 1 329 ? -10.121 7.319 8.462 1.00 75.19 329 PRO A C 1
ATOM 2637 O O . PRO A 1 329 ? -9.109 7.919 8.103 1.00 75.19 329 PRO A O 1
ATOM 2640 N N . ASN A 1 330 ? -10.660 7.491 9.672 1.00 73.44 330 ASN A N 1
ATOM 2641 C CA . ASN A 1 330 ? -10.083 8.361 10.696 1.00 73.44 330 ASN A CA 1
ATOM 2642 C C . ASN A 1 330 ? -9.625 7.533 11.903 1.00 73.44 330 ASN A C 1
ATOM 2644 O O . ASN A 1 330 ? -10.367 7.315 12.864 1.00 73.44 330 ASN A O 1
ATOM 2648 N N . THR A 1 331 ? -8.381 7.055 11.835 1.00 73.44 331 THR A N 1
ATOM 2649 C CA . THR A 1 331 ? -7.802 6.160 12.851 1.00 73.44 331 THR A CA 1
ATOM 2650 C C . THR A 1 331 ? -7.688 6.812 14.231 1.00 73.44 331 THR A C 1
ATOM 2652 O O . THR A 1 331 ? -7.811 6.122 15.244 1.00 73.44 331 THR A O 1
ATOM 2655 N N . ASP A 1 332 ? -7.490 8.130 14.293 1.00 77.06 332 ASP A N 1
ATOM 2656 C CA . ASP A 1 332 ? -7.347 8.857 15.553 1.00 77.06 332 ASP A CA 1
ATOM 2657 C C . ASP A 1 332 ? -8.683 8.996 16.283 1.00 77.06 332 ASP A C 1
ATOM 2659 O O . ASP A 1 332 ? -8.740 8.789 17.498 1.00 77.06 332 ASP A O 1
ATOM 2663 N N . GLU A 1 333 ? -9.770 9.276 15.561 1.00 78.44 333 GLU A N 1
ATOM 2664 C CA . GLU A 1 333 ? -11.107 9.318 16.160 1.00 78.44 333 GLU A CA 1
ATOM 2665 C C . GLU A 1 333 ? -11.578 7.923 16.576 1.00 78.44 333 GLU A C 1
ATOM 2667 O O . GLU A 1 333 ? -12.043 7.755 17.703 1.00 78.44 333 GLU A O 1
ATOM 2672 N N . ILE A 1 334 ? -11.350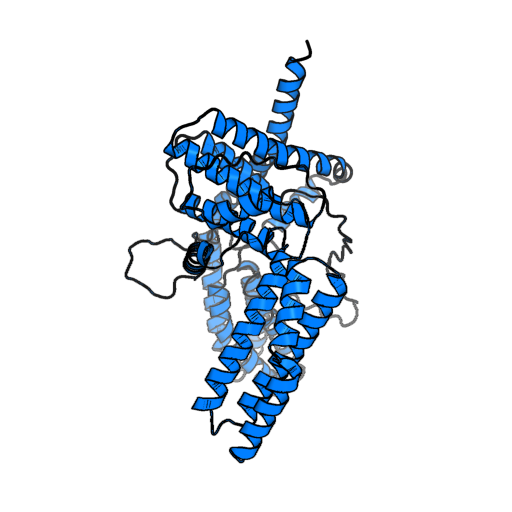 6.893 15.749 1.00 78.38 334 ILE A N 1
ATOM 2673 C CA . ILE A 1 334 ? -11.658 5.494 16.102 1.00 78.38 334 ILE A CA 1
ATOM 2674 C C . ILE A 1 334 ? -10.921 5.078 17.384 1.00 78.38 334 ILE A C 1
ATOM 2676 O O . ILE A 1 334 ? -11.508 4.456 18.275 1.00 78.38 334 ILE A O 1
ATOM 2680 N N . ARG A 1 335 ? -9.653 5.483 17.536 1.00 82.31 335 ARG A N 1
ATOM 2681 C CA . ARG A 1 335 ? -8.873 5.223 18.754 1.00 82.31 335 ARG A CA 1
ATOM 2682 C C . ARG A 1 335 ? -9.506 5.873 19.986 1.00 82.31 335 ARG A C 1
ATOM 2684 O O . ARG A 1 335 ? -9.579 5.219 21.026 1.00 82.31 335 ARG A O 1
ATOM 2691 N N . LYS A 1 336 ? -9.993 7.115 19.886 1.00 84.31 336 LYS A N 1
ATOM 2692 C CA . LYS A 1 336 ? -10.647 7.829 21.002 1.00 84.31 336 LYS A CA 1
ATOM 2693 C C . LYS A 1 336 ? -11.951 7.160 21.451 1.00 84.31 336 LYS A C 1
ATOM 2695 O O . LYS A 1 336 ? -12.270 7.220 22.636 1.00 84.31 336 LYS A O 1
ATOM 2700 N N . VAL A 1 337 ? -12.674 6.496 20.544 1.00 85.12 337 VAL A N 1
ATOM 2701 C CA . VAL A 1 337 ? -13.947 5.808 20.848 1.00 85.12 337 VAL A CA 1
ATOM 2702 C C . VAL A 1 337 ? -13.757 4.529 21.665 1.00 85.12 337 VAL A C 1
ATOM 2704 O O . VAL A 1 337 ? -14.629 4.178 22.459 1.00 85.12 337 VAL A O 1
ATOM 2707 N N . SER A 1 338 ? -12.626 3.838 21.491 1.00 85.56 338 SER A N 1
ATOM 2708 C CA . SER A 1 338 ? -12.389 2.507 22.074 1.00 85.56 338 SER A CA 1
ATOM 2709 C C . SER A 1 338 ? -12.601 2.451 23.596 1.00 85.56 338 SER A C 1
ATOM 2711 O O . SER A 1 338 ? -13.388 1.643 24.085 1.00 85.56 338 SER A O 1
ATOM 2713 N N . GLY A 1 339 ? -11.978 3.364 24.347 1.00 87.62 339 GLY A N 1
ATOM 2714 C CA . GLY A 1 339 ? -12.052 3.395 25.812 1.00 87.62 339 GLY A CA 1
ATOM 2715 C C . GLY A 1 339 ? -13.471 3.606 26.373 1.00 87.62 339 GLY A C 1
ATOM 2716 O O . GLY A 1 339 ? -13.912 2.808 27.206 1.00 87.62 339 GLY A O 1
ATOM 2717 N N . PRO A 1 340 ? -14.206 4.654 25.947 1.00 89.56 340 PRO A N 1
ATOM 2718 C CA . PRO A 1 340 ? -15.602 4.858 26.340 1.00 89.56 340 PRO A CA 1
ATOM 2719 C C . PRO A 1 340 ? -16.525 3.693 25.950 1.00 89.56 340 PRO A C 1
ATOM 2721 O O . PRO A 1 340 ? -17.407 3.319 26.727 1.00 89.56 340 PRO A O 1
ATOM 2724 N N . LEU A 1 341 ? -16.306 3.082 24.779 1.00 89.62 341 LEU A N 1
ATOM 2725 C CA . LEU A 1 341 ? -17.112 1.956 24.301 1.00 89.62 341 LEU A CA 1
ATOM 2726 C C . LEU A 1 341 ? -16.917 0.699 25.164 1.00 89.62 341 LEU A C 1
ATOM 2728 O O . LEU A 1 341 ? -17.899 0.056 25.532 1.00 89.62 341 LEU A O 1
ATOM 2732 N N . ASP A 1 342 ? -15.685 0.389 25.572 1.00 89.25 342 ASP A N 1
ATOM 2733 C CA . ASP A 1 342 ? -15.405 -0.738 26.472 1.00 89.25 342 ASP A CA 1
ATOM 2734 C C . ASP A 1 342 ? -16.069 -0.549 27.846 1.00 89.25 342 ASP A C 1
ATOM 2736 O O . ASP A 1 342 ? -16.665 -1.480 28.399 1.00 89.25 342 ASP A O 1
ATOM 2740 N N . ARG A 1 343 ? -16.041 0.681 28.382 1.00 90.25 343 ARG A N 1
ATOM 2741 C CA . ARG A 1 343 ? -16.747 1.026 29.628 1.00 90.25 343 ARG A CA 1
ATOM 2742 C C . ARG A 1 343 ? -18.261 0.875 29.491 1.00 90.25 343 ARG A C 1
ATOM 2744 O O . ARG A 1 343 ? -18.903 0.356 30.407 1.00 90.25 343 ARG A O 1
ATOM 2751 N N . LEU A 1 344 ? -18.829 1.296 28.359 1.00 89.81 344 LEU A N 1
ATOM 2752 C CA . LEU A 1 344 ? -20.251 1.132 28.059 1.00 89.81 344 LEU A CA 1
ATOM 2753 C C . LEU A 1 344 ? -20.635 -0.353 28.035 1.00 89.81 344 LEU A C 1
ATOM 2755 O O . LEU A 1 344 ? -21.575 -0.749 28.719 1.00 89.81 344 LEU A O 1
ATOM 2759 N N . VAL A 1 345 ? -19.888 -1.181 27.300 1.00 90.62 345 VAL A N 1
ATOM 2760 C CA . VAL A 1 345 ? -20.141 -2.626 27.187 1.00 90.62 345 VAL A CA 1
ATOM 2761 C C . VAL A 1 345 ? -20.053 -3.306 28.555 1.00 90.62 345 VAL A C 1
ATOM 2763 O O . VAL A 1 345 ? -20.944 -4.080 28.911 1.00 90.62 345 VAL A O 1
ATOM 2766 N N . ALA A 1 346 ? -19.040 -2.974 29.362 1.00 90.38 346 ALA A N 1
ATOM 2767 C CA . ALA A 1 346 ? -18.901 -3.501 30.718 1.00 90.38 346 ALA A CA 1
ATOM 2768 C C . ALA A 1 346 ? -20.094 -3.118 31.609 1.00 90.38 346 ALA A C 1
ATOM 2770 O O . ALA A 1 346 ? -20.644 -3.964 32.321 1.00 90.38 346 ALA A O 1
ATOM 2771 N N . ARG A 1 347 ? -20.539 -1.857 31.547 1.00 89.50 347 ARG A N 1
ATOM 2772 C CA . ARG A 1 347 ? -21.689 -1.376 32.320 1.00 89.50 347 ARG A CA 1
ATOM 2773 C C . ARG A 1 347 ? -22.995 -2.025 31.867 1.00 89.50 347 ARG A C 1
ATOM 2775 O O . ARG A 1 347 ? -23.758 -2.485 32.710 1.00 89.50 347 ARG A O 1
ATOM 2782 N N . VAL A 1 348 ? -23.247 -2.104 30.563 1.00 89.38 348 VAL A N 1
ATOM 2783 C CA . VAL A 1 348 ? -24.443 -2.754 30.003 1.00 89.38 348 VAL A CA 1
ATOM 2784 C C . VAL A 1 348 ? -24.455 -4.247 30.338 1.00 89.38 348 VAL A C 1
ATOM 2786 O O . VAL A 1 348 ? -25.503 -4.769 30.703 1.00 89.38 348 VAL A O 1
ATOM 2789 N N . GLY A 1 349 ? -23.298 -4.916 30.337 1.00 88.38 349 GLY A N 1
ATOM 2790 C CA . GLY A 1 349 ? -23.165 -6.300 30.803 1.00 88.38 349 GLY A CA 1
ATOM 2791 C C . GLY A 1 349 ? -23.563 -6.485 32.275 1.00 88.38 349 GLY A C 1
ATOM 2792 O O . GLY A 1 349 ? -24.283 -7.426 32.605 1.00 88.38 349 GLY A O 1
ATOM 2793 N N . GLN A 1 350 ? -23.174 -5.556 33.158 1.00 89.62 350 GLN A N 1
ATOM 2794 C CA . GLN A 1 350 ? -23.633 -5.548 34.557 1.00 89.62 350 GLN A CA 1
ATOM 2795 C C . GLN A 1 350 ? -25.142 -5.294 34.678 1.00 89.62 350 GLN A C 1
ATOM 2797 O O . GLN A 1 350 ? -25.795 -5.843 35.558 1.00 89.62 350 GLN A O 1
ATOM 2802 N N . LEU A 1 351 ? -25.718 -4.450 33.820 1.00 87.88 351 LEU A N 1
ATOM 2803 C CA . LEU A 1 351 ? -27.158 -4.187 33.836 1.00 87.88 351 LEU A CA 1
ATOM 2804 C C . LEU A 1 351 ? -27.963 -5.381 33.308 1.00 87.88 351 LEU A C 1
ATOM 2806 O O . LEU A 1 351 ? -29.010 -5.700 33.865 1.00 87.88 351 LEU A O 1
ATOM 2810 N N . LEU A 1 352 ? -27.451 -6.082 32.296 1.00 89.75 352 LEU A N 1
ATOM 2811 C CA . LEU A 1 352 ? -28.050 -7.305 31.761 1.00 89.75 352 LEU A CA 1
ATOM 2812 C C . LEU A 1 352 ? -28.039 -8.464 32.766 1.00 89.75 352 LEU A C 1
ATOM 2814 O O . LEU A 1 352 ? -28.941 -9.296 32.718 1.00 89.75 352 LEU A O 1
ATOM 2818 N N . SER A 1 353 ? -27.076 -8.516 33.697 1.00 88.56 353 SER A N 1
ATOM 2819 C CA . SER A 1 353 ? -27.092 -9.523 34.770 1.00 88.56 353 SER A CA 1
ATOM 2820 C C . SER A 1 353 ? -28.172 -9.249 35.823 1.00 88.56 353 SER A C 1
ATOM 2822 O O . SER A 1 353 ? -28.726 -10.189 36.389 1.00 88.56 353 SER A O 1
ATOM 2824 N N . LEU A 1 354 ? -28.507 -7.975 36.056 1.00 87.00 354 LEU A N 1
ATOM 2825 C CA . LEU A 1 354 ? -29.582 -7.561 36.963 1.00 87.00 354 LEU A CA 1
ATOM 2826 C C . LEU A 1 354 ? -30.971 -7.642 36.310 1.00 87.00 354 LEU A C 1
ATOM 2828 O O . LEU A 1 354 ? -31.952 -7.918 36.997 1.00 87.00 354 LEU A O 1
ATOM 2832 N N . PHE A 1 355 ? -31.055 -7.414 34.997 1.00 86.25 355 PHE A N 1
ATOM 2833 C CA . PHE A 1 355 ? -32.293 -7.428 34.212 1.00 86.25 355 PHE A CA 1
ATOM 2834 C C . PHE A 1 355 ? -32.162 -8.377 33.008 1.00 86.25 355 PHE A C 1
ATOM 2836 O O . PHE A 1 355 ? -32.089 -7.918 31.860 1.00 86.25 355 PHE A O 1
ATOM 2843 N N . PRO A 1 356 ? -32.120 -9.703 33.244 1.00 83.81 356 PRO A N 1
ATOM 2844 C CA . PRO A 1 356 ? -31.991 -10.675 32.167 1.00 83.81 356 PRO A CA 1
ATOM 2845 C C . PRO A 1 356 ? -33.207 -10.608 31.233 1.00 83.81 356 PRO A C 1
ATOM 2847 O O . PRO A 1 356 ? -34.348 -10.528 31.683 1.00 83.81 356 PRO A O 1
ATOM 2850 N N . GLY A 1 357 ? -32.965 -10.637 29.920 1.00 81.75 357 GLY A N 1
ATOM 2851 C CA . GLY A 1 357 ? -34.024 -10.620 28.901 1.00 81.75 357 GLY A CA 1
ATOM 2852 C C . GLY A 1 357 ? -34.555 -9.233 28.521 1.00 81.75 357 GLY A C 1
ATOM 2853 O O . GLY A 1 357 ? -35.523 -9.141 27.770 1.00 81.75 357 GLY A O 1
ATOM 2854 N N . ASN A 1 358 ? -33.939 -8.142 28.990 1.00 86.62 358 ASN A N 1
ATOM 2855 C CA . ASN A 1 358 ? -34.319 -6.806 28.541 1.00 86.62 358 ASN A CA 1
ATOM 2856 C C . ASN A 1 358 ? -33.897 -6.558 27.078 1.00 86.62 358 ASN A C 1
ATOM 2858 O O . ASN A 1 358 ? -32.705 -6.526 26.760 1.00 86.62 358 ASN A O 1
ATOM 2862 N N . ALA A 1 359 ? -34.877 -6.329 26.200 1.00 86.38 359 ALA A N 1
ATOM 2863 C CA . ALA A 1 359 ? -34.644 -6.116 24.772 1.00 86.38 359 ALA A CA 1
ATOM 2864 C C . ALA A 1 359 ? -33.828 -4.846 24.459 1.00 86.38 359 ALA A C 1
ATOM 2866 O O . ALA A 1 359 ? -33.031 -4.868 23.525 1.00 86.38 359 ALA A O 1
ATOM 2867 N N . VAL A 1 360 ? -33.973 -3.774 25.249 1.00 87.44 360 VAL A N 1
ATOM 2868 C CA . VAL A 1 360 ? -33.280 -2.486 25.046 1.00 87.44 360 VAL A CA 1
ATOM 2869 C C . VAL A 1 360 ? -31.813 -2.568 25.475 1.00 87.44 360 VAL A C 1
ATOM 2871 O O . VAL A 1 360 ? -30.912 -2.123 24.776 1.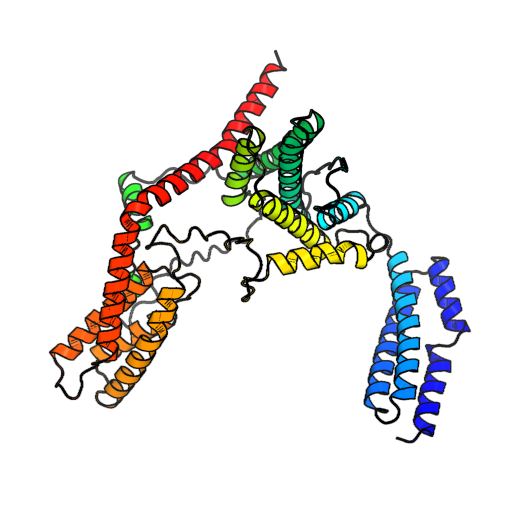00 87.44 360 VAL A O 1
ATOM 2874 N N . LEU A 1 361 ? -31.515 -3.194 26.612 1.00 86.75 361 LEU A N 1
ATOM 2875 C CA . LEU A 1 361 ? -30.116 -3.415 26.997 1.00 86.75 361 LEU A CA 1
ATOM 2876 C C . LEU A 1 361 ? -29.428 -4.415 26.057 1.00 86.75 361 LEU A C 1
ATOM 2878 O O . LEU A 1 361 ? -28.254 -4.253 25.722 1.00 86.75 361 LEU A O 1
ATOM 2882 N N . GLY A 1 362 ? -30.174 -5.421 25.587 1.00 87.19 362 GLY A N 1
ATOM 2883 C CA . GLY A 1 362 ? -29.706 -6.351 24.565 1.00 87.19 362 GLY A CA 1
ATOM 2884 C C . GLY A 1 362 ? -29.423 -5.662 23.228 1.00 87.19 362 GLY A C 1
ATOM 2885 O O . GLY A 1 362 ? -28.433 -5.998 22.578 1.00 87.19 362 GLY A O 1
ATOM 2886 N N . SER A 1 363 ? -30.238 -4.678 22.829 1.00 86.75 363 SER A N 1
ATOM 2887 C CA . SER A 1 363 ? -29.999 -3.887 21.619 1.00 86.75 363 SER A CA 1
ATOM 2888 C C . SER A 1 363 ? -28.751 -3.017 21.738 1.00 86.75 363 SER A C 1
ATOM 2890 O O . SER A 1 363 ? -27.885 -3.092 20.866 1.00 86.75 363 SER A O 1
ATOM 2892 N N . VAL A 1 364 ? -28.601 -2.279 22.844 1.00 89.38 364 VAL A N 1
ATOM 2893 C CA . VAL A 1 364 ? -27.403 -1.462 23.116 1.00 89.38 364 VAL A CA 1
ATOM 2894 C C . VAL A 1 364 ? -26.136 -2.316 23.055 1.00 89.38 364 VAL A C 1
ATOM 2896 O O . VAL A 1 364 ? -25.176 -1.941 22.386 1.00 89.38 364 VAL A O 1
ATOM 2899 N N . PHE A 1 365 ? -26.136 -3.488 23.699 1.00 88.81 365 PHE A N 1
ATOM 2900 C CA . PHE A 1 365 ? -24.986 -4.392 23.685 1.00 88.81 365 PHE A CA 1
ATOM 2901 C C . PHE A 1 365 ? -24.652 -4.894 22.273 1.00 88.81 365 PHE A C 1
ATOM 2903 O O . PHE A 1 365 ? -23.489 -4.875 21.873 1.00 88.81 365 PHE A O 1
ATOM 2910 N N . LYS A 1 366 ? -25.663 -5.313 21.496 1.00 88.25 366 LYS A N 1
ATOM 2911 C CA . LYS A 1 366 ? -25.473 -5.800 20.120 1.00 88.25 366 LYS A CA 1
ATOM 2912 C C . LYS A 1 366 ? -24.861 -4.730 19.216 1.00 88.25 366 LYS A C 1
ATOM 2914 O O . LYS A 1 366 ? -23.944 -5.040 18.460 1.00 88.25 366 LYS A O 1
ATOM 2919 N N . VAL A 1 367 ? -25.345 -3.489 19.286 1.00 88.38 367 VAL A N 1
ATOM 2920 C CA . VAL A 1 367 ? -24.811 -2.390 18.465 1.00 88.38 367 VAL A CA 1
ATOM 2921 C C . VAL A 1 367 ? -23.412 -1.997 18.937 1.00 88.38 367 VAL A C 1
ATOM 2923 O O . VAL A 1 367 ? -22.516 -1.869 18.107 1.00 88.38 367 VAL A O 1
ATOM 2926 N N . ALA A 1 368 ? -23.178 -1.907 20.250 1.00 88.62 368 ALA A N 1
ATOM 2927 C CA . ALA A 1 368 ? -21.854 -1.616 20.801 1.00 88.62 368 ALA A CA 1
ATOM 2928 C C . ALA A 1 368 ? -20.800 -2.660 20.394 1.00 88.62 368 ALA A C 1
ATOM 2930 O O . ALA A 1 368 ? -19.689 -2.300 20.005 1.00 88.62 368 ALA A O 1
ATOM 2931 N N . ASP A 1 369 ? -21.152 -3.948 20.399 1.00 87.06 369 ASP A N 1
ATOM 2932 C CA . ASP A 1 369 ? -20.246 -5.007 19.947 1.00 87.06 369 ASP A CA 1
ATOM 2933 C C . ASP A 1 369 ? -20.001 -4.965 18.427 1.00 87.06 369 ASP A C 1
ATOM 2935 O O . ASP A 1 369 ? -18.881 -5.226 17.986 1.00 87.06 369 ASP A O 1
ATOM 2939 N N . ARG A 1 370 ? -20.996 -4.574 17.612 1.00 86.88 370 ARG A N 1
ATOM 2940 C CA . ARG A 1 370 ? -20.794 -4.333 16.168 1.00 86.88 370 ARG A CA 1
ATOM 2941 C C . ARG A 1 370 ? -19.840 -3.169 15.915 1.00 86.88 370 ARG A C 1
ATOM 2943 O O . ARG A 1 370 ? -18.948 -3.312 15.087 1.00 86.88 370 ARG A O 1
ATOM 2950 N N . VAL A 1 371 ? -19.989 -2.057 16.638 1.00 86.50 371 VAL A N 1
ATOM 2951 C CA . VAL A 1 371 ? -19.090 -0.895 16.518 1.00 86.50 371 VAL A CA 1
ATOM 2952 C C . VAL A 1 371 ? -17.659 -1.265 16.919 1.00 86.50 371 VAL A C 1
ATOM 2954 O O . VAL A 1 371 ? -16.716 -0.879 16.237 1.00 86.50 371 VAL A O 1
ATOM 2957 N N . ARG A 1 372 ? -17.478 -2.093 17.955 1.00 84.75 372 ARG A N 1
ATOM 2958 C CA . ARG A 1 372 ? -16.155 -2.589 18.376 1.00 84.75 372 ARG A CA 1
ATOM 2959 C C . ARG A 1 372 ? -15.480 -3.494 17.337 1.00 84.75 372 ARG A C 1
ATOM 2961 O O . ARG A 1 372 ? -14.258 -3.584 17.307 1.00 84.75 372 ARG A O 1
ATOM 2968 N N . LYS A 1 373 ? -16.267 -4.180 16.505 1.00 85.44 373 LYS A N 1
ATOM 2969 C CA . LYS A 1 373 ? -15.785 -5.067 15.431 1.00 85.44 373 LYS A CA 1
ATOM 2970 C C . LYS A 1 373 ? -15.447 -4.331 14.131 1.00 85.44 373 LYS A C 1
ATOM 2972 O O . LYS A 1 373 ? -15.027 -4.982 13.178 1.00 85.44 373 LYS A O 1
ATOM 2977 N N . LEU A 1 374 ? -15.651 -3.015 14.065 1.00 82.00 374 LEU A N 1
ATOM 2978 C CA . LEU A 1 374 ? -15.274 -2.219 12.900 1.00 82.00 374 LEU A CA 1
ATOM 2979 C C . LEU A 1 374 ? -13.748 -2.189 12.744 1.00 82.00 374 LEU A C 1
ATOM 2981 O O . LEU A 1 374 ? -13.018 -1.996 13.714 1.00 82.00 374 LEU A O 1
ATOM 2985 N N . ASP A 1 375 ? -13.271 -2.362 11.512 1.00 74.94 375 ASP A N 1
ATOM 2986 C CA . ASP A 1 375 ? -11.845 -2.279 11.203 1.00 74.94 375 ASP A CA 1
ATOM 2987 C C . ASP A 1 375 ? -11.387 -0.815 11.233 1.00 74.94 375 ASP A C 1
ATOM 2989 O O . ASP A 1 375 ? -11.867 0.013 10.453 1.00 74.94 375 ASP A O 1
ATOM 2993 N N . ALA A 1 376 ? -10.446 -0.496 12.121 1.00 70.88 376 ALA A N 1
ATOM 2994 C CA . ALA A 1 376 ? -9.935 0.857 12.303 1.00 70.88 376 ALA A CA 1
ATOM 2995 C C . ALA A 1 376 ? -9.238 1.427 11.056 1.00 70.88 376 ALA A C 1
ATOM 2997 O O . ALA A 1 376 ? -9.161 2.646 10.918 1.00 70.88 376 ALA A O 1
ATOM 2998 N N . LEU A 1 377 ? -8.737 0.573 10.156 1.00 65.00 377 LEU A N 1
ATOM 2999 C CA . LEU A 1 377 ? -7.993 0.995 8.966 1.00 65.00 377 LEU A CA 1
ATOM 3000 C C . LEU A 1 377 ? -8.891 1.283 7.757 1.00 65.00 377 LEU A C 1
ATOM 3002 O O . LEU A 1 377 ? -8.480 2.011 6.857 1.00 65.00 377 LEU A O 1
ATOM 3006 N N . HIS A 1 378 ? -10.112 0.746 7.740 1.00 70.81 378 HIS A N 1
ATOM 3007 C CA . HIS A 1 378 ? -11.017 0.836 6.588 1.00 70.81 378 HIS A CA 1
ATOM 3008 C C . HIS A 1 378 ? -12.355 1.523 6.894 1.00 70.81 378 HIS A C 1
ATOM 3010 O O . HIS A 1 378 ? -13.106 1.842 5.974 1.00 70.81 378 HIS A O 1
ATOM 3016 N N . THR A 1 379 ? -12.676 1.764 8.165 1.00 78.50 379 THR A N 1
ATOM 3017 C CA . THR A 1 379 ? -13.962 2.353 8.562 1.00 78.50 379 THR A CA 1
ATOM 3018 C C . THR A 1 379 ? -13.935 3.875 8.470 1.00 78.50 379 THR A C 1
ATOM 3020 O O . THR A 1 379 ? -13.086 4.512 9.089 1.00 78.50 379 THR A O 1
ATOM 3023 N N . SER A 1 380 ? -14.901 4.465 7.758 1.00 83.38 380 SER A N 1
ATOM 3024 C CA . SER A 1 380 ? -15.049 5.920 7.665 1.00 83.38 380 SER A CA 1
ATOM 3025 C C . SER A 1 380 ? -15.589 6.557 8.949 1.00 83.38 380 SER A C 1
ATOM 3027 O O . SER A 1 380 ? -16.300 5.922 9.737 1.00 83.38 380 SER A O 1
ATOM 3029 N N . ALA A 1 381 ? -15.285 7.842 9.150 1.00 83.56 381 ALA A N 1
ATOM 3030 C CA . ALA A 1 381 ? -15.778 8.599 10.302 1.00 83.56 381 ALA A CA 1
ATOM 3031 C C . ALA A 1 381 ? -17.318 8.682 10.327 1.00 83.56 381 ALA A C 1
ATOM 3033 O O . ALA A 1 381 ? -17.920 8.548 11.394 1.00 83.56 381 ALA A O 1
ATOM 3034 N N . GLY A 1 382 ? -17.962 8.800 9.159 1.00 84.94 382 GLY A N 1
ATOM 3035 C CA . GLY A 1 382 ? -19.423 8.750 9.038 1.00 84.94 382 GLY A CA 1
ATOM 3036 C C . GLY A 1 382 ? -20.035 7.426 9.509 1.00 84.94 382 GLY A C 1
ATOM 3037 O O . GLY A 1 382 ? -21.035 7.434 10.228 1.00 84.94 382 GLY A O 1
ATOM 3038 N N . LYS A 1 383 ? -19.411 6.285 9.184 1.00 86.75 383 LYS A N 1
ATOM 3039 C CA . LYS A 1 383 ? -19.883 4.965 9.637 1.00 86.75 383 LYS A CA 1
ATOM 3040 C C . LYS A 1 383 ? -19.757 4.793 11.147 1.00 86.75 383 LYS A C 1
ATOM 3042 O O . LYS A 1 383 ? -20.656 4.254 11.790 1.00 86.75 383 LYS A O 1
ATOM 3047 N N . LEU A 1 384 ? -18.656 5.279 11.715 1.00 87.44 384 LEU A N 1
ATOM 3048 C CA . LEU A 1 384 ? -18.440 5.302 13.159 1.00 87.44 384 LEU A CA 1
ATOM 3049 C C . LEU A 1 384 ? -19.485 6.171 13.872 1.00 87.44 384 LEU A C 1
ATOM 3051 O O . LEU A 1 384 ? -20.069 5.731 14.862 1.00 87.44 384 LEU A O 1
ATOM 3055 N N . MET A 1 385 ? -19.748 7.375 13.353 1.00 88.75 385 MET A N 1
ATOM 3056 C CA . MET A 1 385 ? -20.744 8.299 13.901 1.00 88.75 385 MET A CA 1
ATOM 3057 C C . MET A 1 385 ? -22.144 7.674 13.914 1.00 88.75 385 MET A C 1
ATOM 3059 O O . MET A 1 385 ? -22.776 7.656 14.967 1.00 88.75 385 MET A O 1
ATOM 3063 N N . ALA A 1 386 ? -22.587 7.069 12.806 1.00 88.94 386 ALA A N 1
ATOM 3064 C CA . ALA A 1 386 ? -23.890 6.401 12.732 1.00 88.94 386 ALA A CA 1
ATOM 3065 C C . ALA A 1 386 ? -24.028 5.253 13.751 1.00 88.94 386 ALA A C 1
ATOM 3067 O O . ALA A 1 386 ? -25.077 5.090 14.379 1.00 88.94 386 ALA A O 1
ATOM 3068 N N . GLY A 1 387 ? -22.957 4.481 13.965 1.00 89.06 387 GLY A N 1
ATOM 3069 C CA . GLY A 1 387 ? -22.924 3.439 14.992 1.00 89.06 387 GLY A CA 1
ATOM 3070 C C . GLY A 1 387 ? -23.051 3.999 16.412 1.00 89.06 387 GLY A C 1
ATOM 3071 O O . GLY A 1 387 ? -23.799 3.458 17.226 1.00 89.06 387 GLY A O 1
ATOM 3072 N N . LEU A 1 388 ? -22.364 5.106 16.710 1.00 90.06 388 LEU A N 1
ATOM 3073 C CA . LEU A 1 388 ? -22.470 5.789 18.003 1.00 90.06 388 LEU A CA 1
ATOM 3074 C C . LEU A 1 388 ? -23.852 6.409 18.235 1.00 90.06 388 LEU A C 1
ATOM 3076 O O . LEU A 1 388 ? -24.371 6.341 19.351 1.00 90.06 388 LEU A O 1
ATOM 3080 N N . GLU A 1 389 ? -24.468 6.971 17.199 1.00 90.88 389 GLU A N 1
ATOM 3081 C CA . GLU A 1 389 ? -25.817 7.532 17.269 1.00 90.88 389 GLU A CA 1
ATOM 3082 C C . GLU A 1 389 ? -26.871 6.455 17.557 1.00 90.88 389 GLU A C 1
ATOM 3084 O O . GLU A 1 389 ? -27.735 6.663 18.413 1.00 90.88 389 GLU A O 1
ATOM 3089 N N . GLU A 1 390 ? -26.768 5.276 16.935 1.00 89.50 390 GLU A N 1
ATOM 3090 C CA . GLU A 1 390 ? -27.695 4.170 17.210 1.00 89.50 390 GLU A CA 1
ATOM 3091 C C . GLU A 1 390 ? -27.518 3.623 18.640 1.00 89.50 390 GLU A C 1
ATOM 3093 O O . GLU A 1 390 ? -28.502 3.353 19.336 1.00 89.50 390 GLU A O 1
ATOM 3098 N N . ILE A 1 391 ? -26.275 3.548 19.142 1.00 90.62 391 ILE A N 1
ATOM 3099 C CA . ILE A 1 391 ? -26.001 3.229 20.555 1.00 90.62 391 ILE A CA 1
ATOM 3100 C C . ILE A 1 391 ? -26.663 4.257 21.474 1.00 90.62 391 ILE A C 1
ATOM 3102 O O . ILE A 1 391 ? -27.306 3.882 22.460 1.00 90.62 391 ILE A O 1
ATOM 3106 N N . MET A 1 392 ? -26.505 5.548 21.174 1.00 88.94 392 MET A N 1
ATOM 3107 C CA . MET A 1 392 ? -27.061 6.630 21.982 1.00 88.94 392 MET A CA 1
ATOM 3108 C C . MET A 1 392 ? -28.585 6.594 22.019 1.00 88.94 392 MET A C 1
ATOM 3110 O O . MET A 1 392 ? -29.159 6.732 23.098 1.00 88.94 392 MET A O 1
ATOM 3114 N N . LYS A 1 393 ? -29.231 6.364 20.875 1.00 89.50 393 LYS A N 1
ATOM 3115 C CA . LYS A 1 393 ? -30.686 6.256 20.755 1.00 89.50 393 LYS A CA 1
ATOM 3116 C C . LYS A 1 393 ? -31.242 5.155 21.660 1.00 89.50 393 LYS A C 1
ATOM 3118 O O . LYS A 1 393 ? -32.052 5.439 22.539 1.00 89.50 393 LYS A O 1
ATOM 3123 N N . HIS A 1 394 ? -30.722 3.932 21.544 1.00 88.62 394 HIS A N 1
ATOM 3124 C CA . HIS A 1 394 ? -31.156 2.820 22.395 1.00 88.62 394 HIS A CA 1
ATOM 3125 C C . HIS A 1 394 ? -30.803 3.020 23.877 1.00 88.62 394 HIS A C 1
ATOM 3127 O O . HIS A 1 394 ? -31.568 2.643 24.765 1.00 88.62 394 HIS A O 1
ATOM 3133 N N . SER A 1 395 ? -29.657 3.639 24.168 1.00 88.25 395 SER A N 1
ATOM 3134 C CA . SER A 1 395 ? -29.252 3.941 25.547 1.00 88.25 395 SER A CA 1
ATOM 3135 C C . SER A 1 395 ? -30.166 4.986 26.191 1.00 88.25 395 SER A C 1
ATOM 3137 O O . SER A 1 395 ? -30.468 4.896 27.381 1.00 88.25 395 SER A O 1
ATOM 3139 N N . GLN A 1 396 ? -30.640 5.961 25.414 1.00 88.06 396 GLN A N 1
ATOM 3140 C CA . GLN A 1 396 ? -31.575 6.982 25.874 1.00 88.06 396 GLN A CA 1
ATOM 3141 C C . GLN A 1 396 ? -32.962 6.396 26.159 1.00 88.06 396 GLN A C 1
ATOM 3143 O O . GLN A 1 396 ? -33.553 6.743 27.184 1.00 88.06 396 GLN A O 1
ATOM 3148 N N . ASP A 1 397 ? -33.443 5.468 25.326 1.00 87.69 397 ASP A N 1
ATOM 3149 C CA . ASP A 1 397 ? -34.695 4.739 25.575 1.00 87.69 397 ASP A CA 1
ATOM 3150 C C . ASP A 1 397 ? -34.656 4.007 26.927 1.00 87.69 397 ASP A C 1
ATOM 3152 O O . ASP A 1 397 ? -35.632 4.018 27.682 1.00 87.69 397 ASP A O 1
ATOM 3156 N N . TRP A 1 398 ? -33.505 3.423 27.280 1.00 89.00 398 TRP A N 1
ATOM 3157 C CA . TRP A 1 398 ? -33.296 2.815 28.594 1.00 89.00 398 TRP A CA 1
ATOM 3158 C C . TRP A 1 398 ? -33.287 3.855 29.720 1.00 89.00 398 TRP A C 1
ATOM 3160 O O . TRP A 1 398 ? -34.007 3.694 30.708 1.00 89.00 398 TRP A O 1
ATOM 3170 N N . GLU A 1 399 ? -32.503 4.930 29.598 1.00 87.50 399 GLU A N 1
ATOM 3171 C CA . GLU A 1 399 ? -32.366 5.940 30.658 1.00 87.50 399 GLU A CA 1
ATOM 3172 C C . GLU A 1 399 ? -33.675 6.671 30.982 1.00 87.50 399 GLU A C 1
ATOM 3174 O O . GLU A 1 399 ? -33.884 7.037 32.140 1.00 87.50 399 GLU A O 1
ATOM 3179 N N . GLN A 1 400 ? -34.568 6.839 30.002 1.00 85.94 400 GLN A N 1
ATOM 3180 C CA . GLN A 1 400 ? -35.887 7.452 30.203 1.00 85.94 400 GLN A CA 1
ATOM 3181 C C . GLN A 1 400 ? -36.815 6.610 31.090 1.00 85.94 400 GLN A C 1
ATOM 3183 O O . GLN A 1 400 ? -37.594 7.168 31.862 1.00 85.94 400 GLN A O 1
ATOM 3188 N N . HIS A 1 401 ? -36.714 5.281 31.016 1.00 83.19 401 HIS A N 1
ATOM 3189 C CA . HIS A 1 401 ? -37.583 4.351 31.747 1.00 83.19 401 HIS A CA 1
ATOM 3190 C C . HIS A 1 401 ? -36.913 3.749 32.996 1.00 83.19 401 HIS A C 1
ATOM 3192 O O . HIS A 1 401 ? -37.523 2.955 33.713 1.00 83.19 401 HIS A O 1
ATOM 3198 N N . SER A 1 402 ? -35.665 4.134 33.281 1.00 80.94 402 SER A N 1
ATOM 3199 C CA . SER A 1 402 ? -34.849 3.560 34.353 1.00 80.94 402 SER A CA 1
ATOM 3200 C C . SER A 1 402 ? -34.750 4.457 35.581 1.00 80.94 402 SER A C 1
ATOM 3202 O O . SER A 1 402 ? -34.658 5.681 35.500 1.00 80.94 402 SER A O 1
ATOM 3204 N N . SER A 1 403 ? -34.691 3.839 36.763 1.00 84.25 403 SER A N 1
ATOM 3205 C CA . SER A 1 403 ? -34.409 4.574 37.999 1.00 84.25 403 SER A CA 1
ATOM 3206 C C . SER A 1 403 ? -32.976 5.128 38.006 1.00 84.25 403 SER A C 1
ATOM 3208 O O . SER A 1 403 ? -32.066 4.530 37.431 1.00 84.25 403 SER A O 1
ATOM 3210 N N . LYS A 1 404 ? -32.734 6.221 38.747 1.00 79.06 404 LYS A N 1
ATOM 3211 C CA . LYS A 1 404 ? -31.409 6.875 38.859 1.00 79.06 404 LYS A CA 1
ATOM 3212 C C . LYS A 1 404 ? -30.267 5.935 39.281 1.00 79.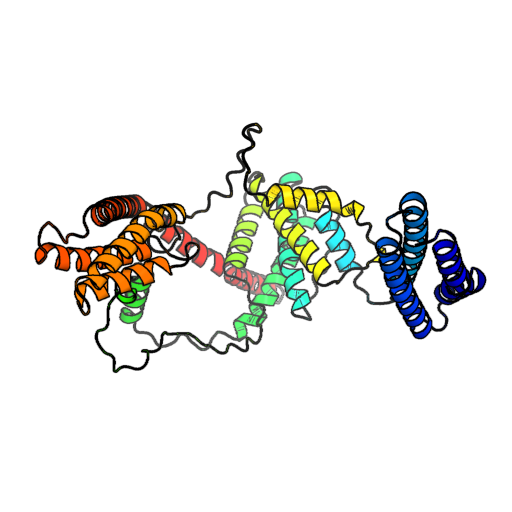06 404 LYS A C 1
ATOM 3214 O O . LYS A 1 404 ? -29.110 6.224 39.015 1.00 79.06 404 LYS A O 1
ATOM 3219 N N . ARG A 1 405 ? -30.572 4.812 39.944 1.00 77.88 405 ARG A N 1
ATOM 3220 C CA . ARG A 1 405 ? -29.574 3.823 40.397 1.00 77.88 405 ARG A CA 1
ATOM 3221 C C . ARG A 1 405 ? -29.107 2.867 39.288 1.00 77.88 405 ARG A C 1
ATOM 3223 O O . ARG A 1 405 ? -28.080 2.217 39.451 1.00 77.88 405 ARG A O 1
ATOM 3230 N N . VAL A 1 406 ? -29.848 2.777 38.181 1.00 82.62 406 VAL A N 1
ATOM 3231 C CA . VAL A 1 406 ? -29.652 1.797 37.091 1.00 82.62 406 VAL A CA 1
ATOM 3232 C C . VAL A 1 406 ? -29.374 2.507 35.751 1.00 82.62 406 VAL A C 1
ATOM 3234 O O . VAL A 1 406 ? -29.552 1.957 34.668 1.00 82.62 406 VAL A O 1
ATOM 3237 N N . GLN A 1 407 ? -28.921 3.759 35.813 1.00 85.31 407 GLN A N 1
ATOM 3238 C CA . GLN A 1 407 ? -28.515 4.507 34.626 1.00 85.31 407 GLN A CA 1
ATOM 3239 C C . GLN A 1 407 ? -27.165 4.008 34.095 1.00 85.31 407 GLN A C 1
ATOM 3241 O O . GLN A 1 407 ? -26.339 3.453 34.838 1.00 85.31 407 GLN A O 1
ATOM 3246 N N . ILE A 1 408 ? -26.972 4.201 32.790 1.00 81.81 408 ILE A N 1
ATOM 3247 C CA . ILE A 1 408 ? -25.715 3.915 32.099 1.00 81.81 408 ILE A CA 1
ATOM 3248 C C . ILE A 1 408 ? -24.692 4.983 32.499 1.00 81.81 408 ILE A C 1
ATOM 3250 O O . ILE A 1 408 ? -23.596 4.629 32.929 1.00 81.81 408 ILE A O 1
ATOM 3254 N N . GLY A 1 409 ? -25.088 6.262 32.494 1.00 82.69 409 GLY A N 1
ATOM 3255 C CA . GLY A 1 409 ? -24.358 7.335 33.171 1.00 82.69 409 GLY A CA 1
ATOM 3256 C C . GLY A 1 409 ? -23.108 7.809 32.425 1.00 82.69 409 GLY A C 1
ATOM 3257 O O . GLY A 1 409 ? -23.180 8.202 31.265 1.00 82.69 409 GLY A O 1
ATOM 3258 N N . GLU A 1 410 ? -21.963 7.813 33.110 1.00 83.75 410 GLU A N 1
ATOM 3259 C CA . GLU A 1 410 ? -20.705 8.436 32.661 1.00 83.75 410 GLU A CA 1
ATOM 3260 C C . GLU A 1 410 ? -20.219 7.996 31.261 1.00 83.75 410 GLU A C 1
ATOM 3262 O O . GLU A 1 410 ? -19.941 8.885 30.452 1.00 83.75 410 GLU A O 1
ATOM 3267 N N . PRO A 1 411 ? -20.219 6.696 30.883 1.00 85.38 411 PRO A N 1
ATOM 3268 C CA . PRO A 1 411 ? -19.783 6.279 29.546 1.00 85.38 411 PRO A CA 1
ATOM 3269 C C . PRO A 1 411 ? -20.639 6.876 28.421 1.00 85.38 411 PRO A C 1
ATOM 3271 O O . PRO A 1 411 ? -20.140 7.168 27.338 1.00 85.38 411 PRO A O 1
ATOM 3274 N N . LEU A 1 412 ? -21.933 7.103 28.670 1.00 87.62 412 LEU A N 1
ATOM 3275 C CA . LEU A 1 412 ? -22.834 7.689 27.679 1.00 87.62 412 LEU A CA 1
ATOM 3276 C C . LEU A 1 412 ? -22.580 9.193 27.493 1.00 87.62 412 LEU A C 1
ATOM 3278 O O . LEU A 1 412 ? -22.777 9.717 26.399 1.00 87.62 412 LEU A O 1
ATOM 3282 N N . ILE A 1 413 ? -22.132 9.894 28.539 1.00 88.38 413 ILE A N 1
ATOM 3283 C CA . ILE A 1 413 ? -21.771 11.318 28.464 1.00 88.38 413 ILE A CA 1
ATOM 3284 C C . ILE A 1 413 ? -20.515 11.500 27.605 1.00 88.38 413 ILE A C 1
ATOM 3286 O O . ILE A 1 413 ? -20.487 12.383 26.749 1.00 88.38 413 ILE A O 1
ATOM 3290 N N . GLU A 1 414 ? -19.511 10.642 27.785 1.00 88.69 414 GLU A N 1
ATOM 3291 C CA . GLU A 1 414 ? -18.291 10.649 26.969 1.00 88.69 414 GLU A CA 1
ATOM 3292 C C . GLU A 1 414 ? -18.599 10.378 25.488 1.00 88.69 414 GLU A C 1
ATOM 3294 O O . GLU A 1 414 ? -18.134 11.109 24.614 1.00 88.69 414 GLU A O 1
ATOM 3299 N N . LEU A 1 415 ? -19.452 9.386 25.196 1.00 88.69 415 LEU A N 1
ATOM 3300 C CA . LEU A 1 415 ? -19.881 9.097 23.823 1.00 88.69 415 LEU A CA 1
ATOM 3301 C C . LEU A 1 415 ? -20.652 10.268 23.193 1.00 88.69 415 LEU A C 1
ATOM 3303 O O . LEU A 1 415 ? -20.422 10.588 22.030 1.00 88.69 415 LEU A O 1
ATOM 3307 N N . ARG A 1 416 ? -21.504 10.971 23.954 1.00 89.06 416 ARG A N 1
ATOM 3308 C CA . ARG A 1 416 ? -22.200 12.183 23.473 1.00 89.06 416 ARG A CA 1
ATOM 3309 C C . ARG A 1 416 ? -21.230 13.296 23.083 1.00 89.06 416 ARG A C 1
ATOM 3311 O O . ARG A 1 416 ? -21.435 13.954 22.065 1.00 89.06 416 ARG A O 1
ATOM 3318 N N . GLN A 1 417 ? -20.188 13.523 23.884 1.00 90.00 417 GLN A N 1
ATOM 3319 C CA . GLN A 1 417 ? -19.161 14.525 23.578 1.00 90.00 417 GLN A CA 1
ATOM 3320 C C . GLN A 1 417 ? -18.392 14.162 22.306 1.00 90.00 417 GLN A C 1
ATOM 3322 O O . GLN A 1 417 ? -18.101 15.033 21.489 1.00 90.00 417 GLN A O 1
ATOM 3327 N N . LEU A 1 418 ? -18.114 12.874 22.118 1.00 89.19 418 LEU A N 1
ATOM 3328 C CA . LEU A 1 418 ? -17.431 12.358 20.941 1.00 89.19 418 LEU A CA 1
ATOM 3329 C C . LEU A 1 418 ? -18.284 12.476 19.671 1.00 89.19 418 LEU A C 1
ATOM 3331 O O . LEU A 1 418 ? -17.779 12.923 18.647 1.00 89.19 418 LEU A O 1
ATOM 3335 N N . VAL A 1 419 ? -19.586 12.181 19.743 1.00 90.81 419 VAL A N 1
ATOM 3336 C CA . VAL A 1 419 ? -20.525 12.425 18.632 1.00 90.81 419 VAL A CA 1
ATOM 3337 C C . VAL A 1 419 ? -20.589 13.914 18.287 1.00 90.81 419 VAL A C 1
ATOM 3339 O O . VAL A 1 419 ? -20.527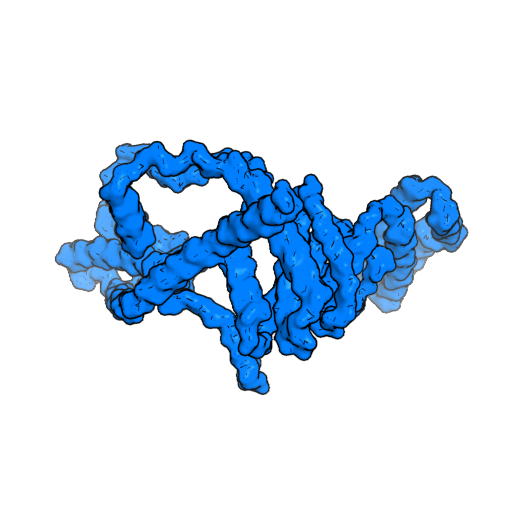 14.276 17.115 1.00 90.81 419 VAL A O 1
ATOM 3342 N N . ALA A 1 420 ? -20.627 14.802 19.285 1.00 89.75 420 ALA A N 1
ATOM 3343 C CA . ALA A 1 420 ? -20.588 16.243 19.039 1.00 89.75 420 ALA A CA 1
ATOM 3344 C C . ALA A 1 420 ? -19.277 16.690 18.359 1.00 89.75 420 ALA A C 1
ATOM 3346 O O . ALA A 1 420 ? -19.305 17.539 17.466 1.00 89.75 420 ALA A O 1
ATOM 3347 N N . ALA A 1 421 ? -18.138 16.108 18.747 1.00 88.19 421 ALA A N 1
ATOM 3348 C CA . ALA A 1 421 ? -16.848 16.364 18.110 1.00 88.19 421 ALA A CA 1
ATOM 3349 C C . ALA A 1 421 ? -16.808 15.855 16.659 1.00 88.19 421 ALA A C 1
ATOM 3351 O O . ALA A 1 421 ? -16.361 16.585 15.777 1.00 88.19 421 ALA A O 1
ATOM 3352 N N . LEU A 1 422 ? -17.340 14.658 16.390 1.00 87.94 422 LEU A N 1
ATOM 3353 C CA . LEU A 1 422 ? -17.458 14.106 15.036 1.00 87.94 422 LEU A CA 1
ATOM 3354 C C . LEU A 1 422 ? -18.387 14.944 14.155 1.00 87.94 422 LEU A C 1
ATOM 3356 O O . LEU A 1 422 ? -18.045 15.220 13.012 1.00 87.94 422 LEU A O 1
ATOM 3360 N N . ARG A 1 423 ? -19.507 15.440 14.692 1.00 89.94 423 ARG A N 1
ATOM 3361 C CA . ARG A 1 423 ? -20.411 16.337 13.958 1.00 89.94 423 ARG A CA 1
ATOM 3362 C C . ARG A 1 423 ? -19.751 17.674 13.632 1.00 89.94 423 ARG A C 1
ATOM 3364 O O . ARG A 1 423 ? -19.982 18.246 12.570 1.00 89.94 423 ARG A O 1
ATOM 3371 N N . LYS A 1 424 ? -18.915 18.183 14.539 1.00 89.31 424 LYS A N 1
ATOM 3372 C CA . LYS A 1 424 ? -18.099 19.370 14.276 1.00 89.31 424 LYS A CA 1
ATOM 3373 C C . LYS A 1 424 ? -17.092 19.102 13.152 1.00 89.31 424 LYS A C 1
ATOM 3375 O O . LYS A 1 424 ? -17.000 19.916 12.240 1.00 89.31 424 LYS A O 1
ATOM 3380 N N . LEU A 1 425 ? -16.405 17.960 13.189 1.00 85.38 425 LEU A N 1
ATOM 3381 C CA . LEU A 1 425 ? -15.470 17.537 12.143 1.00 85.38 425 LEU A CA 1
ATOM 3382 C C . LEU A 1 425 ? -16.167 17.376 10.781 1.00 85.38 425 LEU A C 1
ATOM 3384 O O . LEU A 1 425 ? -15.640 17.807 9.759 1.00 85.38 425 LEU A O 1
ATOM 3388 N N . GLU A 1 426 ? -17.373 16.808 10.764 1.00 86.69 426 GLU A N 1
ATOM 3389 C CA . GLU A 1 426 ? -18.198 16.690 9.561 1.00 86.69 426 GLU A CA 1
ATOM 3390 C C . GLU A 1 426 ? -18.477 18.071 8.954 1.00 86.69 426 GLU A C 1
ATOM 3392 O O . GLU A 1 426 ? -18.196 18.289 7.778 1.00 86.69 426 GLU A O 1
ATOM 3397 N N . LEU A 1 427 ? -18.936 19.035 9.758 1.00 87.19 427 LEU A N 1
ATOM 3398 C CA . LEU A 1 427 ? -19.192 20.404 9.294 1.00 87.19 427 LEU A CA 1
ATOM 3399 C C . LEU A 1 427 ? -17.919 21.110 8.801 1.00 87.19 427 LEU A C 1
ATOM 3401 O O . LEU A 1 427 ? -17.967 21.848 7.818 1.00 87.19 427 LEU A O 1
ATOM 3405 N N . GLU A 1 428 ? -16.778 20.872 9.450 1.00 85.44 428 GLU A N 1
ATOM 3406 C CA . GLU A 1 428 ? -15.472 21.387 9.014 1.00 85.44 428 GLU A CA 1
ATOM 3407 C C . GLU A 1 428 ? -15.012 20.773 7.679 1.00 85.44 428 GLU A C 1
ATOM 3409 O O . GLU A 1 428 ? -14.263 21.410 6.935 1.00 85.44 428 GLU A O 1
ATOM 3414 N N . SER A 1 429 ? -15.483 19.569 7.336 1.00 81.56 429 SER A N 1
ATOM 3415 C CA . SER A 1 429 ? -15.165 18.901 6.067 1.00 81.56 429 SER A CA 1
ATOM 3416 C C . SER A 1 429 ? -15.997 19.400 4.879 1.00 81.56 429 SER A C 1
ATOM 3418 O O . SER A 1 429 ? -15.546 19.309 3.738 1.00 81.56 429 SER A O 1
ATOM 3420 N N . TRP A 1 430 ? -17.175 19.992 5.113 1.00 83.94 430 TRP A N 1
ATOM 3421 C CA . TRP A 1 430 ? -18.097 20.392 4.040 1.00 83.94 430 TRP A CA 1
ATOM 3422 C C . TRP A 1 430 ? -17.491 21.324 2.981 1.00 83.94 430 TRP A C 1
ATOM 3424 O O . TRP A 1 430 ? -17.704 21.073 1.793 1.00 83.94 430 TRP A O 1
ATOM 3434 N N . PRO A 1 431 ? -16.699 22.358 3.333 1.00 82.50 431 PRO A N 1
ATOM 3435 C CA . PRO A 1 431 ? -16.044 23.199 2.330 1.00 82.50 431 PRO A CA 1
ATOM 3436 C C . PRO A 1 431 ? -15.053 22.430 1.442 1.00 82.50 431 PRO A C 1
ATOM 3438 O O . PRO A 1 431 ? -14.788 22.846 0.317 1.00 82.50 431 PRO A O 1
ATOM 3441 N N . LYS A 1 432 ? -14.509 21.308 1.930 1.00 78.44 432 LYS A N 1
ATOM 3442 C CA . LYS A 1 432 ? -13.520 20.483 1.225 1.00 78.44 432 LYS A CA 1
ATOM 3443 C C . LYS A 1 432 ? -14.158 19.416 0.324 1.00 78.44 432 LYS A C 1
ATOM 3445 O O . LYS A 1 432 ? -13.478 18.908 -0.564 1.00 78.44 432 LYS A O 1
ATOM 3450 N N . LEU A 1 433 ? -15.460 19.139 0.466 1.00 78.25 433 LEU A N 1
ATOM 3451 C CA . LEU A 1 433 ? -16.183 18.175 -0.380 1.00 78.25 433 LEU A CA 1
ATOM 3452 C C . LEU A 1 433 ? -16.118 18.539 -1.869 1.00 78.25 433 LEU A C 1
ATOM 3454 O O . LEU A 1 433 ? -15.975 17.663 -2.721 1.00 78.25 433 LEU A O 1
ATOM 3458 N N . LEU A 1 434 ? -16.179 19.835 -2.198 1.00 80.62 434 LEU A N 1
ATOM 3459 C CA . LEU A 1 434 ? -16.042 20.293 -3.584 1.00 80.62 434 LEU A CA 1
ATOM 3460 C C . LEU A 1 434 ? -14.645 20.008 -4.151 1.00 80.62 434 LEU A C 1
ATOM 3462 O O . LEU A 1 434 ? -14.551 19.625 -5.311 1.00 80.62 434 LEU A O 1
ATOM 3466 N N . LEU A 1 435 ? -13.590 20.113 -3.335 1.00 81.75 435 LEU A N 1
ATOM 3467 C CA . LEU A 1 435 ? -12.217 19.784 -3.741 1.00 81.75 435 LEU A CA 1
ATOM 3468 C C . LEU A 1 435 ? -12.041 18.276 -3.945 1.00 81.75 435 LEU A C 1
ATOM 3470 O O . LEU A 1 435 ? -11.441 17.855 -4.930 1.00 81.75 435 LEU A O 1
ATOM 3474 N N . SER A 1 436 ? -12.612 17.454 -3.057 1.00 78.25 436 SER A N 1
ATOM 3475 C CA . SER A 1 436 ? -12.662 15.994 -3.238 1.00 78.25 436 SER A CA 1
ATOM 3476 C C . SER A 1 436 ? -13.346 15.641 -4.566 1.00 78.25 436 SER A C 1
ATOM 3478 O O . SER A 1 436 ? -12.854 14.829 -5.357 1.00 78.25 436 SER A O 1
ATOM 3480 N N . ARG A 1 437 ? -14.449 16.334 -4.876 1.00 80.81 437 ARG A N 1
ATOM 3481 C CA . ARG A 1 437 ? -15.194 16.122 -6.115 1.00 80.81 437 ARG A CA 1
ATOM 3482 C C . ARG A 1 437 ? -14.437 16.586 -7.355 1.00 80.81 437 ARG A C 1
ATOM 3484 O O . ARG A 1 437 ? -14.470 15.888 -8.368 1.00 80.81 437 ARG A O 1
ATOM 3491 N N . GLU A 1 438 ? -13.776 17.735 -7.276 1.00 83.88 438 GLU A N 1
ATOM 3492 C CA . GLU A 1 438 ? -12.883 18.253 -8.312 1.00 83.88 438 GLU A CA 1
ATOM 3493 C C . GLU A 1 438 ? -11.773 17.242 -8.609 1.00 83.88 438 GLU A C 1
ATOM 3495 O O . GLU A 1 438 ? -11.643 16.819 -9.753 1.00 83.88 438 GLU A O 1
ATOM 3500 N N . LYS A 1 439 ? -11.089 16.723 -7.581 1.00 81.25 439 LYS A N 1
ATOM 3501 C CA . LYS A 1 439 ? -10.074 15.666 -7.725 1.00 81.25 439 LYS A CA 1
ATOM 3502 C C . LYS A 1 439 ? -10.622 14.404 -8.386 1.00 81.25 439 LYS A C 1
ATOM 3504 O O . LYS A 1 439 ? -9.962 13.808 -9.236 1.00 81.25 439 LYS A O 1
ATOM 3509 N N . GLU A 1 440 ? -11.841 13.987 -8.044 1.00 79.94 440 GLU A N 1
ATOM 3510 C CA . GLU A 1 440 ? -12.468 12.826 -8.680 1.00 79.94 440 GLU A CA 1
ATOM 3511 C C . GLU A 1 440 ? -12.757 13.072 -10.172 1.00 79.94 440 GLU A C 1
ATOM 3513 O O . GLU A 1 440 ? -12.579 12.172 -11.001 1.00 79.94 440 GLU A O 1
ATOM 3518 N N . PHE A 1 441 ? -13.211 14.277 -10.530 1.00 83.69 441 PHE A N 1
ATOM 3519 C CA . PHE A 1 441 ? -13.412 14.666 -11.925 1.00 83.69 441 PHE A CA 1
ATOM 3520 C C . PHE A 1 441 ? -12.090 14.800 -12.679 1.00 83.69 441 PHE A C 1
ATOM 3522 O O . PHE A 1 441 ? -12.001 14.306 -13.803 1.00 83.69 441 PHE A O 1
ATOM 3529 N N . ASP A 1 442 ? -11.062 15.362 -12.053 1.00 82.19 442 ASP A N 1
ATOM 3530 C CA . ASP A 1 442 ? -9.706 15.437 -12.591 1.00 82.19 442 ASP A CA 1
ATOM 3531 C C . ASP A 1 442 ? -9.153 14.045 -12.873 1.00 82.19 442 ASP A C 1
ATOM 3533 O O . ASP A 1 442 ? -8.670 13.784 -13.973 1.00 82.19 442 ASP A O 1
ATOM 3537 N N . ARG A 1 443 ? -9.301 13.107 -11.933 1.00 77.31 443 ARG A N 1
ATOM 3538 C CA . ARG A 1 443 ? -8.962 11.696 -12.138 1.00 77.31 443 ARG A CA 1
ATOM 3539 C C . ARG A 1 443 ? -9.701 11.115 -13.342 1.00 77.31 443 ARG A C 1
ATOM 3541 O O . ARG A 1 443 ? -9.088 10.528 -14.234 1.00 77.31 443 ARG A O 1
ATOM 3548 N N . LYS A 1 444 ? -11.022 11.309 -13.419 1.00 79.50 444 LYS A N 1
ATOM 3549 C CA . LYS A 1 444 ? -11.837 10.841 -14.556 1.00 79.50 444 LYS A CA 1
ATOM 3550 C C . LYS A 1 444 ? -11.382 11.445 -15.884 1.00 79.50 444 LYS A C 1
ATOM 3552 O O . LYS A 1 444 ? -11.397 10.739 -16.893 1.00 79.50 444 LYS A O 1
ATOM 3557 N N . ALA A 1 445 ? -10.998 12.718 -15.894 1.00 83.38 445 ALA A N 1
ATOM 3558 C CA . ALA A 1 445 ? -10.485 13.408 -17.069 1.00 83.38 445 ALA A CA 1
ATOM 3559 C C . ALA A 1 445 ? -9.103 12.874 -17.473 1.00 83.38 445 ALA A C 1
ATOM 3561 O O . ALA A 1 445 ? -8.910 12.538 -18.640 1.00 83.38 445 ALA A O 1
ATOM 3562 N N . ARG A 1 446 ? -8.184 12.691 -16.514 1.00 80.12 446 ARG A N 1
ATOM 3563 C CA . ARG A 1 446 ? -6.844 12.121 -16.736 1.00 80.12 446 ARG A CA 1
ATOM 3564 C C . ARG A 1 446 ? -6.902 10.726 -17.346 1.00 80.12 446 ARG A C 1
ATOM 3566 O O . ARG A 1 446 ? -6.144 10.453 -18.264 1.00 80.12 446 ARG A O 1
ATOM 3573 N N . ARG A 1 447 ? -7.861 9.878 -16.963 1.00 76.94 447 ARG A N 1
ATOM 3574 C CA . ARG A 1 447 ? -8.053 8.561 -17.610 1.00 76.94 447 ARG A CA 1
ATOM 3575 C C . ARG A 1 447 ? -8.342 8.646 -19.108 1.00 76.94 447 ARG A C 1
ATOM 3577 O O . ARG A 1 447 ? -7.981 7.747 -19.861 1.00 76.94 447 ARG A O 1
ATOM 3584 N N . LYS A 1 448 ? -8.978 9.727 -19.571 1.00 81.19 448 LYS A N 1
ATOM 3585 C CA . LYS A 1 448 ? -9.236 9.932 -21.004 1.00 81.19 448 LYS A CA 1
ATOM 3586 C C . LYS A 1 448 ? -7.971 10.279 -21.789 1.00 81.19 448 LYS A C 1
ATOM 3588 O O . LYS A 1 448 ? -8.015 10.190 -23.010 1.00 81.19 448 LYS A O 1
ATOM 3593 N N . TRP A 1 449 ? -6.867 10.628 -21.122 1.00 85.31 449 TRP A N 1
ATOM 3594 C CA . TRP A 1 449 ? -5.587 10.919 -21.768 1.00 85.31 449 TRP A CA 1
ATOM 3595 C C . TRP A 1 449 ? -5.113 9.755 -22.644 1.00 85.31 449 TRP A C 1
ATOM 3597 O O . TRP A 1 449 ? -4.771 9.987 -23.796 1.00 85.31 449 TRP A O 1
ATOM 3607 N N . ILE A 1 450 ? -5.207 8.512 -22.157 1.00 79.75 450 ILE A N 1
ATOM 3608 C CA . ILE A 1 450 ? -4.829 7.308 -22.921 1.00 79.75 450 ILE A CA 1
ATOM 3609 C C . ILE A 1 450 ? -5.623 7.226 -24.230 1.00 79.75 450 ILE A C 1
ATOM 3611 O O . ILE A 1 450 ? -5.050 7.066 -25.301 1.00 79.75 450 ILE A O 1
ATOM 3615 N N . ARG A 1 451 ? -6.947 7.417 -24.160 1.00 78.69 451 ARG A N 1
ATOM 3616 C CA . ARG A 1 451 ? -7.824 7.391 -25.343 1.00 78.69 451 ARG A CA 1
ATOM 3617 C C . ARG A 1 451 ? -7.511 8.515 -26.324 1.00 78.69 451 ARG A C 1
ATOM 3619 O O . ARG A 1 451 ? -7.526 8.290 -27.525 1.00 78.69 451 ARG A O 1
ATOM 3626 N N . LEU A 1 452 ? -7.250 9.722 -25.820 1.00 82.94 452 LEU A N 1
ATOM 3627 C CA . LEU A 1 452 ? -6.839 10.838 -26.669 1.00 82.94 452 LEU A CA 1
ATOM 3628 C C . LEU A 1 452 ? -5.517 10.520 -27.365 1.00 82.94 452 LEU A C 1
ATOM 3630 O O . LEU A 1 452 ? -5.390 10.779 -28.556 1.00 82.94 452 LEU A O 1
ATOM 3634 N N . HIS A 1 453 ? -4.563 9.931 -26.644 1.00 81.25 453 HIS A N 1
ATOM 3635 C CA . HIS A 1 453 ? -3.261 9.601 -27.197 1.00 81.25 453 HIS A CA 1
ATOM 3636 C C . HIS A 1 453 ? -3.346 8.544 -28.302 1.00 81.25 453 HIS A C 1
ATOM 3638 O O . HIS A 1 453 ? -2.725 8.744 -29.341 1.00 81.25 453 HIS A O 1
ATOM 3644 N N . LEU A 1 454 ? -4.168 7.502 -28.119 1.00 79.06 454 LEU A N 1
ATOM 3645 C CA . LEU A 1 454 ? -4.450 6.496 -29.151 1.00 79.06 454 LEU A CA 1
ATOM 3646 C C . LEU A 1 454 ? -5.011 7.136 -30.426 1.00 79.06 454 LEU A C 1
ATOM 3648 O O . LEU A 1 454 ? -4.493 6.899 -31.509 1.00 79.06 454 LEU A O 1
ATOM 3652 N N . ILE A 1 455 ? -6.004 8.023 -30.298 1.00 83.38 455 ILE A N 1
ATOM 3653 C CA . ILE A 1 455 ? -6.583 8.736 -31.450 1.00 83.38 455 ILE A CA 1
ATOM 3654 C C . ILE A 1 455 ? -5.525 9.600 -32.154 1.00 83.38 455 ILE A C 1
ATOM 3656 O O . ILE A 1 455 ? -5.503 9.681 -33.381 1.00 83.38 455 ILE A O 1
ATOM 3660 N N . PHE A 1 456 ? -4.637 10.255 -31.397 1.00 82.31 456 PHE A N 1
ATOM 3661 C CA . PHE A 1 456 ? -3.539 11.022 -31.986 1.00 82.31 456 PHE A CA 1
ATOM 3662 C C . PHE A 1 456 ? -2.530 10.128 -32.718 1.00 82.31 456 PHE A C 1
ATOM 3664 O O . PHE A 1 456 ? -2.071 10.511 -33.790 1.00 82.31 456 PHE A O 1
ATOM 3671 N N . GLU A 1 457 ? -2.196 8.950 -32.185 1.00 77.81 457 GLU A N 1
ATOM 3672 C CA . GLU A 1 457 ? -1.315 7.996 -32.870 1.00 77.81 457 GLU A CA 1
ATOM 3673 C C . GLU A 1 457 ? -1.968 7.402 -34.128 1.00 77.81 457 GLU A C 1
ATOM 3675 O O . GLU A 1 457 ? -1.311 7.297 -35.166 1.00 77.81 457 GLU A O 1
ATOM 3680 N N . GLU A 1 458 ? -3.266 7.087 -34.091 1.00 78.50 458 GLU A N 1
ATOM 3681 C CA . GLU A 1 458 ? -4.047 6.674 -35.267 1.00 78.50 458 GLU A CA 1
ATOM 3682 C C . GLU A 1 458 ? -4.053 7.760 -36.351 1.00 78.50 458 GLU A C 1
ATOM 3684 O O . GLU A 1 458 ? -3.852 7.474 -37.530 1.00 78.50 458 GLU A O 1
ATOM 3689 N N . PHE A 1 459 ? -4.230 9.024 -35.961 1.00 80.94 459 PHE A N 1
ATOM 3690 C CA . PHE A 1 459 ? -4.194 10.148 -36.894 1.00 80.94 459 PHE A CA 1
ATOM 3691 C C . PHE A 1 459 ? -2.801 10.327 -37.520 1.00 80.94 459 PHE A C 1
ATOM 3693 O O . PHE A 1 459 ? -2.671 10.420 -38.739 1.00 80.94 459 PHE A O 1
ATOM 3700 N N . LEU A 1 460 ? -1.746 10.308 -36.698 1.00 77.50 460 LEU A N 1
ATOM 3701 C CA . LEU A 1 460 ? -0.361 10.462 -37.158 1.00 77.50 460 LEU A CA 1
ATOM 3702 C C . LEU A 1 460 ? 0.116 9.290 -38.029 1.00 77.50 460 LEU A C 1
ATOM 3704 O O . LEU A 1 460 ? 0.947 9.488 -38.911 1.00 77.50 460 LEU A O 1
ATOM 3708 N N . SER A 1 461 ? -0.396 8.079 -37.800 1.00 71.12 461 SER A N 1
ATOM 3709 C CA . SER A 1 461 ? -0.106 6.909 -38.639 1.00 71.12 461 SER A CA 1
ATOM 3710 C C . SER A 1 461 ? -0.944 6.875 -39.926 1.00 71.12 461 SER A C 1
ATOM 3712 O O . SER A 1 461 ? -0.458 6.404 -40.957 1.00 71.12 461 SER A O 1
ATOM 3714 N N . GLY A 1 462 ? -2.161 7.428 -39.903 1.00 60.50 462 GLY A N 1
ATOM 3715 C CA . GLY A 1 462 ? -3.041 7.568 -41.067 1.00 60.50 462 GLY A CA 1
ATOM 3716 C C . GLY A 1 462 ? -2.547 8.568 -42.120 1.00 60.50 462 GLY A C 1
ATOM 3717 O O . GLY A 1 462 ? -2.663 8.290 -43.314 1.00 60.50 462 GLY A O 1
ATOM 3718 N N . ASP A 1 463 ? -1.920 9.675 -41.706 1.00 52.69 463 ASP A N 1
ATOM 3719 C CA . ASP A 1 463 ? -1.361 10.700 -42.612 1.00 52.69 463 ASP A CA 1
ATOM 3720 C C . ASP A 1 463 ? -0.113 10.231 -43.395 1.00 52.69 463 ASP A C 1
ATOM 3722 O O . ASP A 1 463 ? 0.289 10.867 -44.367 1.00 52.69 463 ASP A O 1
ATOM 3726 N N . VAL A 1 464 ? 0.494 9.094 -43.033 1.00 49.59 464 VAL A N 1
ATOM 3727 C CA . VAL A 1 464 ? 1.640 8.502 -43.760 1.00 49.59 464 VAL A CA 1
ATOM 3728 C C . VAL A 1 464 ? 1.184 7.647 -44.961 1.00 49.59 464 VAL A C 1
ATOM 3730 O O . VAL A 1 464 ? 2.009 7.183 -45.746 1.00 49.59 464 VAL A O 1
ATOM 3733 N N . SER A 1 465 ? -0.129 7.449 -45.138 1.00 42.38 465 SER A N 1
ATOM 3734 C CA . SER A 1 465 ? -0.706 6.580 -46.179 1.00 42.38 465 SER A CA 1
ATOM 3735 C C . SER A 1 465 ? -1.423 7.318 -47.325 1.00 42.38 465 SER A C 1
ATOM 3737 O O . SER A 1 465 ? -2.183 6.675 -48.055 1.00 42.38 465 SER A O 1
ATOM 3739 N N . GLN A 1 466 ? -1.201 8.627 -47.514 1.00 34.53 466 GLN A N 1
ATOM 3740 C CA . GLN A 1 466 ? -1.697 9.384 -48.681 1.00 34.53 466 GLN A CA 1
ATOM 3741 C C . GLN A 1 466 ? -0.585 9.949 -49.561 1.00 34.53 466 GLN A C 1
ATOM 3743 O O . GLN A 1 466 ? 0.382 10.523 -49.015 1.00 34.53 466 GLN A O 1
#

Sequence (466 aa):
TSFSELYREFHEFSQGFLDVSKTKDLAEQLYQNKDTTMAVNRVQNLQTSWKAFSRRSMETFQGYEDIVAPLVASISLVARGFESLLGALEKKPAYVDLTTQMKVCFSFPRNYADESKTSLTSPGTREQWMCLEPLAFSELFRALISANTFGLDASTLDLWSRTVQYFLAVVDCTAVGNTQHEAGSTDESVAEKRFRSLFPDYHRDFAIKNTEDELPETADRNEDDVESKFSASLSDQDCELLAWLHSKMFQSSHVEVEDRIKAFHYSYQAAARIFHAKLYDKNSICAEEFLSAHILAISLATPKCQFESTGLKIEAIPGDYDQDFHHYPNTDEIRKVSGPLDRLVARVGQLLSLFPGNAVLGSVFKVADRVRKLDALHTSAGKLMAGLEEIMKHSQDWEQHSSKRVQIGEPLIELRQLVAALRKLELESWPKLLLSREKEFDRKARRKWIRLHLIFEEFLSGDVSQ